Protein 4WY5 (pdb70)

InterPro domains:
  IPR013094 Alpha/beta hydrolase fold-3 [PF07859] (83-295)
  IPR029058 Alpha/Beta hydrolase fold [G3DSA:3.40.50.1820] (1-324)
  IPR029058 Alpha/Beta hydrolase fold [SSF53474] (23-317)
  IPR050300 GDXG lipolytic enzyme [PTHR48081] (43-314)

Organism: Rhizomucor miehei (NCBI:txid4839)

B-factor: mean 31.87, std 11.98, range [12.33, 91.43]

Sequence (640 aa):
GNPPIHPVYAAAFAAMKERPPIHTLDLKVVRESSEARQLAANIKLPEVIEEDKVVESDGKTLKLTIVRPPGTEDQILPVLIFLHGGGFVFGSKYTHIKPVRDLTVKANVVTVFVDYSLSPEAKFPTAIEEIYAAILWVRENASSLNINAEALAVAGDSAGATLSAAVSIYAKEKGLSAAIKTQVLIYPATAVSHAKYESYKLFGNGDYILSAEDLKFFSNAYLPAPASELNDKLATLELATKADLEGLPPALLFTAESDVLRDEGEKYAQQLAEAGVDVAAVRVLGAVHGFITVPVETPQYRFTINTIVAHLRDIYAKYNGNPPIHPVYAAAFAAMKERPPIHTLDLKVVRESSEARQLAANIKLPEVIEEDKVVESDGKTLKLTIVRPPGTEDQILPVLIFLHGGGFVFGSKYTHIKPVRDLTVKANVVTVFVDYSLSPEAKFPTAIEEIYAAILWVRENASSLNINAEALAVAGDSAGATLSAAVSIYAKEKGLSAAIKTQVLIYPATAVSHAKYESYKLFGNGDYILSAEDLKFFSNAYLPAPASELNDKLATLELATKADLEGLPPALLFTAESDVLRDEGEKYAQQLAEAGVDVAAVRVLGAVHGFITVPVETPQYRFTINTIVAHLRDIYAKYN

Secondary structure (DSSP, 8-state):
------HHHHHHHHHHTTSPPGGGS-GGGTTIIIIIHHHTT-------EEEEEEEEETTEEEEEEEEE-TT-TTS-EEEEEEE--STTTS--TTTTHHHHHHHHHHHT-EEEEE-PPPTTTS-TTHHHHHHHHHHHHHHHTHHHHTEEEEEEEEEEETHHHHHHHHHHHHHHHTT-TTS--EEEEES----S-GGGSHHHHHH-SSSSSS-HHHHHHHHHHH-SS-HHHH--TTTSGGG--HHHHTTPPPEEEEEEEE-TTHHHHHHHHHHHHHTT--EEEEEEEEEETTGGG-SS--HHHHHHHHHHHHHHHHHHGGG-/------HHHHHHHHHHHTSPPSTTS-STTTTIIIIIHHHTT-------EEEEEEEEETTEEEEEEEEE-TT-TTS-EEEEEEE--STTT---TTTTHHHHHHHHHHHT-EEEEE-PPPTTTS-TTHHHHHHHHHHHHHHHTHHHHTEEEEEEEEEEETHHHHHHHHHHHHHHHTT-TTS-S-EEEES----S-GGGSHHHHHH-SSSSSS-HHHHHHHHHHH-SS-HHHH--TTTSGGG--HHHHTTPPPEEEEEEEE-TTHHHHHHHHHHHHHTT--EEEEEEEEEETTGGG-SS--HHHHHHHHHHHHHHHHHHHTT-

Structure (mmCIF, N/CA/C/O backbone):
data_4WY5
#
_entry.id   4WY5
#
_cell.length_a   56.691
_cell.length_b   64.528
_cell.length_c   64.792
_cell.angle_alpha   106.81
_cell.angle_beta   116.37
_cell.angle_gamma   103.64
#
_symmetry.space_group_name_H-M   'P 1'
#
loop_
_entity.id
_entity.type
_entity.pdbx_description
1 polymer Esterase
2 non-polymer 'SULFATE ION'
3 water water
#
loop_
_atom_site.group_PDB
_atom_site.id
_atom_site.type_symbol
_atom_site.label_atom_id
_atom_site.label_alt_id
_atom_site.label_comp_id
_atom_site.label_asym_id
_atom_site.label_entity_id
_atom_site.label_seq_id
_atom_site.pdbx_PDB_ins_code
_atom_site.Cartn_x
_atom_site.Cartn_y
_atom_site.Cartn_z
_atom_site.occupancy
_atom_site.B_iso_or_equiv
_atom_site.auth_seq_id
_atom_site.auth_comp_id
_atom_site.auth_asym_id
_atom_site.auth_atom_id
_atom_site.pdbx_PDB_model_num
ATOM 1 N N . GLY A 1 4 ? 63.755 -73.834 71.079 1.00 37.42 4 GLY A N 1
ATOM 2 C CA . GLY A 1 4 ? 65.032 -73.296 71.526 1.00 28.75 4 GLY A CA 1
ATOM 3 C C . GLY A 1 4 ? 66.125 -74.315 71.377 1.00 33.31 4 GLY A C 1
ATOM 4 O O . GLY A 1 4 ? 67.300 -74.058 71.678 1.00 32.95 4 GLY A O 1
ATOM 5 N N . ASN A 1 5 ? 65.717 -75.467 70.857 1.00 37.72 5 ASN A N 1
ATOM 6 C CA . ASN A 1 5 ? 66.540 -76.656 70.844 1.00 34.43 5 ASN A CA 1
ATOM 7 C C . ASN A 1 5 ? 66.255 -77.732 69.761 1.00 31.34 5 ASN A C 1
ATOM 8 O O . ASN A 1 5 ? 66.691 -78.871 69.935 1.00 34.86 5 ASN A O 1
ATOM 13 N N . PRO A 1 6 ? 65.588 -77.391 68.628 1.00 28.56 6 PRO A N 1
ATOM 14 C CA . PRO A 1 6 ? 65.597 -78.464 67.613 1.00 29.29 6 PRO A CA 1
ATOM 15 C C . PRO A 1 6 ? 66.978 -78.729 66.995 1.00 26.26 6 PRO A C 1
ATOM 16 O O . PRO A 1 6 ? 67.872 -77.873 67.077 1.00 28.11 6 PRO A O 1
ATOM 20 N N . PRO A 1 7 ? 67.151 -79.916 66.388 1.00 23.82 7 PRO A N 1
ATOM 21 C CA . PRO A 1 7 ? 68.363 -80.254 65.625 1.00 25.86 7 PRO A CA 1
ATOM 22 C C . PRO A 1 7 ? 68.644 -79.318 64.428 1.00 26.99 7 PRO A C 1
ATOM 23 O O . PRO A 1 7 ? 67.708 -78.808 63.780 1.00 22.35 7 PRO A O 1
ATOM 27 N N . ILE A 1 8 ? 69.932 -79.102 64.149 1.00 22.26 8 ILE A N 1
ATOM 28 C CA . ILE A 1 8 ? 70.358 -78.427 62.929 1.00 22.78 8 ILE A CA 1
ATOM 29 C C . ILE A 1 8 ? 71.206 -79.402 62.096 1.00 26.39 8 ILE A C 1
ATOM 30 O O . ILE A 1 8 ? 71.774 -80.356 62.641 1.00 24.48 8 ILE A O 1
ATOM 35 N N . HIS A 1 9 ? 71.314 -79.153 60.789 1.00 24.32 9 HIS A N 1
ATOM 36 C CA . HIS A 1 9 ? 72.121 -80.010 59.913 1.00 20.64 9 HIS A CA 1
ATOM 37 C C . HIS A 1 9 ? 73.603 -79.993 60.342 1.00 24.40 9 HIS A C 1
ATOM 38 O O . HIS A 1 9 ? 74.152 -78.937 60.691 1.00 26.10 9 HIS A O 1
ATOM 45 N N . PRO A 1 10 ? 74.246 -81.174 60.342 1.00 26.93 10 PRO A N 1
ATOM 46 C CA . PRO A 1 10 ? 75.653 -81.330 60.743 1.00 25.26 10 PRO A CA 1
ATOM 47 C C . PRO A 1 10 ? 76.604 -80.321 60.097 1.00 24.74 10 PRO A C 1
ATOM 48 O O . PRO A 1 10 ? 77.541 -79.888 60.763 1.00 29.34 10 PRO A O 1
ATOM 52 N N . VAL A 1 11 ? 76.370 -79.943 58.842 1.00 28.28 11 VAL A N 1
ATOM 53 C CA . VAL A 1 11 ? 77.211 -78.942 58.181 1.00 23.57 11 VAL A CA 1
ATOM 54 C C . VAL A 1 11 ? 77.158 -77.595 58.912 1.00 24.20 11 VAL A C 1
ATOM 55 O O . VAL A 1 11 ? 78.177 -76.923 59.030 1.00 27.47 11 VAL A O 1
ATOM 59 N N . TYR A 1 12 ? 75.984 -77.215 59.423 1.00 27.19 12 TYR A N 1
ATOM 60 C CA . TYR A 1 12 ? 75.828 -75.933 60.129 1.00 26.62 12 TYR A CA 1
ATOM 61 C C . TYR A 1 12 ? 76.441 -76.039 61.513 1.00 30.14 12 TYR A C 1
ATOM 62 O O . TYR A 1 12 ? 77.027 -75.075 62.027 1.00 31.87 12 TYR A O 1
ATOM 71 N N . ALA A 1 13 ? 76.309 -77.214 62.124 1.00 29.23 13 ALA A N 1
ATOM 72 C CA . ALA A 1 13 ? 76.912 -77.436 63.437 1.00 32.84 13 ALA A CA 1
ATOM 73 C C . ALA A 1 13 ? 78.439 -77.408 63.353 1.00 35.66 13 ALA A C 1
ATOM 74 O O . ALA A 1 13 ? 79.100 -76.832 64.221 1.00 39.76 13 ALA A O 1
ATOM 76 N N . ALA A 1 14 ? 78.994 -78.012 62.304 1.00 29.03 14 ALA A N 1
ATOM 77 C CA . ALA A 1 14 ? 80.440 -78.018 62.117 1.00 32.81 14 ALA A CA 1
ATOM 78 C C . ALA A 1 14 ? 80.980 -76.614 61.864 1.00 43.08 14 ALA A C 1
ATOM 79 O O . ALA A 1 14 ? 82.044 -76.245 62.381 1.00 43.38 14 ALA A O 1
ATOM 81 N N . ALA A 1 15 ? 80.233 -75.819 61.098 1.00 38.33 15 ALA A N 1
ATOM 82 C CA . ALA A 1 15 ? 80.671 -74.460 60.776 1.00 38.45 15 ALA A CA 1
ATOM 83 C C . ALA A 1 15 ? 80.681 -73.530 61.992 1.00 40.60 15 ALA A C 1
ATOM 84 O O . ALA A 1 15 ? 81.584 -72.701 62.132 1.00 47.21 15 ALA A O 1
ATOM 86 N N . PHE A 1 16 ? 79.699 -73.665 62.881 1.00 39.79 16 PHE A N 1
ATOM 87 C CA . PHE A 1 16 ? 79.667 -72.814 64.075 1.00 43.48 16 PHE A CA 1
ATOM 88 C C . PHE A 1 16 ? 80.795 -73.133 65.066 1.00 42.59 16 PHE A C 1
ATOM 89 O O . PHE A 1 16 ? 81.332 -72.237 65.715 1.00 41.66 16 PHE A O 1
ATOM 97 N N . ALA A 1 17 ? 81.115 -74.416 65.211 1.00 44.75 17 ALA A N 1
ATOM 98 C CA . ALA A 1 17 ? 82.145 -74.860 66.156 1.00 45.68 17 ALA A CA 1
ATOM 99 C C . ALA A 1 17 ? 83.522 -74.259 65.836 1.00 45.60 17 ALA A C 1
ATOM 100 O O . ALA A 1 17 ? 84.288 -73.906 66.729 1.00 44.83 17 ALA A O 1
ATOM 102 N N . ALA A 1 18 ? 83.832 -74.165 64.552 1.00 46.18 18 ALA A N 1
ATOM 103 C CA . ALA A 1 18 ? 85.038 -73.495 64.099 1.00 44.83 18 ALA A CA 1
ATOM 104 C C . ALA A 1 18 ? 85.018 -71.998 64.458 1.00 51.78 18 ALA A C 1
ATOM 105 O O . ALA A 1 18 ? 86.058 -71.403 64.741 1.00 50.66 18 ALA A O 1
ATOM 107 N N . MET A 1 19 ? 83.832 -71.394 64.416 1.00 53.50 19 MET A N 1
ATOM 108 C CA . MET A 1 19 ? 83.655 -69.958 64.674 1.00 59.45 19 MET A CA 1
ATOM 109 C C . MET A 1 19 ? 83.688 -69.563 66.161 1.00 63.05 19 MET A C 1
ATOM 110 O O . MET A 1 19 ? 83.949 -68.406 66.492 1.00 66.03 19 MET A O 1
ATOM 115 N N . LYS A 1 20 ? 83.411 -70.513 67.049 1.00 58.07 20 LYS A N 1
ATOM 116 C CA . LYS A 1 20 ? 83.320 -70.230 68.484 1.00 66.01 20 LYS A CA 1
ATOM 117 C C . LYS A 1 20 ? 84.645 -69.719 69.080 1.00 74.46 20 LYS A C 1
ATOM 118 O O . LYS A 1 20 ? 84.663 -69.104 70.154 1.00 73.00 20 LYS A O 1
ATOM 120 N N . GLU A 1 21 ? 85.751 -69.979 68.385 1.00 75.63 21 GLU A N 1
ATOM 121 C CA . GLU A 1 21 ? 87.072 -69.568 68.861 1.00 81.90 21 GLU A CA 1
ATOM 122 C C . GLU A 1 21 ? 87.340 -68.058 68.724 1.00 84.81 21 GLU A C 1
ATOM 123 O O . GLU A 1 21 ? 88.112 -67.484 69.498 1.00 83.21 21 GLU A O 1
ATOM 125 N N . ARG A 1 22 ? 86.681 -67.418 67.760 1.00 84.89 22 ARG A N 1
ATOM 126 C CA . ARG A 1 22 ? 86.955 -66.019 67.439 1.00 73.87 22 ARG A CA 1
ATOM 127 C C . ARG A 1 22 ? 86.416 -65.010 68.470 1.00 69.66 22 ARG A C 1
ATOM 128 O O . ARG A 1 22 ? 85.454 -65.295 69.189 1.00 68.84 22 ARG A O 1
ATOM 130 N N . PRO A 1 23 ? 87.072 -63.833 68.556 1.00 66.71 23 PRO A N 1
ATOM 131 C CA . PRO A 1 23 ? 86.691 -62.636 69.322 1.00 66.68 23 PRO A CA 1
ATOM 132 C C . PRO A 1 23 ? 85.451 -61.955 68.753 1.00 61.70 23 PRO A C 1
ATOM 133 O O . PRO A 1 23 ? 85.152 -62.155 67.573 1.00 63.92 23 PRO A O 1
ATOM 137 N N . PRO A 1 24 ? 84.747 -61.146 69.563 1.00 58.78 24 PRO A N 1
ATOM 138 C CA . PRO A 1 24 ? 83.570 -60.484 68.983 1.00 57.25 24 PRO A CA 1
ATOM 139 C C . PRO A 1 24 ? 83.947 -59.512 67.849 1.00 57.04 24 PRO A C 1
ATOM 140 O O . PRO A 1 24 ? 85.126 -59.232 67.624 1.00 55.31 24 PRO A O 1
ATOM 144 N N . ILE A 1 25 ? 82.947 -58.991 67.148 1.00 56.33 25 ILE A N 1
ATOM 145 C CA . ILE A 1 25 ? 83.193 -58.342 65.864 1.00 53.86 25 ILE A CA 1
ATOM 146 C C . ILE A 1 25 ? 83.760 -56.946 66.052 1.00 51.69 25 ILE A C 1
ATOM 147 O O . ILE A 1 25 ? 84.623 -56.522 65.288 1.00 55.93 25 ILE A O 1
ATOM 152 N N . HIS A 1 26 ? 83.286 -56.230 67.066 1.00 53.66 26 HIS A N 1
ATOM 153 C CA . HIS A 1 26 ? 83.711 -54.851 67.282 1.00 53.83 26 HIS A CA 1
ATOM 154 C C . HIS A 1 26 ? 85.205 -54.748 67.627 1.00 52.65 26 HIS A C 1
ATOM 155 O O . HIS A 1 26 ? 85.739 -53.647 67.749 1.00 48.90 26 HIS A O 1
ATOM 162 N N . THR A 1 27 ? 85.875 -55.892 67.756 1.00 52.74 27 THR A N 1
ATOM 163 C CA . THR A 1 27 ? 87.312 -55.927 68.008 1.00 52.64 27 THR A CA 1
ATOM 164 C C . THR A 1 27 ? 88.068 -56.542 66.834 1.00 59.93 27 THR A C 1
ATOM 165 O O . THR A 1 27 ? 88.858 -57.469 67.024 1.00 67.91 27 THR A O 1
ATOM 169 N N . LEU A 1 28 ? 87.815 -56.043 65.625 1.00 53.71 28 LEU A N 1
ATOM 170 C CA . LEU A 1 28 ? 88.527 -56.495 64.427 1.00 54.84 28 LEU A CA 1
ATOM 171 C C . LEU A 1 28 ? 88.764 -55.302 63.510 1.00 50.97 28 LEU A C 1
ATOM 172 O O . LEU A 1 28 ? 87.924 -54.405 63.440 1.00 48.83 28 LEU A O 1
ATOM 177 N N . ASP A 1 29 ? 89.891 -55.287 62.803 1.00 50.39 29 ASP A N 1
ATOM 178 C CA . ASP A 1 29 ? 90.108 -54.275 61.775 1.00 49.49 29 ASP A CA 1
ATOM 179 C C . ASP A 1 29 ? 89.201 -54.614 60.589 1.00 50.56 29 ASP A C 1
ATOM 180 O O . ASP A 1 29 ? 89.196 -55.753 60.109 1.00 51.27 29 ASP A O 1
ATOM 185 N N . LEU A 1 30 ? 88.444 -53.636 60.101 1.00 43.10 30 LEU A N 1
ATOM 186 C CA . LEU A 1 30 ? 87.448 -53.916 59.068 1.00 45.77 30 LEU A CA 1
ATOM 187 C C . LEU A 1 30 ? 88.051 -54.315 57.724 1.00 51.37 30 LEU A C 1
ATOM 188 O O . LEU A 1 30 ? 87.319 -54.539 56.766 1.00 53.20 30 LEU A O 1
ATOM 193 N N . LYS A 1 31 ? 89.331 -54.589 57.671 1.00 56.83 31 LYS A N 1
ATOM 194 C CA . LYS A 1 31 ? 89.920 -55.221 56.509 1.00 53.19 31 LYS A CA 1
ATOM 195 C C . LYS A 1 31 ? 90.080 -56.709 56.735 1.00 54.25 31 LYS A C 1
ATOM 196 O O . LYS A 1 31 ? 90.904 -57.369 56.185 1.00 51.36 31 LYS A O 1
ATOM 202 N N . VAL A 1 32 ? 89.211 -57.181 57.608 1.00 61.95 32 VAL A N 1
ATOM 203 C CA . VAL A 1 32 ? 88.765 -58.543 57.733 1.00 52.56 32 VAL A CA 1
ATOM 204 C C . VAL A 1 32 ? 87.746 -58.755 56.650 1.00 53.27 32 VAL A C 1
ATOM 205 O O . VAL A 1 32 ? 87.123 -59.763 56.597 1.00 46.80 32 VAL A O 1
ATOM 209 N N . VAL A 1 33 ? 87.500 -57.732 55.863 1.00 52.60 33 VAL A N 1
ATOM 210 C CA . VAL A 1 33 ? 86.815 -57.904 54.629 1.00 48.46 33 VAL A CA 1
ATOM 211 C C . VAL A 1 33 ? 87.627 -58.726 53.638 1.00 49.99 33 VAL A C 1
ATOM 212 O O . VAL A 1 33 ? 87.091 -59.556 52.976 1.00 49.70 33 VAL A O 1
ATOM 216 N N . ARG A 1 34 ? 88.930 -58.496 53.565 1.00 53.59 34 ARG A N 1
ATOM 217 C CA . ARG A 1 34 ? 89.849 -59.230 52.690 1.00 52.09 34 ARG A CA 1
ATOM 218 C C . ARG A 1 34 ? 89.922 -60.714 53.033 1.00 46.26 34 ARG A C 1
ATOM 219 O O . ARG A 1 34 ? 89.817 -61.565 52.148 1.00 48.53 34 ARG A O 1
ATOM 227 N N . GLU A 1 35 ? 90.171 -61.072 54.261 1.00 45.28 35 GLU A N 1
ATOM 228 C CA . GLU A 1 35 ? 90.255 -62.477 54.554 1.00 49.50 35 GLU A CA 1
ATOM 229 C C . GLU A 1 35 ? 88.864 -62.966 54.587 1.00 51.09 35 GLU A C 1
ATOM 230 O O . GLU A 1 35 ? 88.561 -64.130 54.417 1.00 40.45 35 GLU A O 1
ATOM 236 N N . SER A 1 36 ? 88.057 -61.946 54.755 1.00 49.32 36 SER A N 1
ATOM 237 C CA . SER A 1 36 ? 86.836 -61.880 55.483 1.00 48.59 36 SER A CA 1
ATOM 238 C C . SER A 1 36 ? 85.909 -62.391 54.435 1.00 49.46 36 SER A C 1
ATOM 239 O O . SER A 1 36 ? 84.879 -61.856 54.060 1.00 49.99 36 SER A O 1
ATOM 241 N N . SER A 1 37 ? 86.386 -63.538 54.040 1.00 54.38 37 SER A N 1
ATOM 242 C CA . SER A 1 37 ? 85.887 -64.423 53.035 1.00 49.94 37 SER A CA 1
ATOM 243 C C . SER A 1 37 ? 85.856 -63.960 51.671 1.00 56.32 37 SER A C 1
ATOM 244 O O . SER A 1 37 ? 85.087 -64.503 50.920 1.00 61.52 37 SER A O 1
ATOM 246 N N . GLU A 1 38 ? 86.714 -63.059 51.264 1.00 49.09 38 GLU A N 1
ATOM 247 C CA . GLU A 1 38 ? 86.995 -63.100 49.851 1.00 43.50 38 GLU A CA 1
ATOM 248 C C . GLU A 1 38 ? 87.916 -64.282 49.654 1.00 45.20 38 GLU A C 1
ATOM 249 O O . GLU A 1 38 ? 87.687 -65.136 48.857 1.00 53.97 38 GLU A O 1
ATOM 255 N N . ALA A 1 39 ? 88.883 -64.343 50.529 1.00 41.90 39 ALA A N 1
ATOM 256 C CA . ALA A 1 39 ? 89.961 -65.315 50.629 1.00 43.50 39 ALA A CA 1
ATOM 257 C C . ALA A 1 39 ? 89.436 -66.687 51.046 1.00 40.13 39 ALA A C 1
ATOM 258 O O . ALA A 1 39 ? 89.712 -67.684 50.378 1.00 38.66 39 ALA A O 1
ATOM 260 N N . ARG A 1 40 ? 88.672 -66.731 52.136 1.00 38.45 40 ARG A N 1
ATOM 261 C CA . ARG A 1 40 ? 88.167 -67.996 52.671 1.00 45.21 40 ARG A CA 1
ATOM 262 C C . ARG A 1 40 ? 87.184 -68.684 51.714 1.00 45.41 40 ARG A C 1
ATOM 263 O O . ARG A 1 40 ? 87.072 -69.917 51.714 1.00 44.71 40 ARG A O 1
ATOM 265 N N . GLN A 1 41 ? 86.470 -67.889 50.913 1.00 42.42 41 GLN A N 1
ATOM 266 C CA . GLN A 1 41 ? 85.503 -68.423 49.939 1.00 44.83 41 GLN A CA 1
ATOM 267 C C . GLN A 1 41 ? 86.242 -68.929 48.679 1.00 47.36 41 GLN A C 1
ATOM 268 O O . GLN A 1 41 ? 85.783 -69.865 48.016 1.00 44.43 41 GLN A O 1
ATOM 274 N N . LEU A 1 42 ? 87.371 -68.309 48.334 1.00 40.15 42 LEU A N 1
ATOM 275 C CA . LEU A 1 42 ? 88.162 -68.815 47.211 1.00 43.13 42 LEU A CA 1
ATOM 276 C C . LEU A 1 42 ? 88.772 -70.170 47.612 1.00 45.76 42 LEU A C 1
ATOM 277 O O . LEU A 1 42 ? 88.849 -71.095 46.801 1.00 43.49 42 LEU A O 1
ATOM 282 N N . ALA A 1 43 ? 89.201 -70.280 48.869 1.00 40.12 43 ALA A N 1
ATOM 283 C CA . ALA A 1 43 ? 89.756 -71.529 49.380 1.00 40.51 43 ALA A CA 1
ATOM 284 C C . ALA A 1 43 ? 88.737 -72.668 49.397 1.00 43.71 43 ALA A C 1
ATOM 285 O O . ALA A 1 43 ? 89.118 -73.833 49.489 1.00 46.08 43 ALA A O 1
ATOM 287 N N . ALA A 1 44 ? 87.450 -72.329 49.322 1.00 41.92 44 ALA A N 1
ATOM 288 C CA . ALA A 1 44 ? 86.376 -73.328 49.341 1.00 43.71 44 ALA A CA 1
ATOM 289 C C . ALA A 1 44 ? 86.502 -74.406 48.260 1.00 48.71 44 ALA A C 1
ATOM 290 O O . ALA A 1 44 ? 86.184 -75.575 48.512 1.00 48.88 44 ALA A O 1
ATOM 292 N N . ASN A 1 45 ? 86.920 -73.998 47.060 1.00 48.75 45 ASN A N 1
ATOM 293 C CA . ASN A 1 45 ? 87.181 -74.915 45.945 1.00 53.43 45 ASN A CA 1
ATOM 294 C C . ASN A 1 45 ? 85.899 -75.527 45.353 1.00 60.58 45 ASN A C 1
ATOM 295 O O . ASN A 1 45 ? 85.951 -76.595 44.735 1.00 64.40 45 ASN A O 1
ATOM 300 N N . ILE A 1 46 ? 84.751 -74.884 45.582 1.00 58.40 46 ILE A N 1
ATOM 301 C CA . ILE A 1 46 ? 83.450 -75.471 45.222 1.00 53.95 46 ILE A CA 1
ATOM 302 C C . ILE A 1 46 ? 83.167 -75.401 43.719 1.00 49.06 46 ILE A C 1
ATOM 303 O O . ILE A 1 46 ? 83.783 -74.610 43.004 1.00 47.52 46 ILE A O 1
ATOM 308 N N . LYS A 1 47 ? 82.230 -76.216 43.239 1.00 43.43 47 LYS A N 1
ATOM 309 C CA . LYS A 1 47 ? 81.921 -76.224 41.808 1.00 45.53 47 LYS A CA 1
ATOM 310 C C . LYS A 1 47 ? 81.125 -74.979 41.434 1.00 40.30 47 LYS A C 1
ATOM 311 O O . LYS A 1 47 ? 80.159 -74.634 42.113 1.00 42.85 47 LYS A O 1
ATOM 317 N N . LEU A 1 48 ? 81.531 -74.299 40.364 1.00 38.96 48 LEU A N 1
ATOM 318 C CA . LEU A 1 48 ? 80.803 -73.118 39.903 1.00 34.88 48 LEU A CA 1
ATOM 319 C C . LEU A 1 48 ? 80.505 -73.281 38.406 1.00 38.14 48 LEU A C 1
ATOM 320 O O . LEU A 1 48 ? 81.357 -73.757 37.648 1.00 40.81 48 LEU A O 1
ATOM 325 N N . PRO A 1 49 ? 79.296 -72.879 37.970 1.00 33.88 49 PRO A N 1
ATOM 326 C CA . PRO A 1 49 ? 78.946 -72.947 36.540 1.00 32.46 49 PRO A CA 1
ATOM 327 C C . PRO A 1 49 ? 79.550 -71.803 35.728 1.00 29.49 49 PRO A C 1
ATOM 328 O O . PRO A 1 49 ? 79.689 -70.683 36.238 1.00 28.06 49 PRO A O 1
ATOM 332 N N . GLU A 1 50 ? 79.880 -72.067 34.467 1.00 30.70 50 GLU A N 1
ATOM 333 C CA . GLU A 1 50 ? 80.534 -71.044 33.653 1.00 31.19 50 GLU A CA 1
ATOM 334 C C . GLU A 1 50 ? 79.559 -69.887 33.413 1.00 25.94 50 GLU A C 1
ATOM 335 O O . GLU A 1 50 ? 78.343 -70.077 33.366 1.00 23.92 50 GLU A O 1
ATOM 341 N N . VAL A 1 51 ? 80.098 -68.678 33.322 1.00 23.11 51 VAL A N 1
ATOM 342 C CA . VAL A 1 51 ? 79.281 -67.470 33.211 1.00 26.29 51 VAL A CA 1
ATOM 343 C C . VAL A 1 51 ? 80.038 -66.383 32.414 1.00 30.81 51 VAL A C 1
ATOM 344 O O . VAL A 1 51 ? 81.270 -66.447 32.288 1.00 23.34 51 VAL A O 1
ATOM 348 N N . ILE A 1 52 ? 79.309 -65.403 31.870 1.00 29.11 52 ILE A N 1
ATOM 349 C CA . ILE A 1 52 ? 79.919 -64.212 31.285 1.00 29.33 52 ILE A CA 1
ATOM 350 C C . ILE A 1 52 ? 79.717 -62.998 32.199 1.00 30.56 52 ILE A C 1
ATOM 351 O O . ILE A 1 52 ? 78.597 -62.527 32.372 1.00 32.56 52 ILE A O 1
ATOM 356 N N . GLU A 1 53 ? 80.808 -62.496 32.771 1.00 35.14 53 GLU A N 1
ATOM 357 C CA . GLU A 1 53 ? 80.773 -61.443 33.799 1.00 36.64 53 GLU A CA 1
ATOM 358 C C . GLU A 1 53 ? 81.382 -60.119 33.292 1.00 36.90 53 GLU A C 1
ATOM 359 O O . GLU A 1 53 ? 82.312 -60.124 32.492 1.00 36.75 53 GLU A O 1
ATOM 365 N N . GLU A 1 54 ? 80.839 -58.988 33.739 1.00 38.70 54 GLU A N 1
ATOM 366 C CA . GLU A 1 54 ? 81.308 -57.673 33.290 1.00 41.08 54 GLU A CA 1
ATOM 367 C C . GLU A 1 54 ? 81.078 -56.588 34.346 1.00 35.75 54 GLU A C 1
ATOM 368 O O . GLU A 1 54 ? 79.989 -56.512 34.897 1.00 36.23 54 GLU A O 1
ATOM 374 N N . ASP A 1 55 ? 82.089 -55.759 34.624 1.00 36.97 55 ASP A N 1
ATOM 375 C CA . ASP A 1 55 ? 81.958 -54.666 35.605 1.00 35.62 55 ASP A CA 1
ATOM 376 C C . ASP A 1 55 ? 81.835 -53.280 34.934 1.00 36.85 55 ASP A C 1
ATOM 377 O O . ASP A 1 55 ? 82.518 -52.999 33.954 1.00 36.89 55 ASP A O 1
ATOM 382 N N . LYS A 1 56 ? 80.971 -52.421 35.482 1.00 33.70 56 LYS A N 1
ATOM 383 C CA . LYS A 1 56 ? 80.681 -51.098 34.917 1.00 33.51 56 LYS A CA 1
ATOM 384 C C . LYS A 1 56 ? 80.538 -50.026 36.015 1.00 39.79 56 LYS A C 1
ATOM 385 O O . LYS A 1 56 ? 80.090 -50.316 37.133 1.00 38.27 56 LYS A O 1
ATOM 391 N N . VAL A 1 57 ? 80.919 -48.793 35.682 1.00 37.35 57 VAL A N 1
ATOM 392 C CA . VAL A 1 57 ? 80.863 -47.659 36.601 1.00 34.95 57 VAL A CA 1
ATOM 393 C C . VAL A 1 57 ? 80.050 -46.527 35.975 1.00 37.25 57 VAL A C 1
ATOM 394 O O . VAL A 1 57 ? 80.413 -46.021 34.916 1.00 40.72 57 VAL A O 1
ATOM 398 N N . VAL A 1 58 ? 78.950 -46.130 36.614 1.00 38.47 58 VAL A N 1
ATOM 399 C CA . VAL A 1 58 ? 77.962 -45.263 35.955 1.00 37.28 58 VAL A CA 1
ATOM 400 C C . VAL A 1 58 ? 77.386 -44.166 36.842 1.00 34.94 58 VAL A C 1
ATOM 401 O O . VAL A 1 58 ? 77.613 -44.146 38.051 1.00 34.37 58 VAL A O 1
ATOM 405 N N . GLU A 1 59 ? 76.628 -43.264 36.222 1.00 31.02 59 GLU A N 1
ATOM 406 C CA . GLU A 1 59 ? 75.985 -42.156 36.921 1.00 35.00 59 GLU A CA 1
ATOM 407 C C . GLU A 1 59 ? 74.464 -42.231 36.742 1.00 36.30 59 GLU A C 1
ATOM 408 O O . GLU A 1 59 ? 73.970 -42.605 35.671 1.00 30.96 59 GLU A O 1
ATOM 414 N N . SER A 1 60 ? 73.728 -41.903 37.803 1.00 30.08 60 SER A N 1
ATOM 415 C CA . SER A 1 60 ? 72.280 -42.066 37.820 1.00 30.05 60 SER A CA 1
ATOM 416 C C . SER A 1 60 ? 71.638 -41.366 39.011 1.00 36.40 60 SER A C 1
ATOM 417 O O . SER A 1 60 ? 72.062 -41.577 40.155 1.00 36.61 60 SER A O 1
ATOM 420 N N . ASP A 1 61 ? 70.646 -40.515 38.739 1.00 36.10 61 ASP A N 1
ATOM 421 C CA . ASP A 1 61 ? 69.833 -39.891 39.789 1.00 34.58 61 ASP A CA 1
ATOM 422 C C . ASP A 1 61 ? 70.690 -39.149 40.798 1.00 36.90 61 ASP A C 1
ATOM 423 O O . ASP A 1 61 ? 70.355 -39.076 41.982 1.00 38.97 61 ASP A O 1
ATOM 428 N N . GLY A 1 62 ? 71.820 -38.629 40.336 1.00 38.47 62 GLY A N 1
ATOM 429 C CA . GLY A 1 62 ? 72.697 -37.869 41.201 1.00 36.37 62 GLY A CA 1
ATOM 430 C C . GLY A 1 62 ? 73.682 -38.698 42.001 1.00 40.84 62 GLY A C 1
ATOM 431 O O . GLY A 1 62 ? 74.278 -38.196 42.958 1.00 42.58 62 GLY A O 1
ATOM 432 N N . LYS A 1 63 ? 73.879 -39.958 41.621 1.00 35.64 63 LYS A N 1
ATOM 433 C CA . LYS A 1 63 ? 74.886 -40.768 42.304 1.00 35.39 63 LYS A CA 1
ATOM 434 C C . LYS A 1 63 ? 75.797 -41.479 41.326 1.00 36.59 63 LYS A C 1
ATOM 435 O O . LYS A 1 63 ? 75.452 -41.648 40.148 1.00 35.50 63 LYS A O 1
ATOM 441 N N . THR A 1 64 ? 76.967 -41.883 41.820 1.00 33.54 64 THR A N 1
ATOM 442 C CA . THR A 1 64 ? 77.877 -42.718 41.036 1.00 35.75 64 THR A CA 1
ATOM 443 C C . THR A 1 64 ? 77.837 -44.136 41.598 1.00 33.64 64 THR A C 1
ATOM 444 O O . THR A 1 64 ? 77.936 -44.339 42.808 1.00 36.92 64 THR A O 1
ATOM 448 N N . LEU A 1 65 ? 77.651 -45.106 40.710 1.00 32.42 65 LEU A N 1
ATOM 449 C CA . LEU A 1 65 ? 77.428 -46.490 41.099 1.00 26.41 65 LEU A CA 1
ATOM 450 C C . LEU A 1 65 ? 78.470 -47.428 40.512 1.00 29.63 65 LEU A C 1
ATOM 451 O O . LEU A 1 65 ? 79.047 -47.154 39.452 1.00 33.81 65 LEU A O 1
ATOM 456 N N . LYS A 1 66 ? 78.695 -48.544 41.198 1.00 24.66 66 LYS A N 1
ATOM 457 C CA . LYS A 1 66 ? 79.473 -49.646 40.647 1.00 29.81 66 LYS A CA 1
ATOM 458 C C . LYS A 1 66 ? 78.588 -50.886 40.543 1.00 29.67 66 LYS A C 1
ATOM 459 O O . LYS A 1 66 ? 77.946 -51.277 41.523 1.00 27.84 66 LYS A O 1
ATOM 465 N N . LEU A 1 67 ? 78.564 -51.500 39.360 1.00 29.84 67 LEU A N 1
ATOM 466 C CA . LEU A 1 67 ? 77.685 -52.637 39.088 1.00 26.44 67 LEU A CA 1
ATOM 467 C C . LEU A 1 67 ? 78.455 -53.835 38.524 1.00 30.36 67 LEU A C 1
ATOM 468 O O . LEU A 1 67 ? 79.493 -53.677 37.882 1.00 31.51 67 LEU A O 1
ATOM 473 N N . THR A 1 68 ? 77.951 -55.035 38.783 1.00 27.77 68 THR A N 1
ATOM 474 C CA . THR A 1 68 ? 78.470 -56.221 38.118 1.00 29.51 68 THR A CA 1
ATOM 475 C C . THR A 1 68 ? 77.313 -56.879 37.375 1.00 28.79 68 THR A C 1
ATOM 476 O O . THR A 1 68 ? 76.236 -57.079 37.938 1.00 26.93 68 THR A O 1
ATOM 480 N N . ILE A 1 69 ? 77.528 -57.169 36.094 1.00 31.42 69 ILE A N 1
ATOM 481 C CA . ILE A 1 69 ? 76.488 -57.723 35.238 1.00 30.80 69 ILE A CA 1
ATOM 482 C C . ILE A 1 69 ? 76.845 -59.154 34.855 1.00 31.03 69 ILE A C 1
ATOM 483 O O . ILE A 1 69 ? 77.893 -59.405 34.280 1.00 33.75 69 ILE A O 1
ATOM 488 N N . VAL A 1 70 ? 75.949 -60.087 35.149 1.00 31.97 70 VAL A N 1
ATOM 489 C CA . VAL A 1 70 ? 76.257 -61.511 35.057 1.00 23.21 70 VAL A CA 1
ATOM 490 C C . VAL A 1 70 ? 75.212 -62.170 34.157 1.00 24.90 70 VAL A C 1
ATOM 491 O O . VAL A 1 70 ? 74.023 -61.892 34.308 1.00 25.73 70 VAL A O 1
ATOM 495 N N . ARG A 1 71 ? 75.646 -63.030 33.229 1.00 25.74 71 ARG A N 1
ATOM 496 C CA . ARG A 1 71 ? 74.771 -63.583 32.177 1.00 25.22 71 ARG A CA 1
ATOM 497 C C . ARG A 1 71 ? 75.184 -65.030 31.815 1.00 25.87 71 ARG A C 1
ATOM 498 O O . ARG A 1 71 ? 76.356 -65.381 31.935 1.00 28.38 71 ARG A O 1
ATOM 506 N N . PRO A 1 72 ? 74.234 -65.882 31.375 1.00 27.79 72 PRO A N 1
ATOM 507 C CA . PRO A 1 72 ? 74.697 -67.234 31.016 1.00 29.85 72 PRO A CA 1
ATOM 508 C C . PRO A 1 72 ? 75.363 -67.279 29.628 1.00 31.45 72 PRO A C 1
ATOM 509 O O . PRO A 1 72 ? 75.070 -66.415 28.787 1.00 29.38 72 PRO A O 1
ATOM 513 N N . PRO A 1 73 ? 76.251 -68.268 29.399 1.00 30.82 73 PRO A N 1
ATOM 514 C CA . PRO A 1 73 ? 76.950 -68.451 28.106 1.00 34.59 73 PRO A CA 1
ATOM 515 C C . PRO A 1 73 ? 76.010 -68.799 26.960 1.00 32.51 73 PRO A C 1
ATOM 516 O O . PRO A 1 73 ? 75.102 -69.620 27.139 1.00 29.73 73 PRO A O 1
ATOM 520 N N . GLY A 1 74 ? 76.227 -68.174 25.803 1.00 32.42 74 GLY A N 1
ATOM 521 C CA . GLY A 1 74 ? 75.432 -68.451 24.617 1.00 29.24 74 GLY A CA 1
ATOM 522 C C . GLY A 1 74 ? 74.109 -67.695 24.571 1.00 32.48 74 GLY A C 1
ATOM 523 O O . GLY A 1 74 ? 73.235 -68.027 23.765 1.00 33.72 74 GLY A O 1
ATOM 524 N N . THR A 1 75 ? 73.959 -66.684 25.429 1.00 26.30 75 THR A N 1
ATOM 525 C CA . THR A 1 75 ? 72.723 -65.901 25.499 1.00 27.50 75 THR A CA 1
ATOM 526 C C . THR A 1 75 ? 72.941 -64.414 25.230 1.00 30.00 75 THR A C 1
ATOM 527 O O . THR A 1 75 ? 72.012 -63.599 25.407 1.00 27.65 75 THR A O 1
ATOM 531 N N . GLU A 1 76 ? 74.159 -64.059 24.818 1.00 28.55 76 GLU A N 1
ATOM 532 C CA . GLU A 1 76 ? 74.532 -62.654 24.628 1.00 30.94 76 GLU A CA 1
ATOM 533 C C . GLU A 1 76 ? 73.603 -61.934 23.646 1.00 28.50 76 GLU A C 1
ATOM 534 O O . GLU A 1 76 ? 73.265 -60.769 23.868 1.00 27.74 76 GLU A O 1
ATOM 540 N N . ASP A 1 77 ? 73.158 -62.648 22.601 1.00 27.93 77 ASP A N 1
ATOM 541 C CA . ASP A 1 77 ? 72.282 -62.091 21.550 1.00 28.44 77 ASP A CA 1
ATOM 542 C C . ASP A 1 77 ? 70.785 -62.252 21.851 1.00 29.70 77 ASP A C 1
ATOM 543 O O . ASP A 1 77 ? 69.939 -61.724 21.132 1.00 31.85 77 ASP A O 1
ATOM 548 N N . GLN A 1 78 ? 70.463 -63.021 22.886 1.00 29.74 78 GLN A N 1
ATOM 549 C CA . GLN A 1 78 ? 69.081 -63.206 23.319 1.00 30.25 78 GLN A CA 1
ATOM 550 C C . GLN A 1 78 ? 68.655 -62.190 24.389 1.00 30.95 78 GLN A C 1
ATOM 551 O O . GLN A 1 78 ? 69.442 -61.824 25.269 1.00 31.41 78 GLN A O 1
ATOM 557 N N . ILE A 1 79 ? 67.400 -61.753 24.314 1.00 31.74 79 ILE A N 1
ATOM 558 C CA . ILE A 1 79 ? 66.836 -60.805 25.273 1.00 32.95 79 ILE A CA 1
ATOM 559 C C . ILE A 1 79 ? 66.287 -61.531 26.505 1.00 32.59 79 ILE A C 1
ATOM 560 O O . ILE A 1 79 ? 65.429 -62.408 26.395 1.00 34.00 79 ILE A O 1
ATOM 565 N N . LEU A 1 80 ? 66.799 -61.175 27.677 1.00 28.38 80 LEU A N 1
ATOM 566 C CA . LEU A 1 80 ? 66.483 -61.892 28.915 1.00 28.05 80 LEU A CA 1
ATOM 567 C C . LEU A 1 80 ? 65.730 -61.045 29.932 1.00 27.64 80 LEU A C 1
ATOM 568 O O . LEU A 1 80 ? 65.802 -59.815 29.906 1.00 27.74 80 LEU A O 1
ATOM 573 N N . PRO A 1 81 ? 65.011 -61.706 30.849 1.00 27.45 81 PRO A N 1
ATOM 574 C CA . PRO A 1 81 ? 64.518 -60.990 32.033 1.00 23.29 81 PRO A CA 1
ATOM 575 C C . PRO A 1 81 ? 65.682 -60.601 32.962 1.00 24.39 81 PRO A C 1
ATOM 576 O O . PRO A 1 81 ? 66.799 -61.096 32.787 1.00 22.46 81 PRO A O 1
ATOM 580 N N . VAL A 1 82 ? 65.436 -59.703 33.916 1.00 25.35 82 VAL A N 1
ATOM 581 C CA . VAL A 1 82 ? 66.519 -59.154 34.742 1.00 23.24 82 VAL A CA 1
ATOM 582 C C . VAL A 1 82 ? 66.248 -59.319 36.256 1.00 24.46 82 VAL A C 1
ATOM 583 O O . VAL A 1 82 ? 65.096 -59.222 36.718 1.00 22.22 82 VAL A O 1
ATOM 587 N N . LEU A 1 83 ? 67.310 -59.644 37.005 1.00 24.29 83 LEU A N 1
ATOM 588 C CA . LEU A 1 83 ? 67.255 -59.820 38.462 1.00 18.30 83 LEU A CA 1
ATOM 589 C C . LEU A 1 83 ? 68.196 -58.860 39.194 1.00 22.05 83 LEU A C 1
ATOM 590 O O . LEU A 1 83 ? 69.410 -58.908 38.985 1.00 23.97 83 LEU A O 1
ATOM 595 N N . ILE A 1 84 ? 67.651 -58.002 40.055 1.00 23.29 84 ILE A N 1
ATOM 596 C CA . ILE A 1 84 ? 68.463 -57.102 40.881 1.00 20.08 84 ILE A CA 1
ATOM 597 C C . ILE A 1 84 ? 68.883 -57.837 42.151 1.00 24.01 84 ILE A C 1
ATOM 598 O O . ILE A 1 84 ? 68.015 -58.168 42.967 1.00 20.53 84 ILE A O 1
ATOM 603 N N . PHE A 1 85 ? 70.185 -58.088 42.349 1.00 22.97 85 PHE A N 1
ATOM 604 C CA . PHE A 1 85 ? 70.608 -58.858 43.530 1.00 18.50 85 PHE A CA 1
ATOM 605 C C . PHE A 1 85 ? 71.385 -58.028 44.571 1.00 23.44 85 PHE A C 1
ATOM 606 O O . PHE A 1 85 ? 72.406 -57.391 44.273 1.00 23.31 85 PHE A O 1
ATOM 614 N N . LEU A 1 86 ? 70.900 -58.089 45.807 1.00 21.89 86 LEU A N 1
ATOM 615 C CA . LEU A 1 86 ? 71.415 -57.290 46.919 1.00 18.64 86 LEU A CA 1
ATOM 616 C C . LEU A 1 86 ? 71.988 -58.199 48.000 1.00 18.73 86 LEU A C 1
ATOM 617 O O . LEU A 1 86 ? 71.234 -58.899 48.686 1.00 19.99 86 LEU A O 1
ATOM 622 N N . HIS A 1 87 ? 73.311 -58.184 48.166 1.00 18.11 87 HIS A N 1
ATOM 623 C CA . HIS A 1 87 ? 73.982 -59.145 49.059 1.00 21.47 87 HIS A CA 1
ATOM 624 C C . HIS A 1 87 ? 73.897 -58.800 50.548 1.00 19.15 87 HIS A C 1
ATOM 625 O O . HIS A 1 87 ? 73.811 -57.634 50.924 1.00 17.37 87 HIS A O 1
ATOM 632 N N . GLY A 1 88 ? 73.990 -59.824 51.393 1.00 21.43 88 GLY A N 1
ATOM 633 C CA . GLY A 1 88 ? 74.029 -59.637 52.840 1.00 19.49 88 GLY A CA 1
ATOM 634 C C . GLY A 1 88 ? 75.430 -59.384 53.409 1.00 24.44 88 GLY A C 1
ATOM 635 O O . GLY A 1 88 ? 76.392 -59.165 52.663 1.00 19.45 88 GLY A O 1
ATOM 636 N N . GLY A 1 89 ? 75.542 -59.404 54.741 1.00 25.10 89 GLY A N 1
ATOM 637 C CA . GLY A 1 89 ? 76.793 -59.119 55.417 1.00 20.91 89 GLY A CA 1
ATOM 638 C C . GLY A 1 89 ? 76.660 -58.110 56.554 1.00 27.60 89 GLY A C 1
ATOM 639 O O . GLY A 1 89 ? 77.645 -57.488 56.965 1.00 23.63 89 GLY A O 1
ATOM 640 N N . GLY A 1 90 ? 75.438 -57.923 57.041 1.00 25.61 90 GLY A N 1
ATOM 641 C CA . GLY A 1 90 ? 75.189 -57.096 58.210 1.00 24.27 90 GLY A CA 1
ATOM 642 C C . GLY A 1 90 ? 75.254 -55.595 57.952 1.00 28.02 90 GLY A C 1
ATOM 643 O O . GLY A 1 90 ? 75.239 -54.797 58.910 1.00 26.62 90 GLY A O 1
ATOM 644 N N . PHE A 1 91 ? 75.284 -55.239 56.661 1.00 22.42 91 PHE A N 1
ATOM 645 C CA . PHE A 1 91 ? 75.542 -53.884 56.139 1.00 23.02 91 PHE A CA 1
ATOM 646 C C . PHE A 1 91 ? 77.026 -53.511 56.232 1.00 24.66 91 PHE A C 1
ATOM 647 O O . PHE A 1 91 ? 77.411 -52.414 55.819 1.00 25.99 91 PHE A O 1
ATOM 655 N N . VAL A 1 92 ? 77.854 -54.424 56.744 1.00 22.42 92 VAL A N 1
ATOM 656 C CA . VAL A 1 92 ? 79.256 -54.118 57.064 1.00 25.92 92 VAL A CA 1
ATOM 657 C C . VAL A 1 92 ? 80.242 -54.883 56.163 1.00 24.71 92 VAL A C 1
ATOM 658 O O . VAL A 1 92 ? 81.307 -54.373 55.823 1.00 19.13 92 VAL A O 1
ATOM 662 N N . PHE A 1 93 ? 79.882 -56.105 55.778 1.00 24.84 93 PHE A N 1
ATOM 663 C CA . PHE A 1 93 ? 80.721 -56.894 54.877 1.00 24.39 93 PHE A CA 1
ATOM 664 C C . PHE A 1 93 ? 79.991 -57.323 53.602 1.00 27.51 93 PHE A C 1
ATOM 665 O O . PHE A 1 93 ? 78.815 -56.987 53.385 1.00 25.83 93 PHE A O 1
ATOM 673 N N . GLY A 1 94 ? 80.704 -58.064 52.752 1.00 23.48 94 GLY A N 1
ATOM 674 C CA . GLY A 1 94 ? 80.105 -58.618 51.558 1.00 23.94 94 GLY A CA 1
ATOM 675 C C . GLY A 1 94 ? 80.590 -57.990 50.270 1.00 24.81 94 GLY A C 1
ATOM 676 O O . GLY A 1 94 ? 80.921 -56.813 50.235 1.00 24.67 94 GLY A O 1
ATOM 677 N N . SER A 1 95 ? 80.622 -58.792 49.210 1.00 27.80 95 SER A N 1
ATOM 678 C CA . SER A 1 95 ? 81.052 -58.344 47.886 1.00 26.90 95 SER A CA 1
ATOM 679 C C . SER A 1 95 ? 80.677 -59.428 46.893 1.00 23.85 95 SER A C 1
ATOM 680 O O . SER A 1 95 ? 80.079 -60.437 47.262 1.00 26.35 95 SER A O 1
ATOM 683 N N . LYS A 1 96 ? 81.086 -59.265 45.647 1.00 23.59 96 LYS A N 1
ATOM 684 C CA . LYS A 1 96 ? 80.758 -60.259 44.637 1.00 22.77 96 LYS A CA 1
ATOM 685 C C . LYS A 1 96 ? 81.551 -61.549 44.836 1.00 25.90 96 LYS A C 1
ATOM 686 O O . LYS A 1 96 ? 81.157 -62.603 44.329 1.00 27.88 96 LYS A O 1
ATOM 692 N N . TYR A 1 97 ? 82.615 -61.500 45.635 1.00 24.62 97 TYR A N 1
ATOM 693 C CA . TYR A 1 97 ? 83.404 -62.706 45.872 1.00 25.84 97 TYR A CA 1
ATOM 694 C C . TYR A 1 97 ? 82.802 -63.561 46.964 1.00 26.62 97 TYR A C 1
ATOM 695 O O . TYR A 1 97 ? 82.859 -64.780 46.875 1.00 30.15 97 TYR A O 1
ATOM 704 N N . THR A 1 98 ? 82.206 -62.932 47.978 1.00 24.31 98 THR A N 1
ATOM 705 C CA . THR A 1 98 ? 81.609 -63.677 49.089 1.00 27.96 98 THR A CA 1
ATOM 706 C C . THR A 1 98 ? 80.308 -64.381 48.668 1.00 32.45 98 THR A C 1
ATOM 707 O O . THR A 1 98 ? 79.978 -65.443 49.196 1.00 30.19 98 THR A O 1
ATOM 711 N N . HIS A 1 99 ? 79.582 -63.807 47.707 1.00 29.47 99 HIS A N 1
ATOM 712 C CA . HIS A 1 99 ? 78.277 -64.346 47.325 1.00 29.02 99 HIS A CA 1
ATOM 713 C C . HIS A 1 99 ? 78.292 -65.025 45.950 1.00 32.18 99 HIS A C 1
ATOM 714 O O . HIS A 1 99 ? 77.244 -65.180 45.306 1.00 27.14 99 HIS A O 1
ATOM 721 N N . ILE A 1 100 ? 79.471 -65.473 45.527 1.00 26.85 100 ILE A N 1
ATOM 722 C CA . ILE A 1 100 ? 79.647 -65.924 44.160 1.00 23.93 100 ILE A CA 1
ATOM 723 C C . ILE A 1 100 ? 78.845 -67.198 43.840 1.00 27.43 100 ILE A C 1
ATOM 724 O O . ILE A 1 100 ? 78.431 -67.406 42.694 1.00 26.81 100 ILE A O 1
ATOM 729 N N . LYS A 1 101 ? 78.603 -68.045 44.835 1.00 29.91 101 LYS A N 1
ATOM 730 C CA . LYS A 1 101 ? 77.907 -69.312 44.571 1.00 24.79 101 LYS A CA 1
ATOM 731 C C . LYS A 1 101 ? 76.381 -69.123 44.343 1.00 24.03 101 LYS A C 1
ATOM 732 O O . LYS A 1 101 ? 75.866 -69.561 43.304 1.00 25.79 101 LYS A O 1
ATOM 738 N N . PRO A 1 102 ? 75.649 -68.458 45.270 1.00 20.71 102 PRO A N 1
ATOM 739 C CA . PRO A 1 102 ? 74.218 -68.274 44.941 1.00 24.72 102 PRO A CA 1
ATOM 740 C C . PRO A 1 102 ? 73.933 -67.371 43.723 1.00 24.84 102 PRO A C 1
ATOM 741 O O . PRO A 1 102 ? 72.939 -67.618 43.028 1.00 25.00 102 PRO A O 1
ATOM 745 N N . VAL A 1 103 ? 74.780 -66.378 43.451 1.00 19.14 103 VAL A N 1
ATOM 746 C CA . VAL A 1 103 ? 74.572 -65.496 42.300 1.00 21.82 103 VAL A CA 1
ATOM 747 C C . VAL A 1 103 ? 74.730 -66.247 40.970 1.00 24.29 103 VAL A C 1
ATOM 748 O O . VAL A 1 103 ? 73.893 -66.133 40.059 1.00 21.60 103 VAL A O 1
ATOM 752 N N . ARG A 1 104 ? 75.794 -67.027 40.863 1.00 22.52 104 ARG A N 1
ATOM 753 C CA . ARG A 1 104 ? 76.036 -67.775 39.641 1.00 23.61 104 ARG A CA 1
ATOM 754 C C . ARG A 1 104 ? 75.018 -68.909 39.440 1.00 22.22 104 ARG A C 1
ATOM 755 O O . ARG A 1 104 ? 74.592 -69.153 38.306 1.00 23.42 104 ARG A O 1
ATOM 763 N N . ASP A 1 105 ? 74.582 -69.541 40.534 1.00 24.72 105 ASP A N 1
ATOM 764 C CA . ASP A 1 105 ? 73.505 -70.557 40.490 1.00 26.92 105 ASP A CA 1
ATOM 765 C C . ASP A 1 105 ? 72.143 -70.001 39.996 1.00 22.56 105 ASP A C 1
ATOM 766 O O . ASP A 1 105 ? 71.506 -70.571 39.110 1.00 22.62 105 ASP A O 1
ATOM 771 N N . LEU A 1 106 ? 71.678 -68.920 40.609 1.00 24.40 106 LEU A N 1
ATOM 772 C CA . LEU A 1 106 ? 70.421 -68.285 40.191 1.00 24.34 106 LEU A CA 1
ATOM 773 C C . LEU A 1 106 ? 70.453 -67.836 38.722 1.00 23.27 106 LEU A C 1
ATOM 774 O O . LEU A 1 106 ? 69.469 -67.990 37.990 1.00 23.05 106 LEU A O 1
ATOM 779 N N . THR A 1 107 ? 71.586 -67.277 38.302 1.00 20.66 107 THR A N 1
ATOM 780 C CA . THR A 1 107 ? 71.727 -66.732 36.953 1.00 22.08 107 THR A CA 1
ATOM 781 C C . THR A 1 107 ? 71.549 -67.806 35.868 1.00 23.09 107 THR A C 1
ATOM 782 O O . THR A 1 107 ? 70.721 -67.637 34.975 1.00 20.71 107 THR A O 1
ATOM 786 N N . VAL A 1 108 ? 72.298 -68.909 35.937 1.00 21.48 108 VAL A N 1
ATOM 787 C CA . VAL A 1 108 ? 72.181 -69.917 34.880 1.00 22.13 108 VAL A CA 1
ATOM 788 C C . VAL A 1 108 ? 70.915 -70.803 35.002 1.00 26.19 108 VAL A C 1
ATOM 789 O O . VAL A 1 108 ? 70.375 -71.215 33.975 1.00 27.22 108 VAL A O 1
ATOM 793 N N . LYS A 1 109 ? 70.436 -71.088 36.225 1.00 22.33 109 LYS A N 1
ATOM 794 C CA . LYS A 1 109 ? 69.237 -71.933 36.408 1.00 23.65 109 LYS A CA 1
ATOM 795 C C . LYS A 1 109 ? 67.944 -71.198 36.043 1.00 22.63 109 LYS A C 1
ATOM 796 O O . LYS A 1 109 ? 67.015 -71.807 35.530 1.00 21.13 109 LYS A O 1
ATOM 802 N N . ALA A 1 110 ? 67.863 -69.901 36.332 1.00 23.02 110 ALA A N 1
ATOM 803 C CA . ALA A 1 110 ? 66.669 -69.136 35.951 1.00 25.46 110 ALA A CA 1
ATOM 804 C C . ALA A 1 110 ? 66.776 -68.595 34.518 1.00 22.56 110 ALA A C 1
ATOM 805 O O . ALA A 1 110 ? 65.756 -68.246 33.904 1.00 17.09 110 ALA A O 1
ATOM 807 N N . ASN A 1 111 ? 68.008 -68.565 33.998 1.00 20.98 111 ASN A N 1
ATOM 808 C CA . ASN A 1 111 ? 68.317 -68.022 32.664 1.00 23.45 111 ASN A CA 1
ATOM 809 C C . ASN A 1 111 ? 68.010 -66.528 32.620 1.00 23.17 111 ASN A C 1
ATOM 810 O O . ASN A 1 111 ? 67.121 -66.094 31.889 1.00 26.54 111 ASN A O 1
ATOM 815 N N . VAL A 1 112 ? 68.735 -65.741 33.417 1.00 23.57 112 VAL A N 1
ATOM 816 C CA . VAL A 1 112 ? 68.497 -64.299 33.481 1.00 21.07 112 VAL A CA 1
ATOM 817 C C . VAL A 1 112 ? 69.779 -63.466 33.419 1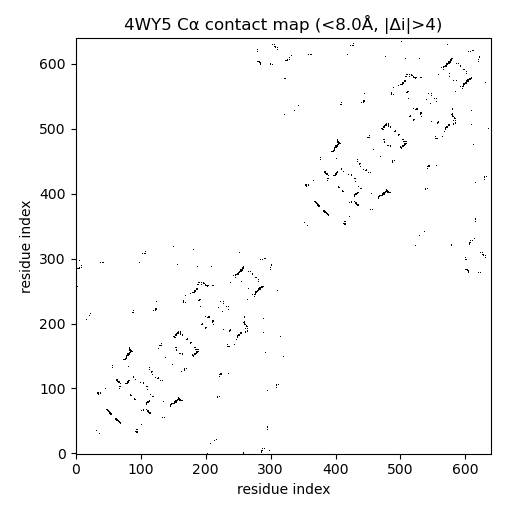.00 24.66 112 VAL A C 1
ATOM 818 O O . VAL A 1 112 ? 70.878 -64.001 33.489 1.00 23.42 112 VAL A O 1
ATOM 822 N N . VAL A 1 113 ? 69.620 -62.147 33.325 1.00 24.39 113 VAL A N 1
ATOM 823 C CA . VAL A 1 113 ? 70.720 -61.217 33.548 1.00 25.26 113 VAL A CA 1
ATOM 824 C C . VAL A 1 113 ? 70.669 -60.683 34.991 1.00 24.93 113 VAL A C 1
ATOM 825 O O . VAL A 1 113 ? 69.704 -60.010 35.385 1.00 22.90 113 VAL A O 1
ATOM 829 N N . THR A 1 114 ? 71.707 -60.973 35.774 1.00 24.60 114 THR A N 1
ATOM 830 C CA . THR A 1 114 ? 71.766 -60.533 37.168 1.00 20.60 114 THR A CA 1
ATOM 831 C C . THR A 1 114 ? 72.608 -59.272 37.285 1.00 21.90 114 THR A C 1
ATOM 832 O O . THR A 1 114 ? 73.775 -59.259 36.887 1.00 26.50 114 THR A O 1
ATOM 836 N N . VAL A 1 115 ? 72.022 -58.218 37.844 1.00 24.27 115 VAL A N 1
ATOM 837 C CA . VAL A 1 115 ? 72.760 -56.988 38.119 1.00 24.38 115 VAL A CA 1
ATOM 838 C C . VAL A 1 115 ? 73.090 -56.953 39.606 1.00 24.55 115 VAL A C 1
ATOM 839 O O . VAL A 1 115 ? 72.200 -56.812 40.446 1.00 21.88 115 VAL A O 1
ATOM 843 N N . PHE A 1 116 ? 74.368 -57.128 39.923 1.00 24.23 116 PHE A N 1
ATOM 844 C CA . PHE A 1 116 ? 74.842 -57.112 41.297 1.00 22.79 116 PHE A CA 1
ATOM 845 C C . PHE A 1 116 ? 75.222 -55.680 41.691 1.00 25.24 116 PHE A C 1
ATOM 846 O O . PHE A 1 116 ? 76.161 -55.107 41.129 1.00 24.10 116 PHE A O 1
ATOM 854 N N . VAL A 1 117 ? 74.514 -55.114 42.672 1.00 24.00 117 VAL A N 1
ATOM 855 C CA . VAL A 1 117 ? 74.753 -53.730 43.084 1.00 23.02 117 VAL A CA 1
ATOM 856 C C . VAL A 1 117 ? 75.712 -53.643 44.265 1.00 23.26 117 VAL A C 1
ATOM 857 O O . VAL A 1 117 ? 75.377 -54.033 45.389 1.00 22.44 117 VAL A O 1
ATOM 861 N N . ASP A 1 118 ? 76.906 -53.119 44.003 1.00 25.77 118 ASP A N 1
ATOM 862 C CA . ASP A 1 118 ? 77.955 -52.997 45.016 1.00 28.05 118 ASP A CA 1
ATOM 863 C C . ASP A 1 118 ? 77.735 -51.704 45.820 1.00 26.75 118 ASP A C 1
ATOM 864 O O . ASP A 1 118 ? 78.410 -50.683 45.611 1.00 26.02 118 ASP A O 1
ATOM 869 N N . TYR A 1 119 ? 76.770 -51.763 46.736 1.00 23.90 119 TYR A N 1
ATOM 870 C CA . TYR A 1 119 ? 76.313 -50.579 47.457 1.00 24.40 119 TYR A CA 1
ATOM 871 C C . TYR A 1 119 ? 77.327 -50.142 48.514 1.00 25.99 119 TYR A C 1
ATOM 872 O O . TYR A 1 119 ? 78.255 -50.888 48.854 1.00 24.00 119 TYR A O 1
ATOM 881 N N . SER A 1 120 ? 77.164 -48.927 49.026 1.00 24.91 120 SER A N 1
ATOM 882 C CA . SER A 1 120 ? 78.106 -48.395 50.017 1.00 26.99 120 SER A CA 1
ATOM 883 C C . SER A 1 120 ? 77.897 -49.064 51.377 1.00 25.85 120 SER A C 1
ATOM 884 O O . SER A 1 120 ? 76.766 -49.103 51.887 1.00 27.18 120 SER A O 1
ATOM 887 N N . LEU A 1 121 ? 78.972 -49.603 51.957 1.00 20.68 121 LEU A N 1
ATOM 888 C CA . LEU A 1 121 ? 78.886 -50.325 53.233 1.00 24.29 121 LEU A CA 1
ATOM 889 C C . LEU A 1 121 ? 78.980 -49.423 54.473 1.00 25.48 121 LEU A C 1
ATOM 890 O O . LEU A 1 121 ? 79.543 -48.334 54.416 1.00 26.07 121 LEU A O 1
ATOM 895 N N . SER A 1 122 ? 78.421 -49.897 55.588 1.00 26.70 122 SER A N 1
ATOM 896 C CA . SER A 1 122 ? 78.526 -49.245 56.898 1.00 24.84 122 SER A CA 1
ATOM 897 C C . SER A 1 122 ? 79.757 -49.763 57.665 1.00 27.98 122 SER A C 1
ATOM 898 O O . SER A 1 122 ? 80.157 -50.917 57.469 1.00 29.01 122 SER A O 1
ATOM 901 N N . PRO A 1 123 ? 80.315 -48.960 58.601 1.00 23.73 123 PRO A N 1
ATOM 902 C CA . PRO A 1 123 ? 79.830 -47.678 59.135 1.00 28.75 123 PRO A CA 1
ATOM 903 C C . PRO A 1 123 ? 80.297 -46.436 58.377 1.00 30.54 123 PRO A C 1
ATOM 904 O O . PRO A 1 123 ? 79.936 -45.335 58.797 1.00 28.88 123 PRO A O 1
ATOM 908 N N . GLU A 1 124 ? 81.051 -46.598 57.287 1.00 30.97 124 GLU A N 1
ATOM 909 C CA . GLU A 1 124 ? 81.494 -45.448 56.481 1.00 28.88 124 GLU A CA 1
ATOM 910 C C . GLU A 1 124 ? 80.316 -44.684 55.885 1.00 27.09 124 GLU A C 1
ATOM 911 O O . GLU A 1 124 ? 80.361 -43.466 55.752 1.00 24.66 124 GLU A O 1
ATOM 917 N N . ALA A 1 125 ? 79.274 -45.420 55.515 1.00 27.46 125 ALA A N 1
ATOM 918 C CA . ALA A 1 125 ? 78.013 -44.844 55.080 1.00 26.80 125 ALA A CA 1
ATOM 919 C C . ALA A 1 125 ? 76.934 -45.346 56.019 1.00 28.36 125 ALA A C 1
ATOM 920 O O . ALA A 1 125 ? 77.100 -46.406 56.625 1.00 25.21 125 ALA A O 1
ATOM 922 N N . LYS A 1 126 ? 75.843 -44.593 56.157 1.00 28.83 126 LYS A N 1
ATOM 923 C CA . LYS A 1 126 ? 74.734 -45.008 57.016 1.00 29.16 126 LYS A CA 1
ATOM 924 C C . LYS A 1 126 ? 73.373 -44.887 56.322 1.00 31.91 126 LYS A C 1
ATOM 925 O O . LYS A 1 126 ? 73.280 -44.398 55.187 1.00 30.22 126 LYS A O 1
ATOM 931 N N . PHE A 1 127 ? 72.329 -45.358 57.004 1.00 30.51 127 PHE A N 1
ATOM 932 C CA . PHE A 1 127 ? 70.955 -45.230 56.522 1.00 33.61 127 PHE A CA 1
ATOM 933 C C . PHE A 1 127 ? 70.695 -43.767 56.182 1.00 32.26 127 PHE A C 1
ATOM 934 O O . PHE A 1 127 ? 71.000 -42.892 56.995 1.00 32.06 127 PHE A O 1
ATOM 942 N N . PRO A 1 128 ? 70.111 -43.494 54.997 1.00 33.56 128 PRO A N 1
ATOM 943 C CA . PRO A 1 128 ? 69.601 -44.442 53.997 1.00 30.86 128 PRO A CA 1
ATOM 944 C C . PRO A 1 128 ? 70.349 -44.451 52.663 1.00 29.80 128 PRO A C 1
ATOM 945 O O . PRO A 1 128 ? 69.699 -44.615 51.625 1.00 30.48 128 PRO A O 1
ATOM 949 N N . THR A 1 129 ? 71.669 -44.301 52.683 1.00 29.43 129 THR A N 1
ATOM 950 C CA . THR A 1 129 ? 72.437 -44.148 51.451 1.00 25.06 129 THR A CA 1
ATOM 951 C C . THR A 1 129 ? 72.246 -45.320 50.472 1.00 29.28 129 THR A C 1
ATOM 952 O O . THR A 1 129 ? 71.942 -45.104 49.293 1.00 26.06 129 THR A O 1
ATOM 956 N N . ALA A 1 130 ? 72.378 -46.553 50.965 1.00 32.18 130 ALA A N 1
ATOM 957 C CA . ALA A 1 130 ? 72.276 -47.737 50.098 1.00 28.11 130 ALA A CA 1
ATOM 958 C C . ALA A 1 130 ? 70.904 -47.877 49.446 1.00 24.12 130 ALA A C 1
ATOM 959 O O . ALA A 1 130 ? 70.821 -48.235 48.272 1.00 30.43 130 ALA A O 1
ATOM 961 N N . ILE A 1 131 ? 69.834 -47.591 50.183 1.00 24.64 131 ILE A N 1
ATOM 962 C CA . ILE A 1 131 ? 68.486 -47.654 49.602 1.00 24.35 131 ILE A CA 1
ATOM 963 C C . ILE A 1 131 ? 68.388 -46.716 48.401 1.00 29.57 131 ILE A C 1
ATOM 964 O O . ILE A 1 131 ? 67.827 -47.067 47.353 1.00 26.10 131 ILE A O 1
ATOM 969 N N . GLU A 1 132 ? 68.990 -45.538 48.547 1.00 30.57 132 GLU A N 1
ATOM 970 C CA . GLU A 1 132 ? 68.983 -44.531 47.495 1.00 30.51 132 GLU A CA 1
ATOM 971 C C . GLU A 1 132 ? 69.858 -44.939 46.307 1.00 28.16 132 GLU A C 1
ATOM 972 O O . GLU A 1 132 ? 69.532 -44.626 45.160 1.00 31.47 132 GLU A O 1
ATOM 978 N N . GLU A 1 133 ? 70.956 -45.642 46.574 1.00 24.65 133 GLU A N 1
ATOM 979 C CA . GLU A 1 133 ? 71.783 -46.159 45.492 1.00 27.25 133 GLU A CA 1
ATOM 980 C C . GLU A 1 133 ? 71.032 -47.238 44.711 1.00 27.72 133 GLU A C 1
ATOM 981 O O . GLU A 1 133 ? 71.089 -47.298 43.474 1.00 26.48 133 GLU A O 1
ATOM 987 N N . ILE A 1 134 ? 70.290 -48.073 45.426 1.00 24.02 134 ILE A N 1
ATOM 988 C CA . ILE A 1 134 ? 69.671 -49.206 44.768 1.00 26.00 134 ILE A CA 1
ATOM 989 C C . ILE A 1 134 ? 68.496 -48.711 43.923 1.00 30.61 134 ILE A C 1
ATOM 990 O O . ILE A 1 134 ? 68.248 -49.220 42.808 1.00 25.98 134 ILE A O 1
ATOM 995 N N . TYR A 1 135 ? 67.821 -47.670 44.409 1.00 28.39 135 TYR A N 1
ATOM 996 C CA . TYR A 1 135 ? 66.775 -47.039 43.608 1.00 30.87 135 TYR A CA 1
ATOM 997 C C . TYR A 1 135 ? 67.382 -46.436 42.330 1.00 31.78 135 TYR A C 1
ATOM 998 O O . TYR A 1 135 ? 66.831 -46.595 41.233 1.00 32.16 135 TYR A O 1
ATOM 1007 N N . ALA A 1 136 ? 68.538 -45.791 42.467 1.00 25.49 136 ALA A N 1
ATOM 1008 C CA . ALA A 1 136 ? 69.202 -45.185 41.318 1.00 28.41 136 ALA A CA 1
ATOM 1009 C C . ALA A 1 136 ? 69.702 -46.226 40.319 1.00 29.98 136 ALA A C 1
ATOM 1010 O O . ALA A 1 136 ? 69.687 -45.989 39.112 1.00 30.24 136 ALA A O 1
ATOM 1012 N N . ALA A 1 137 ? 70.114 -47.393 40.805 1.00 29.17 137 ALA A N 1
ATOM 1013 C CA . ALA A 1 137 ? 70.555 -48.433 39.884 1.00 31.23 137 ALA A CA 1
ATOM 1014 C C . ALA A 1 137 ? 69.381 -49.001 39.099 1.00 28.44 137 ALA A C 1
ATOM 1015 O O . ALA A 1 137 ? 69.496 -49.281 37.904 1.00 31.33 137 ALA A O 1
ATOM 1017 N N . ILE A 1 138 ? 68.240 -49.137 39.762 1.00 29.23 138 ILE A N 1
ATOM 1018 C CA . ILE A 1 138 ? 67.034 -49.608 39.079 1.00 33.71 138 ILE A CA 1
ATOM 1019 C C . ILE A 1 138 ? 66.648 -48.656 37.935 1.00 32.80 138 ILE A C 1
ATOM 1020 O O . ILE A 1 138 ? 66.274 -49.106 36.849 1.00 29.25 138 ILE A O 1
ATOM 1025 N N . LEU A 1 139 ? 66.768 -47.349 38.180 1.00 27.99 139 LEU A N 1
ATOM 1026 C CA . LEU A 1 139 ? 66.482 -46.351 37.150 1.00 31.65 139 LEU A CA 1
ATOM 1027 C C . LEU A 1 139 ? 67.423 -46.482 35.970 1.00 30.89 139 LEU A C 1
ATOM 1028 O O . LEU A 1 139 ? 67.022 -46.290 34.828 1.00 32.48 139 LEU A O 1
ATOM 1033 N N . TRP A 1 140 ? 68.671 -46.827 36.249 1.00 29.89 140 TRP A N 1
ATOM 1034 C CA . TRP A 1 140 ? 69.665 -46.946 35.201 1.00 28.64 140 TRP A CA 1
ATOM 1035 C C . TRP A 1 140 ? 69.412 -48.145 34.292 1.00 36.56 140 TRP A C 1
ATOM 1036 O O . TRP A 1 140 ? 69.538 -48.057 33.066 1.00 38.98 140 TRP A O 1
ATOM 1047 N N . VAL A 1 141 ? 69.038 -49.264 34.902 1.00 35.14 141 VAL A N 1
ATOM 1048 C CA . VAL A 1 141 ? 68.734 -50.480 34.167 1.00 36.01 141 VAL A CA 1
ATOM 1049 C C . VAL A 1 141 ? 67.559 -50.290 33.213 1.00 33.51 141 VAL A C 1
ATOM 1050 O O . VAL A 1 141 ? 67.570 -50.807 32.099 1.00 35.25 141 VAL A O 1
ATOM 1054 N N . ARG A 1 142 ? 66.558 -49.530 33.645 1.00 29.64 142 ARG A N 1
ATOM 1055 C CA . ARG A 1 142 ? 65.419 -49.205 32.781 1.00 36.71 142 ARG A CA 1
ATOM 1056 C C . ARG A 1 142 ? 65.816 -48.310 31.605 1.00 38.26 142 ARG A C 1
ATOM 1057 O O . ARG A 1 142 ? 65.237 -48.408 30.527 1.00 35.66 142 ARG A O 1
ATOM 1065 N N . GLU A 1 143 ? 66.815 -47.456 31.816 1.00 39.43 143 GLU A N 1
ATOM 1066 C CA . GLU A 1 143 ? 67.285 -46.536 30.779 1.00 42.66 143 GLU A CA 1
ATOM 1067 C C . GLU A 1 143 ? 68.170 -47.200 29.727 1.00 42.88 143 GLU A C 1
ATOM 1068 O O . GLU A 1 143 ? 68.284 -46.703 28.610 1.00 43.23 143 GLU A O 1
ATOM 1074 N N . ASN A 1 144 ? 68.824 -48.297 30.096 1.00 41.36 144 ASN A N 1
ATOM 1075 C CA . ASN A 1 144 ? 69.800 -48.920 29.209 1.00 41.15 144 ASN A CA 1
ATOM 1076 C C . ASN A 1 144 ? 69.497 -50.379 28.866 1.00 36.88 144 ASN A C 1
ATOM 1077 O O . ASN A 1 144 ? 70.418 -51.179 28.701 1.00 39.59 144 ASN A O 1
ATOM 1082 N N . ALA A 1 145 ? 68.217 -50.720 28.755 1.00 33.45 145 ALA A N 1
ATOM 1083 C CA . ALA A 1 145 ? 67.806 -52.106 28.502 1.00 38.05 145 ALA A CA 1
ATOM 1084 C C . ALA A 1 145 ? 68.280 -52.609 27.145 1.00 36.41 145 ALA A C 1
ATOM 1085 O O . ALA A 1 145 ? 68.630 -53.777 26.987 1.00 38.35 145 ALA A O 1
ATOM 1087 N N . SER A 1 146 ? 68.273 -51.722 26.164 1.00 38.91 146 SER A N 1
ATOM 1088 C CA . SER A 1 146 ? 68.655 -52.092 24.806 1.00 46.98 146 SER A CA 1
ATOM 1089 C C . SER A 1 146 ? 70.157 -52.383 24.694 1.00 42.79 146 SER A C 1
ATOM 1090 O O . SER A 1 146 ? 70.568 -53.224 23.899 1.00 44.34 146 SER A O 1
ATOM 1093 N N . SER A 1 147 ? 70.967 -51.714 25.510 1.00 38.92 147 SER A N 1
ATOM 1094 C CA . SER A 1 147 ? 72.406 -51.952 25.508 1.00 35.24 147 SER A CA 1
ATOM 1095 C C . SER A 1 147 ? 72.769 -53.122 26.426 1.00 41.42 147 SER A C 1
ATOM 1096 O O . SER A 1 147 ? 73.867 -53.659 26.336 1.00 46.81 147 SER A O 1
ATOM 1099 N N . LEU A 1 148 ? 71.851 -53.497 27.321 1.00 43.16 148 LEU A N 1
ATOM 1100 C CA . LEU A 1 148 ? 72.033 -54.660 28.199 1.00 38.68 148 LEU A CA 1
ATOM 1101 C C . LEU A 1 148 ? 71.345 -55.916 27.646 1.00 37.31 148 LEU A C 1
ATOM 1102 O O . LEU A 1 148 ? 71.495 -57.006 28.203 1.00 34.87 148 LEU A O 1
ATOM 1107 N N . ASN A 1 149 ? 70.559 -55.744 26.587 1.00 32.60 149 ASN A N 1
ATOM 1108 C CA . ASN A 1 149 ? 69.789 -56.835 25.984 1.00 37.10 149 ASN A CA 1
ATOM 1109 C C . ASN A 1 149 ? 68.844 -57.527 26.994 1.00 35.22 149 ASN A C 1
ATOM 1110 O O . ASN A 1 149 ? 68.839 -58.756 27.115 1.00 33.06 149 ASN A O 1
ATOM 1115 N N . ILE A 1 150 ? 68.028 -56.731 27.682 1.00 30.24 150 ILE A N 1
ATOM 1116 C CA . ILE A 1 150 ? 67.054 -57.243 28.645 1.00 32.19 150 ILE A CA 1
ATOM 1117 C C . ILE A 1 150 ? 65.661 -56.670 28.419 1.00 31.96 150 ILE A C 1
ATOM 1118 O O . ILE A 1 150 ? 65.514 -55.584 27.844 1.00 31.31 150 ILE A O 1
ATOM 1123 N N . ASN A 1 151 ? 64.645 -57.406 28.874 1.00 28.19 151 ASN A N 1
ATOM 1124 C CA . ASN A 1 151 ? 63.282 -56.882 28.947 1.00 28.77 151 ASN A CA 1
ATOM 1125 C C . ASN A 1 151 ? 63.117 -56.207 30.293 1.00 37.17 151 ASN A C 1
ATOM 1126 O O . ASN A 1 151 ? 62.867 -56.883 31.299 1.00 37.20 151 ASN A O 1
ATOM 1131 N N . ALA A 1 152 ? 63.228 -54.880 30.319 1.00 33.35 152 ALA A N 1
ATOM 1132 C CA . ALA A 1 152 ? 63.290 -54.167 31.591 1.00 35.71 152 ALA A CA 1
ATOM 1133 C C . ALA A 1 152 ? 61.973 -54.232 32.359 1.00 37.75 152 ALA A C 1
ATOM 1134 O O . ALA A 1 152 ? 61.949 -53.965 33.560 1.00 37.71 152 ALA A O 1
ATOM 1136 N N . GLU A 1 153 ? 60.877 -54.579 31.686 1.00 36.28 153 GLU A N 1
ATOM 1137 C CA . GLU A 1 153 ? 59.605 -54.719 32.399 1.00 41.39 153 GLU A CA 1
ATOM 1138 C C . GLU A 1 153 ? 59.585 -55.994 33.279 1.00 37.92 153 GLU A C 1
ATOM 1139 O O . GLU A 1 153 ? 58.934 -56.021 34.328 1.00 39.77 153 GLU A O 1
ATOM 1145 N N . ALA A 1 154 ? 60.269 -57.053 32.843 1.00 34.89 154 ALA A N 1
ATOM 1146 C CA . ALA A 1 154 ? 60.351 -58.291 33.629 1.00 32.87 154 ALA A CA 1
ATOM 1147 C C . ALA A 1 154 ? 61.495 -58.196 34.655 1.00 26.99 154 ALA A C 1
ATOM 1148 O O . ALA A 1 154 ? 62.616 -58.660 34.400 1.00 25.77 154 ALA A O 1
ATOM 1150 N N . LEU A 1 155 ? 61.207 -57.580 35.799 1.00 21.88 155 LEU A N 1
ATOM 1151 C CA . LEU A 1 155 ? 62.240 -57.195 36.759 1.00 26.75 155 LEU A CA 1
ATOM 1152 C C . LEU A 1 155 ? 61.893 -57.676 38.163 1.00 21.56 155 LEU A C 1
ATOM 1153 O O . LEU A 1 155 ? 60.750 -57.581 38.586 1.00 21.13 155 LEU A O 1
ATOM 1158 N N . ALA A 1 156 ? 62.898 -58.171 38.881 1.00 22.76 156 ALA A N 1
ATOM 1159 C CA . ALA A 1 156 ? 62.733 -58.682 40.241 1.00 23.23 156 ALA A CA 1
ATOM 1160 C C . ALA A 1 156 ? 63.849 -58.166 41.155 1.00 22.20 156 ALA A C 1
ATOM 1161 O O . ALA A 1 156 ? 64.936 -57.838 40.671 1.00 24.45 156 ALA A O 1
ATOM 1163 N N . VAL A 1 157 ? 63.596 -58.049 42.456 1.00 17.17 157 VAL A N 1
ATOM 1164 C CA . VAL A 1 157 ? 64.703 -57.770 43.374 1.00 20.81 157 VAL A CA 1
ATOM 1165 C C . VAL A 1 157 ? 64.767 -58.896 44.400 1.00 19.67 157 VAL A C 1
ATOM 1166 O O . VAL A 1 157 ? 63.731 -59.385 44.862 1.00 20.38 157 VAL A O 1
ATOM 1170 N N . ALA A 1 158 ? 65.985 -59.325 44.726 1.00 18.22 158 ALA A N 1
ATOM 1171 C CA . ALA A 1 158 ? 66.196 -60.424 45.668 1.00 21.16 158 ALA A CA 1
ATOM 1172 C C . ALA A 1 158 ? 67.468 -60.210 46.506 1.00 20.95 158 ALA A C 1
ATOM 1173 O O . ALA A 1 158 ? 68.455 -59.668 45.996 1.00 20.93 158 ALA A O 1
ATOM 1175 N N . GLY A 1 159 ? 67.440 -60.623 47.783 1.00 17.26 159 GLY A N 1
ATOM 1176 C CA . GLY A 1 159 ? 68.610 -60.535 48.654 1.00 15.87 159 GLY A CA 1
ATOM 1177 C C . GLY A 1 159 ? 68.564 -61.385 49.927 1.00 22.11 159 GLY A C 1
ATOM 1178 O O . GLY A 1 159 ? 67.489 -61.841 50.351 1.00 19.73 159 GLY A O 1
ATOM 1179 N N . ASP A 1 160 ? 69.738 -61.600 50.537 1.00 22.15 160 ASP A N 1
ATOM 1180 C CA . ASP A 1 160 ? 69.878 -62.344 51.806 1.00 17.53 160 ASP A CA 1
ATOM 1181 C C . ASP A 1 160 ? 70.195 -61.443 53.025 1.00 20.41 160 ASP A C 1
ATOM 1182 O O . ASP A 1 160 ? 70.911 -60.437 52.895 1.00 19.97 160 ASP A O 1
ATOM 1187 N N . SER A 1 161 ? 69.642 -61.790 54.194 1.00 17.37 161 SER A N 1
ATOM 1188 C CA . SER A 1 161 ? 69.918 -61.065 55.440 1.00 21.88 161 SER A CA 1
ATOM 1189 C C . SER A 1 161 ? 69.691 -59.557 55.285 1.00 18.16 161 SER A C 1
ATOM 1190 O O . SER A 1 161 ? 68.576 -59.104 55.005 1.00 17.30 161 SER A O 1
ATOM 1193 N N . ALA A 1 162 ? 70.769 -58.787 55.401 1.00 17.83 162 ALA A N 1
ATOM 1194 C CA . ALA A 1 162 ? 70.694 -57.338 55.196 1.00 20.76 162 ALA A CA 1
ATOM 1195 C C . ALA A 1 162 ? 70.275 -56.972 53.768 1.00 20.74 162 ALA A C 1
ATOM 1196 O O . ALA A 1 162 ? 69.678 -55.918 53.552 1.00 19.75 162 ALA A O 1
ATOM 1198 N N . GLY A 1 163 ? 70.573 -57.839 52.799 1.00 19.71 163 GLY A N 1
ATOM 1199 C CA . GLY A 1 163 ? 70.121 -57.622 51.437 1.00 17.58 163 GLY A CA 1
ATOM 1200 C C . GLY A 1 163 ? 68.619 -57.841 51.308 1.00 21.93 163 GLY A C 1
ATOM 1201 O O . GLY A 1 163 ? 67.956 -57.231 50.451 1.00 20.56 163 GLY A O 1
ATOM 1202 N N . ALA A 1 164 ? 68.076 -58.720 52.151 1.00 17.98 164 ALA A N 1
ATOM 1203 C CA . ALA A 1 164 ? 66.638 -58.951 52.169 1.00 19.96 164 ALA A CA 1
ATOM 1204 C C . ALA A 1 164 ? 65.913 -57.731 52.747 1.00 20.63 164 ALA A C 1
ATOM 1205 O O . ALA A 1 164 ? 64.863 -57.312 52.252 1.00 21.48 164 ALA A O 1
ATOM 1207 N N . THR A 1 165 ? 66.501 -57.137 53.775 1.00 21.49 165 THR A N 1
ATOM 1208 C CA . THR A 1 165 ? 65.967 -55.896 54.339 1.00 22.78 165 THR A CA 1
ATOM 1209 C C . THR A 1 165 ? 65.969 -54.785 53.257 1.00 25.56 165 THR A C 1
ATOM 1210 O O . THR A 1 165 ? 64.954 -54.108 53.053 1.00 26.13 165 THR A O 1
ATOM 1214 N N . LEU A 1 166 ? 67.061 -54.652 52.508 1.00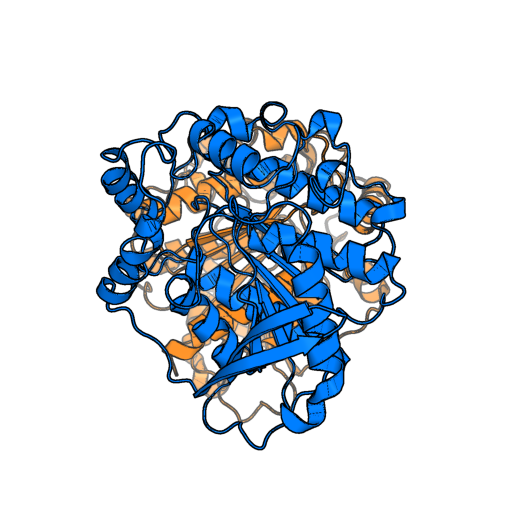 22.16 166 LEU A N 1
ATOM 1215 C CA . LEU A 1 166 ? 67.117 -53.651 51.436 1.00 21.99 166 LEU A CA 1
ATOM 1216 C C . LEU A 1 166 ? 66.113 -53.916 50.293 1.00 24.85 166 LEU A C 1
ATOM 1217 O O . LEU A 1 166 ? 65.520 -52.970 49.759 1.00 21.23 166 LEU A O 1
ATOM 1222 N N . SER A 1 167 ? 65.922 -55.180 49.908 1.00 22.86 167 SER A N 1
ATOM 1223 C CA . SER A 1 167 ? 64.914 -55.496 48.890 1.00 21.65 167 SER A CA 1
ATOM 1224 C C . SER A 1 167 ? 63.535 -54.997 49.312 1.00 22.30 167 SER A C 1
ATOM 1225 O O . SER A 1 167 ? 62.786 -54.422 48.512 1.00 26.59 167 SER A O 1
ATOM 1228 N N . ALA A 1 168 ? 63.203 -55.211 50.578 1.00 20.11 168 ALA A N 1
ATOM 1229 C CA . ALA A 1 168 ? 61.886 -54.837 51.074 1.00 22.26 168 ALA A CA 1
ATOM 1230 C C . ALA A 1 168 ? 61.694 -53.311 51.181 1.00 25.02 168 ALA A C 1
ATOM 1231 O O . ALA A 1 168 ? 60.631 -52.788 50.822 1.00 25.14 168 ALA A O 1
ATOM 1233 N N . ALA A 1 169 ? 62.701 -52.603 51.687 1.00 20.70 169 ALA A N 1
ATOM 1234 C CA . ALA A 1 169 ? 62.619 -51.136 51.802 1.00 27.16 169 ALA A CA 1
ATOM 1235 C C . ALA A 1 169 ? 62.627 -50.394 50.444 1.00 26.57 169 ALA A C 1
ATOM 1236 O O . ALA A 1 169 ? 61.863 -49.436 50.240 1.00 24.80 169 ALA A O 1
ATOM 1238 N N . VAL A 1 170 ? 63.468 -50.822 49.508 1.00 23.77 170 VAL A N 1
ATOM 1239 C CA . VAL A 1 170 ? 63.487 -50.133 48.218 1.00 25.47 170 VAL A CA 1
ATOM 1240 C C . VAL A 1 170 ? 62.190 -50.421 47.460 1.00 28.34 170 VAL A C 1
ATOM 1241 O O . VAL A 1 170 ? 61.842 -49.678 46.543 1.00 29.11 170 VAL A O 1
ATOM 1245 N N . SER A 1 171 ? 61.462 -51.478 47.828 1.00 25.21 171 SER A N 1
ATOM 1246 C CA . SER A 1 171 ? 60.150 -51.672 47.203 1.00 28.49 171 SER A CA 1
ATOM 1247 C C . SER A 1 171 ? 59.158 -50.599 47.683 1.00 26.35 171 SER A C 1
ATOM 1248 O O . SER A 1 171 ? 58.309 -50.127 46.913 1.00 28.88 171 SER A O 1
ATOM 1251 N N . ILE A 1 172 ? 59.287 -50.185 48.937 1.00 24.37 172 ILE A N 1
ATOM 1252 C CA . ILE A 1 172 ? 58.403 -49.155 49.486 1.00 27.24 172 ILE A CA 1
ATOM 1253 C C . ILE A 1 172 ? 58.834 -47.775 48.987 1.00 29.73 172 ILE A C 1
ATOM 1254 O O . ILE A 1 172 ? 58.001 -46.970 48.544 1.00 29.24 172 ILE A O 1
ATOM 1259 N N . TYR A 1 173 ? 60.141 -47.523 49.042 1.00 28.03 173 TYR A N 1
ATOM 1260 C CA . TYR A 1 173 ? 60.726 -46.274 48.544 1.00 29.04 173 TYR A CA 1
ATOM 1261 C C . TYR A 1 173 ? 60.329 -45.979 47.089 1.00 31.51 173 TYR A C 1
ATOM 1262 O O . TYR A 1 173 ? 59.889 -44.869 46.782 1.00 29.45 173 TYR A O 1
ATOM 1271 N N . ALA A 1 174 ? 60.432 -46.980 46.213 1.00 28.06 174 ALA A N 1
ATOM 1272 C CA . ALA A 1 174 ? 60.129 -46.786 44.791 1.00 30.43 174 ALA A CA 1
ATOM 1273 C C . ALA A 1 174 ? 58.662 -46.410 44.588 1.00 32.40 174 ALA A C 1
ATOM 1274 O O . ALA A 1 174 ? 58.321 -45.636 43.686 1.00 32.56 174 ALA A O 1
ATOM 1276 N N . LYS A 1 175 ? 57.795 -46.988 45.411 1.00 29.74 175 LYS A N 1
ATOM 1277 C CA . LYS A 1 175 ? 56.371 -46.677 45.362 1.00 36.44 175 LYS A CA 1
ATOM 1278 C C . LYS A 1 175 ? 56.075 -45.228 45.773 1.00 31.96 175 LYS A C 1
ATOM 1279 O O . LYS A 1 175 ? 55.189 -44.585 45.202 1.00 32.35 175 LYS A O 1
ATOM 1285 N N . GLU A 1 176 ? 56.813 -44.730 46.763 1.00 29.58 176 GLU A N 1
ATOM 1286 C CA . GLU A 1 176 ? 56.603 -43.374 47.286 1.00 37.28 176 GLU A CA 1
ATOM 1287 C C . GLU A 1 176 ? 57.122 -42.307 46.309 1.00 36.71 176 GLU A C 1
ATOM 1288 O O . GLU A 1 176 ? 56.787 -41.122 46.430 1.00 34.60 176 GLU A O 1
ATOM 1294 N N . LYS A 1 177 ? 57.924 -42.750 45.341 1.00 36.59 177 LYS A N 1
ATOM 1295 C CA . LYS A 1 177 ? 58.501 -41.890 44.298 1.00 39.58 177 LYS A CA 1
ATOM 1296 C C . LYS A 1 177 ? 57.683 -41.876 43.009 1.00 36.43 177 LYS A C 1
ATOM 1297 O O . LYS A 1 177 ? 58.032 -41.180 42.057 1.00 36.06 177 LYS A O 1
ATOM 1303 N N . GLY A 1 178 ? 56.608 -42.653 42.969 1.00 34.63 178 GLY A N 1
ATOM 1304 C CA . GLY A 1 178 ? 55.784 -42.730 41.779 1.00 34.76 178 GLY A CA 1
ATOM 1305 C C . GLY A 1 178 ? 56.203 -43.808 40.792 1.00 36.09 178 GLY A C 1
ATOM 1306 O O . GLY A 1 178 ? 55.804 -43.779 39.631 1.00 41.99 178 GLY A O 1
ATOM 1307 N N . LEU A 1 179 ? 57.001 -44.766 41.250 1.00 36.20 179 LEU A N 1
ATOM 1308 C CA . LEU A 1 179 ? 57.455 -45.861 40.396 1.00 35.26 179 LEU A CA 1
ATOM 1309 C C . LEU A 1 179 ? 56.871 -47.195 40.857 1.00 35.82 179 LEU A C 1
ATOM 1310 O O . LEU A 1 179 ? 57.617 -48.149 41.062 1.00 35.75 179 LEU A O 1
ATOM 1315 N N . SER A 1 180 ? 55.551 -47.278 41.002 1.00 32.19 180 SER A N 1
ATOM 1316 C CA . SER A 1 180 ? 54.948 -48.407 41.714 1.00 32.08 180 SER A CA 1
ATOM 1317 C C . SER A 1 180 ? 54.777 -49.669 40.875 1.00 34.00 180 SER A C 1
ATOM 1318 O O . SER A 1 180 ? 54.381 -50.716 41.396 1.00 33.96 180 SER A O 1
ATOM 1321 N N . ALA A 1 181 ? 55.034 -49.569 39.579 1.00 30.07 181 ALA A N 1
ATOM 1322 C CA . ALA A 1 181 ? 54.821 -50.700 38.695 1.00 29.23 181 ALA A CA 1
ATOM 1323 C C . ALA A 1 181 ? 56.142 -51.294 38.211 1.00 33.77 181 ALA A C 1
ATOM 1324 O O . ALA A 1 181 ? 56.144 -52.255 37.440 1.00 36.65 181 ALA A O 1
ATOM 1326 N N . ALA A 1 182 ? 57.259 -50.716 38.654 1.00 29.91 182 ALA A N 1
ATOM 1327 C CA . ALA A 1 182 ? 58.582 -51.122 38.164 1.00 33.18 182 ALA A CA 1
ATOM 1328 C C . ALA A 1 182 ? 58.989 -52.540 38.585 1.00 31.25 182 ALA A C 1
ATOM 1329 O O . ALA A 1 182 ? 59.407 -53.347 37.751 1.00 27.65 182 ALA A O 1
ATOM 1331 N N . ILE A 1 183 ? 58.885 -52.828 39.881 1.00 29.59 183 ILE A N 1
ATOM 1332 C CA . ILE A 1 183 ? 59.304 -54.120 40.428 1.00 29.53 183 ILE A CA 1
ATOM 1333 C C . ILE A 1 183 ? 58.170 -55.155 40.407 1.00 30.32 183 ILE A C 1
ATOM 1334 O O . ILE A 1 183 ? 57.125 -54.933 41.022 1.00 28.97 183 ILE A O 1
ATOM 1339 N N . LYS A 1 184 ? 58.363 -56.273 39.699 1.00 22.71 184 LYS A N 1
ATOM 1340 C CA . LYS A 1 184 ? 57.291 -57.280 39.579 1.00 25.53 184 LYS A CA 1
ATOM 1341 C C . LYS A 1 184 ? 57.252 -58.334 40.713 1.00 28.45 184 LYS A C 1
ATOM 1342 O O . LYS A 1 184 ? 56.232 -59.019 40.877 1.00 31.15 184 LYS A O 1
ATOM 1348 N N . THR A 1 185 ? 58.338 -58.478 41.481 1.00 27.19 185 THR A N 1
ATOM 1349 C CA . THR A 1 185 ? 58.335 -59.367 42.654 1.00 23.87 185 THR A CA 1
ATOM 1350 C C . THR A 1 185 ? 59.535 -59.058 43.580 1.00 24.31 185 THR A C 1
ATOM 1351 O O . THR A 1 185 ? 60.556 -58.533 43.136 1.00 23.63 185 THR A O 1
ATOM 1355 N N . GLN A 1 186 ? 59.363 -59.311 44.879 1.00 24.48 186 GLN A N 1
ATOM 1356 C CA . GLN A 1 186 ? 60.431 -59.173 45.870 1.00 21.27 186 GLN A CA 1
ATOM 1357 C C . GLN A 1 186 ? 60.711 -60.549 46.518 1.00 24.01 186 GLN A C 1
ATOM 1358 O O . GLN A 1 186 ? 59.778 -61.232 46.959 1.00 19.86 186 GLN A O 1
ATOM 1364 N N . VAL A 1 187 ? 61.981 -60.957 46.557 1.00 21.58 187 VAL A N 1
ATOM 1365 C CA . VAL A 1 187 ? 62.388 -62.228 47.176 1.00 21.72 187 VAL A CA 1
ATOM 1366 C C . VAL A 1 187 ? 63.223 -61.938 48.429 1.00 23.46 187 VAL A C 1
ATOM 1367 O O . VAL A 1 187 ? 64.299 -61.322 48.349 1.00 22.99 187 VAL A O 1
ATOM 1371 N N . LEU A 1 188 ? 62.713 -62.346 49.589 1.00 22.27 188 LEU A N 1
ATOM 1372 C CA . LEU A 1 188 ? 63.274 -61.916 50.873 1.00 22.52 188 LEU A CA 1
ATOM 1373 C C . LEU A 1 188 ? 63.787 -63.112 51.681 1.00 21.35 188 LEU A C 1
ATOM 1374 O O . LEU A 1 188 ? 62.990 -63.860 52.246 1.00 20.92 188 LEU A O 1
ATOM 1379 N N . ILE A 1 189 ? 65.109 -63.287 51.746 1.00 22.54 189 ILE A N 1
ATOM 1380 C CA . ILE A 1 189 ? 65.720 -64.458 52.411 1.00 20.36 189 ILE A CA 1
ATOM 1381 C C . ILE A 1 189 ? 66.231 -64.089 53.817 1.00 21.32 189 ILE A C 1
ATOM 1382 O O . ILE A 1 189 ? 67.210 -63.345 53.953 1.00 20.83 189 ILE A O 1
ATOM 1387 N N . TYR A 1 190 ? 65.542 -64.597 54.851 1.00 20.57 190 TYR A N 1
ATOM 1388 C CA . TYR A 1 190 ? 65.755 -64.220 56.270 1.00 19.43 190 TYR A CA 1
ATOM 1389 C C . TYR A 1 190 ? 66.103 -62.721 56.525 1.00 18.50 190 TYR A C 1
ATOM 1390 O O . TYR A 1 190 ? 67.213 -62.404 56.953 1.00 15.33 190 TYR A O 1
ATOM 1399 N N . PRO A 1 191 ? 65.133 -61.803 56.303 1.00 18.92 191 PRO A N 1
ATOM 1400 C CA . PRO A 1 191 ? 65.343 -60.366 56.566 1.00 18.39 191 PRO A CA 1
ATOM 1401 C C . PRO A 1 191 ? 65.362 -59.995 58.054 1.00 21.32 191 PRO A C 1
ATOM 1402 O O . PRO A 1 191 ? 64.925 -60.786 58.892 1.00 22.75 191 PRO A O 1
ATOM 1406 N N . ALA A 1 192 ? 65.859 -58.796 58.353 1.00 25.39 192 ALA A N 1
ATOM 1407 C CA . ALA A 1 192 ? 65.784 -58.181 59.680 1.00 20.76 192 ALA A CA 1
ATOM 1408 C C . ALA A 1 192 ? 64.754 -57.062 59.631 1.00 21.56 192 ALA A C 1
ATOM 1409 O O . ALA A 1 192 ? 64.767 -56.275 58.678 1.00 26.65 192 ALA A O 1
ATOM 1411 N N . THR A 1 193 ? 63.852 -56.992 60.619 1.00 22.71 193 THR A N 1
ATOM 1412 C CA . THR A 1 193 ? 62.749 -56.017 60.571 1.00 21.84 193 THR A CA 1
ATOM 1413 C C . THR A 1 193 ? 62.455 -55.186 61.849 1.00 27.82 193 THR A C 1
ATOM 1414 O O . THR A 1 193 ? 61.784 -54.150 61.762 1.00 25.07 193 THR A O 1
ATOM 1418 N N . ALA A 1 194 ? 62.933 -55.628 63.015 1.00 27.23 194 ALA A N 1
ATOM 1419 C CA . ALA A 1 194 ? 62.430 -55.119 64.311 1.00 28.87 194 ALA A CA 1
ATOM 1420 C C . ALA A 1 194 ? 63.102 -53.854 64.881 1.00 30.02 194 ALA A C 1
ATOM 1421 O O . ALA A 1 194 ? 64.331 -53.695 64.805 1.00 29.34 194 ALA A O 1
ATOM 1423 N N . VAL A 1 195 ? 62.293 -52.980 65.490 1.00 27.68 195 VAL A N 1
ATOM 1424 C CA . VAL A 1 195 ? 62.829 -51.895 66.319 1.00 26.55 195 VAL A CA 1
ATOM 1425 C C . VAL A 1 195 ? 63.516 -52.493 67.534 1.00 25.11 195 VAL A C 1
ATOM 1426 O O . VAL A 1 195 ? 64.641 -52.142 67.862 1.00 29.41 195 VAL A O 1
ATOM 1430 N N . SER A 1 196 ? 62.826 -53.422 68.187 1.00 28.40 196 SER A N 1
ATOM 1431 C CA . SER A 1 196 ? 63.361 -54.133 69.339 1.00 29.38 196 SER A CA 1
ATOM 1432 C C . SER A 1 196 ? 63.233 -55.649 69.153 1.00 28.17 196 SER A C 1
ATOM 1433 O O . SER A 1 196 ? 62.131 -56.168 69.005 1.00 27.70 196 SER A O 1
ATOM 1436 N N . HIS A 1 197 ? 64.361 -56.357 69.183 1.00 29.61 197 HIS A N 1
ATOM 1437 C CA . HIS A 1 197 ? 64.378 -57.790 68.879 1.00 27.91 197 HIS A CA 1
ATOM 1438 C C . HIS A 1 197 ? 63.946 -58.665 70.059 1.00 32.53 197 HIS A C 1
ATOM 1439 O O . HIS A 1 197 ? 63.434 -59.774 69.849 1.00 30.95 197 HIS A O 1
ATOM 1446 N N . ALA A 1 198 ? 64.145 -58.176 71.288 1.00 33.00 198 ALA A N 1
ATOM 1447 C CA . ALA A 1 198 ? 63.891 -58.968 72.503 1.00 28.18 198 ALA A CA 1
ATOM 1448 C C . ALA A 1 198 ? 62.409 -59.219 72.754 1.00 25.22 198 ALA A C 1
ATOM 1449 O O . ALA A 1 198 ? 62.042 -59.966 73.648 1.00 33.12 198 ALA A O 1
ATOM 1451 N N . LYS A 1 199 ? 61.565 -58.581 71.965 1.00 26.49 199 LYS A N 1
ATOM 1452 C CA . LYS A 1 199 ? 60.134 -58.832 71.982 1.00 29.92 199 LYS A CA 1
ATOM 1453 C C . LYS A 1 199 ? 59.787 -60.255 71.509 1.00 31.80 199 LYS A C 1
ATOM 1454 O O . LYS A 1 199 ? 58.746 -60.795 71.860 1.00 33.44 199 LYS A O 1
ATOM 1460 N N . TYR A 1 200 ? 60.656 -60.855 70.703 1.00 30.16 200 TYR A N 1
ATOM 1461 C CA . TYR A 1 200 ? 60.336 -62.135 70.075 1.00 30.12 200 TYR A CA 1
ATOM 1462 C C . TYR A 1 200 ? 61.065 -63.322 70.725 1.00 27.33 200 TYR A C 1
ATOM 1463 O O . TYR A 1 200 ? 62.256 -63.237 71.076 1.00 26.06 200 TYR A O 1
ATOM 1472 N N . GLU A 1 201 ? 60.352 -64.442 70.824 1.00 24.24 201 GLU A N 1
ATOM 1473 C CA . GLU A 1 201 ? 60.838 -65.635 71.517 1.00 27.54 201 GLU A CA 1
ATOM 1474 C C . GLU A 1 201 ? 62.119 -66.194 70.879 1.00 29.35 201 GLU A C 1
ATOM 1475 O O . GLU A 1 201 ? 62.997 -66.696 71.590 1.00 27.88 201 GLU A O 1
ATOM 1481 N N . SER A 1 202 ? 62.253 -66.078 69.553 1.00 27.43 202 SER A N 1
ATOM 1482 C CA . SER A 1 202 ? 63.434 -66.639 68.893 1.00 23.26 202 SER A CA 1
ATOM 1483 C C . SER A 1 202 ? 64.726 -65.892 69.244 1.00 23.20 202 SER A C 1
ATOM 1484 O O . SER A 1 202 ? 65.806 -66.477 69.201 1.00 24.45 202 SER A O 1
ATOM 1487 N N . TYR A 1 203 ? 64.616 -64.621 69.631 1.00 30.52 203 TYR A N 1
ATOM 1488 C CA . TYR A 1 203 ? 65.771 -63.843 70.107 1.00 26.49 203 TYR A CA 1
ATOM 1489 C C . TYR A 1 203 ? 66.364 -64.493 71.351 1.00 28.84 203 TYR A C 1
ATOM 1490 O O . TYR A 1 203 ? 67.574 -64.719 71.452 1.00 26.80 203 TYR A O 1
ATOM 1499 N N . LYS A 1 204 ? 65.479 -64.860 72.266 1.00 28.31 204 LYS A N 1
ATOM 1500 C CA . LYS A 1 204 ? 65.863 -65.502 73.505 1.00 26.74 204 LYS A CA 1
ATOM 1501 C C . LYS A 1 204 ? 66.446 -66.900 73.261 1.00 31.38 204 LYS A C 1
ATOM 1502 O O . LYS A 1 204 ? 67.509 -67.226 73.797 1.00 31.71 204 LYS A O 1
ATOM 1508 N N . LEU A 1 205 ? 65.766 -67.721 72.455 1.00 28.44 205 LEU A N 1
ATOM 1509 C CA . LEU A 1 205 ? 66.205 -69.106 72.224 1.00 25.01 205 LEU A CA 1
ATOM 1510 C C . LEU A 1 205 ? 67.559 -69.270 71.526 1.00 26.77 205 LEU A C 1
ATOM 1511 O O . LEU A 1 205 ? 68.296 -70.203 71.845 1.00 24.07 205 LEU A O 1
ATOM 1516 N N . PHE A 1 206 ? 67.886 -68.386 70.584 1.00 25.23 206 PHE A N 1
ATOM 1517 C CA . PHE A 1 206 ? 69.069 -68.585 69.725 1.00 27.69 206 PHE A CA 1
ATOM 1518 C C . PHE A 1 206 ? 70.083 -67.424 69.800 1.00 28.98 206 PHE A C 1
ATOM 1519 O O . PHE A 1 206 ? 71.008 -67.349 68.992 1.00 30.29 206 PHE A O 1
ATOM 1527 N N . GLY A 1 207 ? 69.930 -66.531 70.775 1.00 33.27 207 GLY A N 1
ATOM 1528 C CA . GLY A 1 207 ? 70.758 -65.338 70.811 1.00 29.38 207 GLY A CA 1
ATOM 1529 C C . GLY A 1 207 ? 71.906 -65.314 71.810 1.00 33.28 207 GLY A C 1
ATOM 1530 O O . GLY A 1 207 ? 72.593 -64.295 71.911 1.00 34.07 207 GLY A O 1
ATOM 1531 N N . ASN A 1 208 ? 72.158 -66.431 72.495 1.00 31.09 208 ASN A N 1
ATOM 1532 C CA . ASN A 1 208 ? 73.104 -66.444 73.622 1.00 41.75 208 ASN A CA 1
ATOM 1533 C C . ASN A 1 208 ? 74.574 -66.689 73.237 1.00 37.42 208 ASN A C 1
ATOM 1534 O O . ASN A 1 208 ? 75.445 -66.788 74.103 1.00 32.83 208 ASN A O 1
ATOM 1539 N N . GLY A 1 209 ? 74.850 -66.777 71.943 1.00 35.59 209 GLY A N 1
ATOM 1540 C CA . GLY A 1 209 ? 76.215 -66.976 71.489 1.00 34.06 209 GLY A CA 1
ATOM 1541 C C . GLY A 1 209 ? 76.532 -68.416 71.105 1.00 32.99 209 GLY A C 1
ATOM 1542 O O . GLY A 1 209 ? 77.677 -68.730 70.776 1.00 34.13 209 GLY A O 1
ATOM 1543 N N . ASP A 1 210 ? 75.542 -69.309 71.144 1.00 33.93 210 ASP A N 1
ATOM 1544 C CA . ASP A 1 210 ? 75.815 -70.687 70.732 1.00 37.88 210 ASP A CA 1
ATOM 1545 C C . ASP A 1 210 ? 75.279 -70.977 69.324 1.00 32.58 210 ASP A C 1
ATOM 1546 O O . ASP A 1 210 ? 75.342 -72.114 68.865 1.00 32.43 210 ASP A O 1
ATOM 1551 N N . TYR A 1 211 ? 74.778 -69.950 68.636 1.00 31.96 211 TYR A N 1
ATOM 1552 C CA . TYR A 1 211 ? 74.420 -70.066 67.212 1.00 31.30 211 TYR A CA 1
ATOM 1553 C C . TYR A 1 211 ? 75.111 -68.962 66.414 1.00 32.06 211 TYR A C 1
ATOM 1554 O O . TYR A 1 211 ? 75.509 -67.939 66.987 1.00 31.87 211 TYR A O 1
ATOM 1563 N N . ILE A 1 212 ? 75.212 -69.142 65.094 1.00 30.02 212 ILE A N 1
ATOM 1564 C CA . ILE A 1 212 ? 76.074 -68.286 64.270 1.00 28.00 212 ILE A CA 1
ATOM 1565 C C . ILE A 1 212 ? 75.755 -66.772 64.348 1.00 30.85 212 ILE A C 1
ATOM 1566 O O . ILE A 1 212 ? 76.675 -65.955 64.288 1.00 38.94 212 ILE A O 1
ATOM 1571 N N . LEU A 1 213 ? 74.493 -66.371 64.496 1.00 32.28 213 LEU A N 1
ATOM 1572 C CA . LEU A 1 213 ? 74.217 -64.932 64.679 1.00 31.93 213 LEU A CA 1
ATOM 1573 C C . LEU A 1 213 ? 73.678 -64.600 66.090 1.00 29.83 213 LEU A C 1
ATOM 1574 O O . LEU A 1 213 ? 72.512 -64.841 66.393 1.00 28.65 213 LEU A O 1
ATOM 1579 N N . SER A 1 214 ? 74.527 -64.016 66.936 1.00 31.93 214 SER A N 1
ATOM 1580 C CA . SER A 1 214 ? 74.186 -63.726 68.342 1.00 27.61 214 SER A CA 1
ATOM 1581 C C . SER A 1 214 ? 73.509 -62.372 68.598 1.00 26.14 214 SER A C 1
ATOM 1582 O O . SER A 1 214 ? 73.562 -61.459 67.776 1.00 26.33 214 SER A O 1
ATOM 1585 N N . ALA A 1 215 ? 72.880 -62.239 69.758 1.00 29.47 215 ALA A N 1
ATOM 1586 C CA . ALA A 1 215 ? 72.331 -60.946 70.165 1.00 34.64 215 ALA A CA 1
ATOM 1587 C C . ALA A 1 215 ? 73.433 -59.873 70.235 1.00 30.16 215 ALA A C 1
ATOM 1588 O O . ALA A 1 215 ? 73.187 -58.695 69.967 1.00 27.02 215 ALA A O 1
ATOM 1590 N N . GLU A 1 216 ? 74.647 -60.306 70.571 1.00 29.93 216 GLU A N 1
ATOM 1591 C CA . GLU A 1 216 ? 75.832 -59.443 70.618 1.00 32.17 216 GLU A CA 1
ATOM 1592 C C . GLU A 1 216 ? 76.287 -58.989 69.224 1.00 35.44 216 GLU A C 1
ATOM 1593 O O . GLU A 1 216 ? 76.672 -57.825 69.033 1.00 34.24 216 GLU A O 1
ATOM 1599 N N . ASP A 1 217 ? 76.237 -59.904 68.251 1.00 32.69 217 ASP A N 1
ATOM 1600 C CA . ASP A 1 217 ? 76.566 -59.563 66.869 1.00 28.71 217 ASP A CA 1
ATOM 1601 C C . ASP A 1 217 ? 75.580 -58.512 66.350 1.00 29.90 217 ASP A C 1
ATOM 1602 O O . ASP A 1 217 ? 75.978 -57.520 65.719 1.00 29.15 217 ASP A O 1
ATOM 1607 N N . LEU A 1 218 ? 74.298 -58.723 66.646 1.00 25.13 218 LEU A N 1
ATOM 1608 C CA . LEU A 1 218 ? 73.237 -57.826 66.187 1.00 28.79 218 LEU A CA 1
ATOM 1609 C C . LEU A 1 218 ? 73.414 -56.390 66.656 1.00 30.86 218 LEU A C 1
ATOM 1610 O O . LEU A 1 218 ? 73.140 -55.448 65.908 1.00 35.38 218 LEU A O 1
ATOM 1615 N N . LYS A 1 219 ? 73.864 -56.227 67.896 1.00 31.57 219 LYS A N 1
ATOM 1616 C CA . LYS A 1 219 ? 74.011 -54.900 68.477 1.00 36.28 219 LYS A CA 1
ATOM 1617 C C . LYS A 1 219 ? 75.117 -54.150 67.756 1.00 34.08 219 LYS A C 1
ATOM 1618 O O . LYS A 1 219 ? 75.023 -52.940 67.569 1.00 35.29 219 LYS A O 1
ATOM 1624 N N . PHE A 1 220 ? 76.160 -54.870 67.341 1.00 35.88 220 PHE A N 1
ATOM 1625 C CA . PHE A 1 220 ? 77.241 -54.252 66.566 1.00 36.12 220 PHE A CA 1
ATOM 1626 C C . PHE A 1 220 ? 76.752 -53.737 65.204 1.00 33.81 220 PHE A C 1
ATOM 1627 O O . PHE A 1 220 ? 77.038 -52.599 64.840 1.00 34.13 220 PHE A O 1
ATOM 1635 N N . PHE A 1 221 ? 75.983 -54.548 64.476 1.00 33.05 221 PHE A N 1
ATOM 1636 C CA . PHE A 1 221 ? 75.544 -54.160 63.125 1.00 30.36 221 PHE A CA 1
ATOM 1637 C C . PHE A 1 221 ? 74.553 -52.988 63.130 1.00 32.58 221 PHE A C 1
ATOM 1638 O O . PHE A 1 221 ? 74.580 -52.137 62.232 1.00 28.93 221 PHE A O 1
ATOM 1646 N N . SER A 1 222 ? 73.682 -52.944 64.137 1.00 32.01 222 SER A N 1
ATOM 1647 C CA . SER A 1 222 ? 72.704 -51.864 64.247 1.00 34.01 222 SER A CA 1
ATOM 1648 C C . SER A 1 222 ? 73.402 -50.520 64.483 1.00 34.37 222 SER A C 1
ATOM 1649 O O . SER A 1 222 ? 73.010 -49.478 63.931 1.00 31.67 222 SER A O 1
ATOM 1652 N N . ASN A 1 223 ? 74.430 -50.545 65.325 1.00 34.87 223 ASN A N 1
ATOM 1653 C CA . ASN A 1 223 ? 75.173 -49.334 65.633 1.00 32.84 223 ASN A CA 1
ATOM 1654 C C . ASN A 1 223 ? 75.982 -48.866 64.429 1.00 33.11 223 ASN A C 1
ATOM 1655 O O . ASN A 1 223 ? 76.156 -47.672 64.217 1.00 37.24 223 ASN A O 1
ATOM 1660 N N . ALA A 1 224 ? 76.444 -49.806 63.614 1.00 27.60 224 ALA A N 1
ATOM 1661 C CA . ALA A 1 224 ? 77.196 -49.442 62.426 1.00 29.32 224 ALA A CA 1
ATOM 1662 C C . ALA A 1 224 ? 76.285 -48.819 61.364 1.00 32.26 224 ALA A C 1
ATOM 1663 O O . ALA A 1 224 ? 76.658 -47.835 60.722 1.00 33.40 224 ALA A O 1
ATOM 1665 N N . TYR A 1 225 ? 75.090 -49.384 61.201 1.00 30.44 225 TYR A N 1
ATOM 1666 C CA . TYR A 1 225 ? 74.167 -48.998 60.129 1.00 32.59 225 TYR A CA 1
ATOM 1667 C C . TYR A 1 225 ? 73.347 -47.730 60.443 1.00 32.45 225 TYR A C 1
ATOM 1668 O O . TYR A 1 225 ? 73.193 -46.862 59.581 1.00 32.18 225 TYR A O 1
ATOM 1677 N N . LEU A 1 226 ? 72.828 -47.621 61.667 1.00 31.00 226 LEU A N 1
ATOM 1678 C CA . LEU A 1 226 ? 71.896 -46.538 62.015 1.00 33.23 226 LEU A CA 1
ATOM 1679 C C . LEU A 1 226 ? 72.597 -45.253 62.497 1.00 37.53 226 LEU A C 1
ATOM 1680 O O . LEU A 1 226 ? 73.599 -45.305 63.218 1.00 41.52 226 LEU A O 1
ATOM 1685 N N . PRO A 1 227 ? 72.090 -44.089 62.068 1.00 36.88 227 PRO A N 1
ATOM 1686 C CA . PRO A 1 227 ? 72.661 -42.799 62.478 1.00 39.13 227 PRO A CA 1
ATOM 1687 C C . PRO A 1 227 ? 72.150 -42.334 63.837 1.00 39.60 227 PRO A C 1
ATOM 1688 O O . PRO A 1 227 ? 72.664 -41.352 64.366 1.00 38.61 227 PRO A O 1
ATOM 1692 N N . ALA A 1 228 ? 71.151 -43.038 64.369 1.00 40.39 228 ALA A N 1
ATOM 1693 C CA . ALA A 1 228 ? 70.580 -42.784 65.693 1.00 37.42 228 ALA A CA 1
ATOM 1694 C C . ALA A 1 228 ? 69.919 -44.082 66.179 1.00 38.23 228 ALA A C 1
ATOM 1695 O O . ALA A 1 228 ? 69.852 -45.045 65.426 1.00 37.35 228 ALA A O 1
ATOM 1697 N N . PRO A 1 229 ? 69.471 -44.136 67.448 1.00 39.97 229 PRO A N 1
ATOM 1698 C CA . PRO A 1 229 ? 68.785 -45.375 67.849 1.00 33.87 229 PRO A CA 1
ATOM 1699 C C . PRO A 1 229 ? 67.427 -45.559 67.174 1.00 38.19 229 PRO A C 1
ATOM 1700 O O . PRO A 1 229 ? 66.706 -44.589 66.912 1.00 35.59 229 PRO A O 1
ATOM 1704 N N . ALA A 1 230 ? 67.094 -46.815 66.891 1.00 40.30 230 ALA A N 1
ATOM 1705 C CA . ALA A 1 230 ? 65.904 -47.144 66.108 1.00 37.83 230 ALA A CA 1
ATOM 1706 C C . ALA A 1 230 ? 64.635 -46.578 66.723 1.00 34.89 230 ALA A C 1
ATOM 1707 O O . ALA A 1 230 ? 63.727 -46.124 66.017 1.00 29.78 230 ALA A O 1
ATOM 1709 N N . SER A 1 231 ? 64.581 -46.587 68.046 1.00 34.23 231 SER A N 1
ATOM 1710 C CA . SER A 1 231 ? 63.399 -46.091 68.731 1.00 43.44 231 SER A CA 1
ATOM 1711 C C . SER A 1 231 ? 63.232 -44.565 68.586 1.00 41.04 231 SER A C 1
ATOM 1712 O O . SER A 1 231 ? 62.107 -44.054 68.601 1.00 39.96 231 SER A O 1
ATOM 1715 N N . GLU A 1 232 ? 64.348 -43.851 68.441 1.00 37.33 232 GLU A N 1
ATOM 1716 C CA . GLU A 1 232 ? 64.329 -42.406 68.173 1.00 40.79 232 GLU A CA 1
ATOM 1717 C C . GLU A 1 232 ? 64.189 -42.118 66.680 1.00 37.27 232 GLU A C 1
ATOM 1718 O O . GLU A 1 232 ? 63.640 -41.090 66.281 1.00 36.95 232 GLU A O 1
ATOM 1724 N N . LEU A 1 233 ? 64.702 -43.023 65.852 1.00 40.12 233 LEU A N 1
ATOM 1725 C CA . LEU A 1 233 ? 64.648 -42.845 64.402 1.00 38.58 233 LEU A CA 1
ATOM 1726 C C . LEU A 1 233 ? 63.204 -42.922 63.880 1.00 36.39 233 LEU A C 1
ATOM 1727 O O . LEU A 1 233 ? 62.797 -42.102 63.058 1.00 34.73 233 LEU A O 1
ATOM 1732 N N . ASN A 1 234 ? 62.449 -43.921 64.340 1.00 39.04 234 ASN A N 1
ATOM 1733 C CA . ASN A 1 234 ? 61.018 -44.033 64.032 1.00 37.24 234 ASN A CA 1
ATOM 1734 C C . ASN A 1 234 ? 60.719 -43.999 62.521 1.00 38.43 234 ASN A C 1
ATOM 1735 O O . ASN A 1 234 ? 59.777 -43.337 62.085 1.00 39.08 234 ASN A O 1
ATOM 1740 N N . ASP A 1 235 ? 61.506 -44.739 61.739 1.00 33.58 235 ASP A N 1
ATOM 1741 C CA . ASP A 1 235 ? 61.414 -44.729 60.270 1.00 37.16 235 ASP A CA 1
ATOM 1742 C C . ASP A 1 235 ? 61.274 -46.163 59.721 1.00 31.98 235 ASP A C 1
ATOM 1743 O O . ASP A 1 235 ? 62.207 -46.965 59.865 1.00 29.25 235 ASP A O 1
ATOM 1748 N N . LYS A 1 236 ? 60.143 -46.469 59.069 1.00 28.34 236 LYS A N 1
ATOM 1749 C CA . LYS A 1 236 ? 59.865 -47.838 58.604 1.00 30.68 236 LYS A CA 1
ATOM 1750 C C . LYS A 1 236 ? 60.875 -48.336 57.557 1.00 33.03 236 LYS A C 1
ATOM 1751 O O . LYS A 1 236 ? 61.103 -49.545 57.445 1.00 32.74 236 LYS A O 1
ATOM 1757 N N . LEU A 1 237 ? 61.481 -47.423 56.800 1.00 29.69 237 LEU A N 1
ATOM 1758 C CA . LEU A 1 237 ? 62.470 -47.827 55.815 1.00 26.10 237 LEU A CA 1
ATOM 1759 C C . LEU A 1 237 ? 63.739 -48.326 56.511 1.00 27.44 237 LEU A C 1
ATOM 1760 O O . LEU A 1 237 ? 64.510 -49.108 55.946 1.00 23.80 237 LEU A O 1
ATOM 1765 N N . ALA A 1 238 ? 63.928 -47.907 57.757 1.00 29.15 238 ALA A N 1
ATOM 1766 C CA . ALA A 1 238 ? 65.032 -48.416 58.569 1.00 31.36 238 ALA A CA 1
ATOM 1767 C C . ALA A 1 238 ? 64.623 -49.701 59.282 1.00 33.26 238 ALA A C 1
ATOM 1768 O O . ALA A 1 238 ? 65.335 -50.714 59.231 1.00 30.27 238 ALA A O 1
ATOM 1770 N N . THR A 1 239 ? 63.470 -49.652 59.940 1.00 28.21 239 THR A N 1
ATOM 1771 C CA . THR A 1 239 ? 62.969 -50.808 60.663 1.00 29.97 239 THR A CA 1
ATOM 1772 C C . THR A 1 239 ? 61.561 -51.139 60.160 1.00 32.31 239 THR A C 1
ATOM 1773 O O . THR A 1 239 ? 60.561 -50.585 60.639 1.00 31.17 239 THR A O 1
ATOM 1777 N N . LEU A 1 240 ? 61.525 -52.051 59.182 1.00 31.12 240 LEU A N 1
ATOM 1778 C CA . LEU A 1 240 ? 60.332 -52.508 58.473 1.00 25.23 240 LEU A CA 1
ATOM 1779 C C . LEU A 1 240 ? 59.121 -52.839 59.375 1.00 25.90 240 LEU A C 1
ATOM 1780 O O . LEU A 1 240 ? 57.968 -52.709 58.963 1.00 25.67 240 LEU A O 1
ATOM 1785 N N . GLU A 1 241 ? 59.383 -53.288 60.594 1.00 23.97 241 GLU A N 1
ATOM 1786 C CA . GLU A 1 241 ? 58.310 -53.645 61.519 1.00 29.05 241 GLU A CA 1
ATOM 1787 C C . GLU A 1 241 ? 57.321 -52.491 61.773 1.00 30.32 241 GLU A C 1
ATOM 1788 O O . GLU A 1 241 ? 56.155 -52.727 62.108 1.00 31.43 241 GLU A O 1
ATOM 1794 N N . LEU A 1 242 ? 57.774 -51.254 61.566 1.00 29.51 242 LEU A N 1
ATOM 1795 C CA . LEU A 1 242 ? 56.943 -50.069 61.811 1.00 33.36 242 LEU A CA 1
ATOM 1796 C C . LEU A 1 242 ? 55.938 -49.761 60.700 1.00 34.29 242 LEU A C 1
ATOM 1797 O O . LEU A 1 242 ? 55.076 -48.891 60.862 1.00 33.33 242 LEU A O 1
ATOM 1802 N N . ALA A 1 243 ? 56.042 -50.470 59.580 1.00 32.34 243 ALA A N 1
ATOM 1803 C CA . ALA A 1 243 ? 55.217 -50.161 58.416 1.00 29.24 243 ALA A CA 1
ATOM 1804 C C . ALA A 1 243 ? 53.723 -50.278 58.718 1.00 30.67 243 ALA A C 1
ATOM 1805 O O . ALA A 1 243 ? 53.281 -51.216 59.382 1.00 27.66 243 ALA A O 1
ATOM 1807 N N . THR A 1 244 ? 52.955 -49.309 58.230 1.00 34.84 244 THR A N 1
ATOM 1808 C CA . THR A 1 244 ? 51.500 -49.328 58.360 1.00 35.61 244 THR A CA 1
ATOM 1809 C C . THR A 1 244 ? 50.865 -50.171 57.268 1.00 38.83 244 THR A C 1
ATOM 1810 O O . THR A 1 244 ? 51.523 -50.541 56.293 1.00 38.11 244 THR A O 1
ATOM 1814 N N . LYS A 1 245 ? 49.581 -50.472 57.443 1.00 36.60 245 LYS A N 1
ATOM 1815 C CA . LYS A 1 245 ? 48.795 -51.132 56.413 1.00 35.12 245 LYS A CA 1
ATOM 1816 C C . LYS A 1 245 ? 48.793 -50.292 55.121 1.00 41.24 245 LYS A C 1
ATOM 1817 O O . LYS A 1 245 ? 48.837 -50.840 54.003 1.00 36.06 245 LYS A O 1
ATOM 1823 N N . ALA A 1 246 ? 48.770 -48.965 55.282 1.00 40.55 246 ALA A N 1
ATOM 1824 C CA . ALA A 1 246 ? 48.816 -48.029 54.149 1.00 37.46 246 ALA A CA 1
ATOM 1825 C C . ALA A 1 246 ? 50.173 -48.021 53.445 1.00 34.08 246 ALA A C 1
ATOM 1826 O O . ALA A 1 246 ? 50.248 -47.968 52.212 1.00 30.44 246 ALA A O 1
ATOM 1828 N N . ASP A 1 247 ? 51.240 -48.082 54.239 1.00 33.83 247 ASP A N 1
ATOM 1829 C CA . ASP A 1 247 ? 52.589 -48.165 53.697 1.00 36.24 247 ASP A CA 1
ATOM 1830 C C . ASP A 1 247 ? 52.761 -49.379 52.775 1.00 34.76 247 ASP A C 1
ATOM 1831 O O . ASP A 1 247 ? 53.477 -49.298 51.778 1.00 34.96 247 ASP A O 1
ATOM 1836 N N . LEU A 1 248 ? 52.097 -50.486 53.102 1.00 32.78 248 LEU A N 1
ATOM 1837 C CA . LEU A 1 248 ? 52.345 -51.768 52.442 1.00 32.89 248 LEU A CA 1
ATOM 1838 C C . LEU A 1 248 ? 51.391 -52.093 51.289 1.00 34.95 248 LEU A C 1
ATOM 1839 O O . LEU A 1 248 ? 51.691 -52.954 50.454 1.00 36.08 248 LEU A O 1
ATOM 1844 N N . GLU A 1 249 ? 50.267 -51.383 51.226 1.00 34.92 249 GLU A N 1
ATOM 1845 C CA . GLU A 1 249 ? 49.259 -51.595 50.180 1.00 35.13 249 GLU A CA 1
ATOM 1846 C C . GLU A 1 249 ? 49.832 -51.361 48.772 1.00 33.51 249 GLU A C 1
ATOM 1847 O O . GLU A 1 249 ? 50.585 -50.417 48.553 1.00 36.24 249 GLU A O 1
ATOM 1853 N N . GLY A 1 250 ? 49.517 -52.253 47.834 1.00 35.78 250 GLY A N 1
ATOM 1854 C CA . GLY A 1 250 ? 49.983 -52.108 46.463 1.00 33.26 250 GLY A CA 1
ATOM 1855 C C . GLY A 1 250 ? 51.421 -52.552 46.194 1.00 36.72 250 GLY A C 1
ATOM 1856 O O . GLY A 1 250 ? 51.959 -52.326 45.097 1.00 31.41 250 GLY A O 1
ATOM 1857 N N . LEU A 1 251 ? 52.050 -53.196 47.176 1.00 32.16 251 LEU A N 1
ATOM 1858 C CA . LEU A 1 251 ? 53.430 -53.659 46.997 1.00 31.59 251 LEU A CA 1
ATOM 1859 C C . LEU A 1 251 ? 53.430 -54.894 46.096 1.00 26.25 251 LEU A C 1
ATOM 1860 O O . LEU A 1 251 ? 52.401 -55.546 45.934 1.00 24.59 251 LEU A O 1
ATOM 1865 N N . PRO A 1 252 ? 54.586 -55.208 45.494 1.00 29.41 252 PRO A N 1
ATOM 1866 C CA . PRO A 1 252 ? 54.691 -56.346 44.571 1.00 28.59 252 PRO A CA 1
ATOM 1867 C C . PRO A 1 252 ? 54.691 -57.690 45.298 1.00 25.48 252 PRO A C 1
ATOM 1868 O O . PRO A 1 252 ? 55.163 -57.747 46.435 1.00 26.51 252 PRO A O 1
ATOM 1872 N N . PRO A 1 253 ? 54.182 -58.754 44.646 1.00 25.00 253 PRO A N 1
ATOM 1873 C CA . PRO A 1 253 ? 54.068 -60.106 45.226 1.00 28.06 253 PRO A CA 1
ATOM 1874 C C . PRO A 1 253 ? 55.372 -60.577 45.869 1.00 27.09 253 PRO A C 1
ATOM 1875 O O . PRO A 1 253 ? 56.443 -60.361 45.300 1.00 26.78 253 PRO A O 1
ATOM 1879 N N . ALA A 1 254 ? 55.280 -61.235 47.022 1.00 25.09 254 ALA A N 1
ATOM 1880 C CA . ALA A 1 254 ? 56.460 -61.522 47.829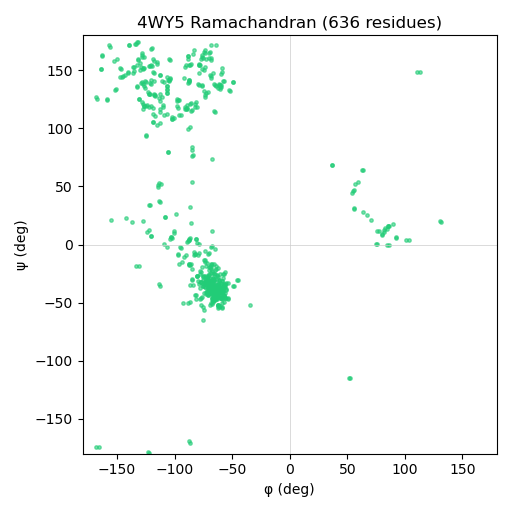 1.00 23.49 254 ALA A CA 1
ATOM 1881 C C . ALA A 1 254 ? 56.693 -63.008 47.984 1.00 22.97 254 ALA A C 1
ATOM 1882 O O . ALA A 1 254 ? 55.741 -63.787 48.009 1.00 20.87 254 ALA A O 1
ATOM 1884 N N . LEU A 1 255 ? 57.966 -63.397 48.069 1.00 23.82 255 LEU A N 1
ATOM 1885 C CA . LEU A 1 255 ? 58.362 -64.750 48.490 1.00 21.30 255 LEU A CA 1
ATOM 1886 C C . LEU A 1 255 ? 59.300 -64.593 49.678 1.00 21.40 255 LEU A C 1
ATOM 1887 O O . LEU A 1 255 ? 60.322 -63.916 49.569 1.00 23.07 255 LEU A O 1
ATOM 1892 N N . LEU A 1 256 ? 58.941 -65.153 50.829 1.00 21.52 256 LEU A N 1
ATOM 1893 C CA . LEU A 1 256 ? 59.765 -64.966 52.028 1.00 21.83 256 LEU A CA 1
ATOM 1894 C C . LEU A 1 256 ? 60.227 -66.288 52.652 1.00 21.52 256 LEU A C 1
ATOM 1895 O O . LEU A 1 256 ? 59.437 -67.213 52.819 1.00 17.69 256 LEU A O 1
ATOM 1900 N N . PHE A 1 257 ? 61.528 -66.374 52.949 1.00 25.23 257 PHE A N 1
ATOM 1901 C CA . PHE A 1 257 ? 62.106 -67.531 53.646 1.00 20.68 257 PHE A CA 1
ATOM 1902 C C . PHE A 1 257 ? 62.532 -67.120 55.035 1.00 23.70 257 PHE A C 1
ATOM 1903 O O . PHE A 1 257 ? 63.090 -66.025 55.223 1.00 18.88 257 PHE A O 1
ATOM 1911 N N . THR A 1 258 ? 62.299 -68.018 55.989 1.00 19.30 258 THR A N 1
ATOM 1912 C CA . THR A 1 258 ? 62.722 -67.826 57.364 1.00 20.79 258 THR A CA 1
ATOM 1913 C C . THR A 1 258 ? 63.526 -69.068 57.792 1.00 23.52 258 THR A C 1
ATOM 1914 O O . THR A 1 258 ? 63.316 -70.153 57.245 1.00 19.61 258 THR A O 1
ATOM 1918 N N . ALA A 1 259 ? 64.469 -68.919 58.724 1.00 24.22 259 ALA A N 1
ATOM 1919 C CA . ALA A 1 259 ? 65.251 -70.072 59.186 1.00 22.21 259 ALA A CA 1
ATOM 1920 C C . ALA A 1 259 ? 64.832 -70.514 60.597 1.00 23.63 259 ALA A C 1
ATOM 1921 O O . ALA A 1 259 ? 64.625 -69.673 61.469 1.00 22.72 259 ALA A O 1
ATOM 1923 N N . GLU A 1 260 ? 64.696 -71.827 60.812 1.00 20.43 260 GLU A N 1
ATOM 1924 C CA . GLU A 1 260 ? 64.167 -72.344 62.079 1.00 21.36 260 GLU A CA 1
ATOM 1925 C C . GLU A 1 260 ? 64.988 -71.929 63.303 1.00 21.38 260 GLU A C 1
ATOM 1926 O O . GLU A 1 260 ? 64.421 -71.528 64.315 1.00 23.46 260 GLU A O 1
ATOM 1932 N N . SER A 1 261 ? 66.312 -72.048 63.224 1.00 20.3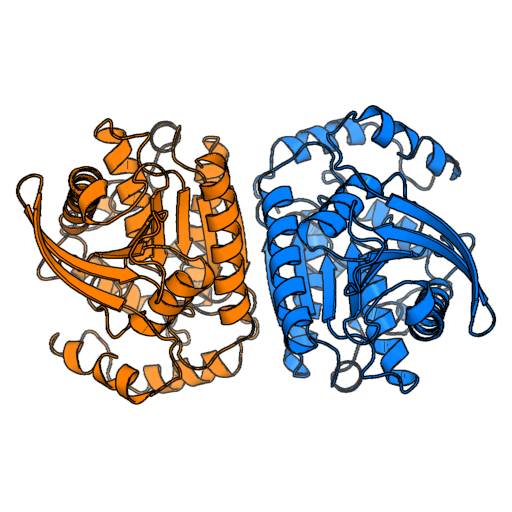5 261 SER A N 1
ATOM 1933 C CA . SER A 1 261 ? 67.175 -71.703 64.355 1.00 20.19 261 SER A CA 1
ATOM 1934 C C . SER A 1 261 ? 67.895 -70.379 64.092 1.00 22.38 261 SER A C 1
ATOM 1935 O O . SER A 1 261 ? 69.084 -70.359 63.731 1.00 19.08 261 SER A O 1
ATOM 1938 N N . ASP A 1 262 ? 67.173 -69.280 64.310 1.00 18.89 262 ASP A N 1
ATOM 1939 C CA . ASP A 1 262 ? 67.616 -67.955 63.902 1.00 21.41 262 ASP A CA 1
ATOM 1940 C C . ASP A 1 262 ? 66.877 -66.902 64.726 1.00 23.27 262 ASP A C 1
ATOM 1941 O O . ASP A 1 262 ? 65.638 -66.871 64.704 1.00 23.66 262 ASP A O 1
ATOM 1946 N N . VAL A 1 263 ? 67.623 -66.015 65.403 1.00 20.69 263 VAL A N 1
ATOM 1947 C CA . VAL A 1 263 ? 67.012 -64.961 66.243 1.00 25.50 263 VAL A CA 1
ATOM 1948 C C . VAL A 1 263 ? 66.006 -64.093 65.479 1.00 24.30 263 VAL A C 1
ATOM 1949 O O . VAL A 1 263 ? 65.011 -63.649 66.057 1.00 19.32 263 VAL A O 1
ATOM 1953 N N . LEU A 1 264 ? 66.264 -63.872 64.183 1.00 25.88 264 LEU A N 1
ATOM 1954 C CA . LEU A 1 264 ? 65.398 -63.038 63.330 1.00 23.45 264 LEU A CA 1
ATOM 1955 C C . LEU A 1 264 ? 64.158 -63.773 62.793 1.00 25.38 264 LEU A C 1
ATOM 1956 O O . LEU A 1 264 ? 63.384 -63.207 62.007 1.00 26.38 264 LEU A O 1
ATOM 1961 N N . ARG A 1 265 ? 63.955 -65.015 63.230 1.00 20.87 265 ARG A N 1
ATOM 1962 C CA . ARG A 1 265 ? 62.913 -65.864 62.645 1.00 27.37 265 ARG A CA 1
ATOM 1963 C C . ARG A 1 265 ? 61.504 -65.291 62.752 1.00 25.05 265 ARG A C 1
ATOM 1964 O O . ARG A 1 265 ? 60.812 -65.106 61.736 1.00 22.78 265 ARG A O 1
ATOM 1972 N N . ASP A 1 266 ? 61.111 -64.972 63.983 1.00 22.44 266 ASP A N 1
ATOM 1973 C CA . ASP A 1 266 ? 59.734 -64.627 64.285 1.00 21.08 266 ASP A CA 1
ATOM 1974 C C . ASP A 1 266 ? 59.379 -63.242 63.749 1.00 20.01 266 ASP A C 1
ATOM 1975 O O . ASP A 1 266 ? 58.234 -62.986 63.383 1.00 19.70 266 ASP A O 1
ATOM 1980 N N . GLU A 1 267 ? 60.354 -62.337 63.714 1.00 20.75 267 GLU A N 1
ATOM 1981 C CA . GLU A 1 267 ? 60.077 -61.007 63.190 1.00 22.42 267 GLU A CA 1
ATOM 1982 C C . GLU A 1 267 ? 59.986 -61.068 61.674 1.00 23.39 267 GLU A C 1
ATOM 1983 O O . GLU A 1 267 ? 59.268 -60.275 61.049 1.00 26.35 267 GLU A O 1
ATOM 1989 N N . GLY A 1 268 ? 60.687 -62.027 61.078 1.00 17.74 268 GLY A N 1
ATOM 1990 C CA . GLY A 1 268 ? 60.517 -62.274 59.668 1.00 18.63 268 GLY A CA 1
ATOM 1991 C C . GLY A 1 268 ? 59.116 -62.792 59.381 1.00 22.76 268 GLY A C 1
ATOM 1992 O O . GLY A 1 268 ? 58.470 -62.348 58.428 1.00 21.16 268 GLY A O 1
ATOM 1993 N N . GLU A 1 269 ? 58.628 -63.717 60.207 1.00 19.51 269 GLU A N 1
ATOM 1994 C CA . GLU A 1 269 ? 57.310 -64.299 59.951 1.00 22.97 269 GLU A CA 1
ATOM 1995 C C . GLU A 1 269 ? 56.222 -63.253 60.236 1.00 21.07 269 GLU A C 1
ATOM 1996 O O . GLU A 1 269 ? 55.172 -63.248 59.595 1.00 18.29 269 GLU A O 1
ATOM 2002 N N . LYS A 1 270 ? 56.506 -62.309 61.128 1.00 24.03 270 LYS A N 1
ATOM 2003 C CA . LYS A 1 270 ? 55.529 -61.260 61.430 1.00 21.02 270 LYS A CA 1
ATOM 2004 C C . LYS A 1 270 ? 55.379 -60.314 60.245 1.00 20.34 270 LYS A C 1
ATOM 2005 O O . LYS A 1 270 ? 54.277 -59.898 59.928 1.00 23.34 270 LYS A O 1
ATOM 2011 N N . TYR A 1 271 ? 56.471 -60.016 59.554 1.00 20.59 271 TYR A N 1
ATOM 2012 C CA . TYR A 1 271 ? 56.384 -59.147 58.371 1.00 23.90 271 TYR A CA 1
ATOM 2013 C C . TYR A 1 271 ? 55.576 -59.808 57.245 1.00 23.48 271 TYR A C 1
ATOM 2014 O O . TYR A 1 271 ? 54.822 -59.138 56.530 1.00 24.52 271 TYR A O 1
ATOM 2023 N N . ALA A 1 272 ? 55.707 -61.125 57.098 1.00 26.04 272 ALA A N 1
ATOM 2024 C CA . ALA A 1 272 ? 54.880 -61.861 56.134 1.00 25.87 272 ALA A CA 1
ATOM 2025 C C . ALA A 1 272 ? 53.390 -61.637 56.421 1.00 23.31 272 ALA A C 1
ATOM 2026 O O . ALA A 1 272 ? 52.592 -61.419 55.507 1.00 26.32 272 ALA A O 1
ATOM 2028 N N . GLN A 1 273 ? 53.032 -61.705 57.697 1.00 19.22 273 GLN A N 1
ATOM 2029 C CA . GLN A 1 273 ? 51.659 -61.490 58.142 1.00 25.29 273 GLN A CA 1
ATOM 2030 C C . GLN A 1 273 ? 51.169 -60.067 57.832 1.00 26.51 273 GLN A C 1
ATOM 2031 O O . GLN A 1 273 ? 50.016 -59.875 57.436 1.00 25.60 273 GLN A O 1
ATOM 2037 N N . GLN A 1 274 ? 52.056 -59.086 58.019 1.00 26.51 274 GLN A N 1
ATOM 2038 C CA . GLN A 1 274 ? 51.774 -57.670 57.742 1.00 28.83 274 GLN A CA 1
ATOM 2039 C C . GLN A 1 274 ? 51.485 -57.430 56.255 1.00 27.25 274 GLN A C 1
ATOM 2040 O O . GLN A 1 274 ? 50.555 -56.694 55.884 1.00 24.88 274 GLN A O 1
ATOM 2046 N N . LEU A 1 275 ? 52.279 -58.065 55.398 1.00 27.26 275 LEU A N 1
ATOM 2047 C CA . LEU A 1 275 ? 52.070 -57.926 53.963 1.00 27.89 275 LEU A CA 1
ATOM 2048 C C . LEU A 1 275 ? 50.719 -58.527 53.562 1.00 26.59 275 LEU A C 1
ATOM 2049 O O . LEU A 1 275 ? 49.965 -57.909 52.809 1.00 29.66 275 LEU A O 1
ATOM 2054 N N . ALA A 1 276 ? 50.368 -59.683 54.116 1.00 23.26 276 ALA A N 1
ATOM 2055 C CA . ALA A 1 276 ? 49.091 -60.305 53.749 1.00 26.96 276 ALA A CA 1
ATOM 2056 C C . ALA A 1 276 ? 47.871 -59.497 54.226 1.00 27.52 276 ALA A C 1
ATOM 2057 O O . ALA A 1 276 ? 46.860 -59.402 53.530 1.00 26.52 276 ALA A O 1
ATOM 2059 N N . GLU A 1 277 ? 47.979 -58.883 55.396 1.00 29.33 277 GLU A N 1
ATOM 2060 C CA . GLU A 1 277 ? 46.910 -58.030 55.914 1.00 30.07 277 GLU A CA 1
ATOM 2061 C C . GLU A 1 277 ? 46.642 -56.828 54.993 1.00 32.95 277 GLU A C 1
ATOM 2062 O O . GLU A 1 277 ? 45.513 -56.344 54.890 1.00 33.59 277 GLU A O 1
ATOM 2068 N N . ALA A 1 278 ? 47.684 -56.361 54.312 1.00 33.65 278 ALA A N 1
ATOM 2069 C CA . ALA A 1 278 ? 47.561 -55.213 53.428 1.00 30.99 278 ALA A CA 1
ATOM 2070 C C . ALA A 1 278 ? 47.143 -55.629 52.029 1.00 30.69 278 ALA A C 1
ATOM 2071 O O . ALA A 1 278 ? 47.078 -54.793 51.127 1.00 36.79 278 ALA A O 1
ATOM 2073 N N . GLY A 1 279 ? 46.882 -56.918 51.835 1.00 29.30 279 GLY A N 1
ATOM 2074 C CA . GLY A 1 279 ? 46.351 -57.381 50.563 1.00 31.23 279 GLY A CA 1
ATOM 2075 C C . GLY A 1 279 ? 47.380 -57.831 49.541 1.00 27.89 279 GLY A C 1
ATOM 2076 O O . GLY A 1 279 ? 47.036 -58.124 48.388 1.00 27.07 279 GLY A O 1
ATOM 2077 N N . VAL A 1 280 ? 48.640 -57.886 49.961 1.00 26.97 280 VAL A N 1
ATOM 2078 C CA . VAL A 1 280 ? 49.739 -58.305 49.094 1.00 29.26 280 VAL A CA 1
ATOM 2079 C C . VAL A 1 280 ? 49.808 -59.834 48.976 1.00 28.61 280 VAL A C 1
ATOM 2080 O O . VAL A 1 280 ? 49.637 -60.552 49.964 1.00 28.12 280 VAL A O 1
ATOM 2084 N N . ASP A 1 281 ? 50.054 -60.326 47.765 1.00 29.29 281 ASP A N 1
ATOM 2085 C CA . ASP A 1 281 ? 50.306 -61.751 47.539 1.00 29.22 281 ASP A CA 1
ATOM 2086 C C . ASP A 1 281 ? 51.612 -62.225 48.198 1.00 26.54 281 ASP A C 1
ATOM 2087 O O . ASP A 1 281 ? 52.694 -61.810 47.791 1.00 29.03 281 ASP A O 1
ATOM 2092 N N . VAL A 1 282 ? 51.509 -63.111 49.191 1.00 25.27 282 VAL A N 1
ATOM 2093 C CA . VAL A 1 282 ? 52.677 -63.584 49.950 1.00 22.17 282 VAL A CA 1
ATOM 2094 C C . VAL A 1 282 ? 52.738 -65.114 50.067 1.00 21.60 282 VAL A C 1
ATOM 2095 O O . VAL A 1 282 ? 51.766 -65.750 50.488 1.00 23.23 282 VAL A O 1
ATOM 2099 N N . ALA A 1 283 ? 53.863 -65.695 49.649 1.00 17.32 283 ALA A N 1
ATOM 2100 C CA . ALA A 1 283 ? 54.198 -67.086 49.947 1.00 20.73 283 ALA A CA 1
ATOM 2101 C C . ALA A 1 283 ? 55.365 -67.079 50.925 1.00 19.77 283 ALA A C 1
ATOM 2102 O O . ALA A 1 283 ? 56.443 -66.599 50.594 1.00 20.05 283 ALA A O 1
ATOM 2104 N N . ALA A 1 284 ? 55.152 -67.630 52.115 1.00 17.94 284 ALA A N 1
ATOM 2105 C CA . ALA A 1 284 ? 56.147 -67.589 53.180 1.00 17.16 284 ALA A CA 1
ATOM 2106 C C . ALA A 1 284 ? 56.306 -68.974 53.796 1.00 18.44 284 ALA A C 1
ATOM 2107 O O . ALA A 1 284 ? 55.306 -69.658 54.023 1.00 25.70 284 ALA A O 1
ATOM 2109 N N . VAL A 1 285 ? 57.552 -69.398 54.032 1.00 18.32 285 VAL A N 1
ATOM 2110 C CA . VAL A 1 285 ? 57.853 -70.699 54.649 1.00 16.93 285 VAL A CA 1
ATOM 2111 C C . VAL A 1 285 ? 58.951 -70.595 55.713 1.00 20.92 285 VAL A C 1
ATOM 2112 O O . VAL A 1 285 ? 59.862 -69.761 55.583 1.00 20.83 285 VAL A O 1
ATOM 2116 N N . ARG A 1 286 ? 58.855 -71.435 56.752 1.00 14.73 286 ARG A N 1
ATOM 2117 C CA . ARG A 1 286 ? 59.936 -71.644 57.726 1.00 18.56 286 ARG A CA 1
ATOM 2118 C C . ARG A 1 286 ? 60.727 -72.896 57.329 1.00 20.10 286 ARG A C 1
ATOM 2119 O O . ARG A 1 286 ? 60.139 -73.984 57.188 1.00 16.14 286 ARG A O 1
ATOM 2127 N N . VAL A 1 287 ? 62.046 -72.754 57.152 1.00 18.19 287 VAL A N 1
ATOM 2128 C CA . VAL A 1 287 ? 62.896 -73.893 56.717 1.00 18.84 287 VAL A CA 1
ATOM 2129 C C . VAL A 1 287 ? 63.463 -74.678 57.905 1.00 21.92 287 VAL A C 1
ATOM 2130 O O . VAL A 1 287 ? 64.229 -74.134 58.711 1.00 20.92 287 VAL A O 1
ATOM 2134 N N . LEU A 1 288 ? 63.104 -75.954 58.004 1.00 22.40 288 LEU A N 1
ATOM 2135 C CA . LEU A 1 288 ? 63.521 -76.790 59.136 1.00 20.95 288 LEU A CA 1
ATOM 2136 C C . LEU A 1 288 ? 64.982 -77.248 59.061 1.00 20.21 288 LEU A C 1
ATOM 2137 O O . LEU A 1 288 ? 65.470 -77.656 58.003 1.00 22.70 288 LEU A O 1
ATOM 2142 N N . GLY A 1 289 ? 65.667 -77.186 60.201 1.00 20.11 289 GLY A N 1
ATOM 2143 C CA . GLY A 1 289 ? 67.053 -77.619 60.316 1.00 21.09 289 GLY A CA 1
ATOM 2144 C C . GLY A 1 289 ? 68.114 -76.579 59.968 1.00 23.75 289 GLY A C 1
ATOM 2145 O O . GLY A 1 289 ? 69.315 -76.882 60.021 1.00 24.23 289 GLY A O 1
ATOM 2146 N N . ALA A 1 290 ? 67.687 -75.372 59.591 1.00 18.48 290 ALA A N 1
ATOM 2147 C CA . ALA A 1 290 ? 68.631 -74.368 59.088 1.00 25.51 290 ALA A CA 1
ATOM 2148 C C . ALA A 1 290 ? 68.927 -73.257 60.091 1.00 24.08 290 ALA A C 1
ATOM 2149 O O . ALA A 1 290 ? 68.157 -73.014 61.020 1.00 24.69 290 ALA A O 1
ATOM 2151 N N . VAL A 1 291 ? 70.052 -72.578 59.879 1.00 23.05 291 VAL A N 1
ATOM 2152 C CA . VAL A 1 291 ? 70.475 -71.476 60.734 1.00 20.45 291 VAL A CA 1
ATOM 2153 C C . VAL A 1 291 ? 70.562 -70.227 59.857 1.00 21.80 291 VAL A C 1
ATOM 2154 O O . VAL A 1 291 ? 70.512 -70.326 58.625 1.00 20.50 291 VAL A O 1
ATOM 2158 N N . HIS A 1 292 ? 70.714 -69.063 60.479 1.00 19.44 292 HIS A N 1
ATOM 2159 C CA . HIS A 1 292 ? 70.855 -67.801 59.742 1.00 22.33 292 HIS A CA 1
ATOM 2160 C C . HIS A 1 292 ? 72.045 -67.806 58.766 1.00 20.76 292 HIS A C 1
ATOM 2161 O O . HIS A 1 292 ? 73.104 -68.362 59.064 1.00 21.95 292 HIS A O 1
ATOM 2168 N N . GLY A 1 293 ? 71.852 -67.207 57.590 1.00 24.22 293 GLY A N 1
ATOM 2169 C CA . GLY A 1 293 ? 72.899 -67.038 56.585 1.00 18.35 293 GLY A CA 1
ATOM 2170 C C . GLY A 1 293 ? 73.205 -68.228 55.672 1.00 26.48 293 GLY A C 1
ATOM 2171 O O . GLY A 1 293 ? 74.166 -68.163 54.880 1.00 23.12 293 GLY A O 1
ATOM 2172 N N . PHE A 1 294 ? 72.367 -69.269 55.695 1.00 18.52 294 PHE A N 1
ATOM 2173 C CA . PHE A 1 294 ? 72.775 -70.553 55.104 1.00 21.55 294 PHE A CA 1
ATOM 2174 C C . PHE A 1 294 ? 72.972 -70.516 53.593 1.00 17.95 294 PHE A C 1
ATOM 2175 O O . PHE A 1 294 ? 73.641 -71.378 53.045 1.00 23.54 294 PHE A O 1
ATOM 2183 N N . ILE A 1 295 ? 72.463 -69.498 52.924 1.00 16.82 295 ILE A N 1
ATOM 2184 C CA . ILE A 1 295 ? 72.573 -69.470 51.475 1.00 19.41 295 ILE A CA 1
ATOM 2185 C C . ILE A 1 295 ? 74.022 -69.275 51.019 1.00 18.73 295 ILE A C 1
ATOM 2186 O O . ILE A 1 295 ? 74.357 -69.662 49.893 1.00 21.65 295 ILE A O 1
ATOM 2191 N N . THR A 1 296 ? 74.892 -68.745 51.885 1.00 18.26 296 THR A N 1
ATOM 2192 C CA . THR A 1 296 ? 76.316 -68.560 51.526 1.00 22.53 296 THR A CA 1
ATOM 2193 C C . THR A 1 296 ? 77.266 -69.634 52.090 1.00 21.60 296 THR A C 1
ATOM 2194 O O . THR A 1 296 ? 78.479 -69.467 52.030 1.00 24.03 296 THR A O 1
ATOM 2198 N N . VAL A 1 297 ? 76.720 -70.724 52.625 1.00 24.01 297 VAL A N 1
ATOM 2199 C CA . VAL A 1 297 ? 77.530 -71.850 53.111 1.00 25.65 297 VAL A CA 1
ATOM 2200 C C . VAL A 1 297 ? 77.937 -72.781 51.961 1.00 26.09 297 VAL A C 1
ATOM 2201 O O . VAL A 1 297 ? 77.083 -73.348 51.268 1.00 24.54 297 VAL A O 1
ATOM 2205 N N . PRO A 1 298 ? 79.257 -72.947 51.769 1.00 31.96 298 PRO A N 1
ATOM 2206 C CA . PRO A 1 298 ? 79.875 -73.607 50.601 1.00 31.99 298 PRO A CA 1
ATOM 2207 C C . PRO A 1 298 ? 79.505 -75.084 50.419 1.00 32.67 298 PRO A C 1
ATOM 2208 O O . PRO A 1 298 ? 79.323 -75.544 49.288 1.00 28.11 298 PRO A O 1
ATOM 2212 N N . VAL A 1 299 ? 79.419 -75.822 51.520 1.00 30.23 299 VAL A N 1
ATOM 2213 C CA . VAL A 1 299 ? 79.098 -77.233 51.434 1.00 29.66 299 VAL A CA 1
ATOM 2214 C C . VAL A 1 299 ? 77.596 -77.427 51.301 1.00 33.03 299 VAL A C 1
ATOM 2215 O O . VAL A 1 299 ? 76.828 -77.068 52.202 1.00 28.83 299 VAL A O 1
ATOM 2219 N N . GLU A 1 300 ? 77.190 -78.021 50.180 1.00 28.21 300 GLU A N 1
ATOM 2220 C CA . GLU A 1 300 ? 75.776 -78.202 49.841 1.00 30.59 300 GLU A CA 1
ATOM 2221 C C . GLU A 1 300 ? 74.981 -79.046 50.865 1.00 30.25 300 GLU A C 1
ATOM 2222 O O . GLU A 1 300 ? 75.474 -80.052 51.380 1.00 32.18 300 GLU A O 1
ATOM 2228 N N . THR A 1 301 ? 73.768 -78.590 51.181 1.00 28.40 301 THR A N 1
ATOM 2229 C CA . THR A 1 301 ? 72.846 -79.293 52.081 1.00 27.77 301 THR A CA 1
ATOM 2230 C C . THR A 1 301 ? 71.501 -79.422 51.397 1.00 21.98 301 THR A C 1
ATOM 2231 O O . THR A 1 301 ? 71.217 -78.660 50.478 1.00 21.53 301 THR A O 1
ATOM 2235 N N . PRO A 1 302 ? 70.644 -80.343 51.869 1.00 27.09 302 PRO A N 1
ATOM 2236 C CA . PRO A 1 302 ? 69.325 -80.432 51.216 1.00 24.67 302 PRO A CA 1
ATOM 2237 C C . PRO A 1 302 ? 68.527 -79.127 51.249 1.00 22.32 302 PRO A C 1
ATOM 2238 O O . PRO A 1 302 ? 67.749 -78.900 50.313 1.00 21.03 302 PRO A O 1
ATOM 2242 N N . GLN A 1 303 ? 68.730 -78.278 52.260 1.00 19.50 303 GLN A N 1
ATOM 2243 C CA . GLN A 1 303 ? 67.995 -77.019 52.304 1.00 19.21 303 GLN A CA 1
ATOM 2244 C C . GLN A 1 303 ? 68.631 -75.949 51.391 1.00 20.91 303 GLN A C 1
ATOM 2245 O O . GLN A 1 303 ? 67.914 -75.072 50.903 1.00 22.03 303 GLN A O 1
ATOM 2251 N N . TYR A 1 304 ? 69.940 -76.011 51.127 1.00 19.81 304 TYR A N 1
ATOM 2252 C CA . TYR A 1 304 ? 70.520 -75.082 50.139 1.00 20.76 304 TYR A CA 1
ATOM 2253 C C . TYR A 1 304 ? 69.927 -75.375 48.754 1.00 20.86 304 TYR A C 1
ATOM 2254 O O . TYR A 1 304 ? 69.539 -74.455 48.023 1.00 19.90 304 TYR A O 1
ATOM 2263 N N . ARG A 1 305 ? 69.872 -76.655 48.393 1.00 18.84 305 ARG A N 1
ATOM 2264 C CA . ARG A 1 305 ? 69.336 -77.073 47.090 1.00 20.84 305 ARG A CA 1
ATOM 2265 C C . ARG A 1 305 ? 67.824 -76.731 46.940 1.00 16.70 305 ARG A C 1
ATOM 2266 O O . ARG A 1 305 ? 67.399 -76.170 45.932 1.00 16.60 305 ARG A O 1
ATOM 2274 N N . PHE A 1 306 ? 67.027 -77.040 47.957 1.00 18.41 306 PHE A N 1
ATOM 2275 C CA . PHE A 1 306 ? 65.596 -76.706 47.956 1.00 18.23 306 PHE A CA 1
ATOM 2276 C C . PHE A 1 306 ? 65.399 -75.202 47.733 1.00 18.76 306 PHE A C 1
ATOM 2277 O O . PHE A 1 306 ? 64.606 -74.784 46.905 1.00 20.14 306 PHE A O 1
ATOM 2285 N N . THR A 1 307 ? 66.168 -74.384 48.438 1.00 20.05 307 THR A N 1
ATOM 2286 C CA . THR A 1 307 ? 65.906 -72.950 48.427 1.00 19.49 307 THR A CA 1
ATOM 2287 C C . THR A 1 307 ? 66.269 -72.350 47.075 1.00 18.79 307 THR A C 1
ATOM 2288 O O . THR A 1 307 ? 65.507 -71.540 46.532 1.00 20.14 307 THR A O 1
ATOM 2292 N N . ILE A 1 308 ? 67.393 -72.776 46.497 1.00 20.19 308 ILE A N 1
ATOM 2293 C CA . ILE A 1 308 ? 67.744 -72.315 45.142 1.00 17.84 308 ILE A CA 1
ATOM 2294 C C . ILE A 1 308 ? 66.675 -72.728 44.107 1.00 18.17 308 ILE A C 1
ATOM 2295 O O . ILE A 1 308 ? 66.135 -71.873 43.405 1.00 19.34 308 ILE A O 1
ATOM 2300 N N . ASN A 1 309 ? 66.327 -74.015 44.049 1.00 17.60 309 ASN A N 1
ATOM 2301 C CA . ASN A 1 309 ? 65.318 -74.481 43.092 1.00 21.78 309 ASN A CA 1
ATOM 2302 C C . ASN A 1 309 ? 63.947 -73.809 43.255 1.00 20.35 309 ASN A C 1
ATOM 2303 O O . ASN A 1 309 ? 63.260 -73.542 42.270 1.00 22.33 309 ASN A O 1
ATOM 2308 N N . THR A 1 310 ? 63.560 -73.533 44.498 1.00 19.34 310 THR A N 1
ATOM 2309 C CA . THR A 1 310 ? 62.243 -72.975 44.797 1.00 19.16 310 THR A CA 1
ATOM 2310 C C . THR A 1 310 ? 62.145 -71.491 44.380 1.00 18.78 310 THR A C 1
ATOM 2311 O O . THR A 1 310 ? 61.119 -71.053 43.856 1.00 16.74 310 THR A O 1
ATOM 2315 N N . ILE A 1 311 ? 63.209 -70.727 44.635 1.00 18.01 311 ILE A N 1
ATOM 2316 C CA . ILE A 1 311 ? 63.329 -69.373 44.108 1.00 20.68 311 ILE A CA 1
ATOM 2317 C C . ILE A 1 311 ? 63.284 -69.357 42.570 1.00 21.31 311 ILE A C 1
ATOM 2318 O O . ILE A 1 311 ? 62.547 -68.566 41.965 1.00 20.95 311 ILE A O 1
ATOM 2323 N N . VAL A 1 312 ? 64.037 -70.253 41.938 1.00 18.26 312 VAL A N 1
ATOM 2324 C CA . VAL A 1 312 ? 64.076 -70.290 40.476 1.00 18.70 312 VAL A CA 1
ATOM 2325 C C . VAL A 1 312 ? 62.684 -70.520 39.888 1.00 25.11 312 VAL A C 1
ATOM 2326 O O . VAL A 1 312 ? 62.304 -69.863 38.915 1.00 23.26 312 VAL A O 1
ATOM 2330 N N . ALA A 1 313 ? 61.906 -71.418 40.494 1.00 23.13 313 ALA A N 1
ATOM 2331 C CA . ALA A 1 313 ? 60.574 -71.711 39.969 1.00 22.48 313 ALA A CA 1
ATOM 2332 C C . ALA A 1 313 ? 59.597 -70.540 40.164 1.00 23.81 313 ALA A C 1
ATOM 2333 O O . ALA A 1 313 ? 58.719 -70.320 39.327 1.00 25.19 313 ALA A O 1
ATOM 2335 N N . HIS A 1 314 ? 59.769 -69.786 41.254 1.00 23.39 314 HIS A N 1
ATOM 2336 C CA . HIS A 1 314 ? 58.945 -68.604 41.535 1.00 22.20 314 HIS A CA 1
ATOM 2337 C C . HIS A 1 314 ? 59.250 -67.465 40.564 1.00 23.02 314 HIS A C 1
ATOM 2338 O O . HIS A 1 314 ? 58.337 -66.778 40.083 1.00 23.78 314 HIS A O 1
ATOM 2345 N N . LEU A 1 315 ? 60.535 -67.261 40.290 1.00 18.80 315 LEU A N 1
ATOM 2346 C CA . LEU A 1 315 ? 60.938 -66.241 39.333 1.00 23.86 315 LEU A CA 1
ATOM 2347 C C . LEU A 1 315 ? 60.412 -66.548 37.926 1.00 23.96 315 LEU A C 1
ATOM 2348 O O . LEU A 1 315 ? 59.912 -65.664 37.238 1.00 25.24 315 LEU A O 1
ATOM 2353 N N . ARG A 1 316 ? 60.478 -67.807 37.512 1.00 26.03 316 ARG A N 1
ATOM 2354 C CA . ARG A 1 316 ? 60.035 -68.168 36.168 1.00 27.19 316 ARG A CA 1
ATOM 2355 C C . ARG A 1 316 ? 58.505 -68.112 36.041 1.00 26.68 316 ARG A C 1
ATOM 2356 O O . ARG A 1 316 ? 57.977 -67.806 34.973 1.00 28.43 316 ARG A O 1
ATOM 2364 N N . ASP A 1 317 ? 57.803 -68.323 37.147 1.00 26.76 317 ASP A N 1
ATOM 2365 C CA . ASP A 1 317 ? 56.342 -68.155 37.190 1.00 28.92 317 ASP A CA 1
ATOM 2366 C C . ASP A 1 317 ? 55.933 -66.685 37.002 1.00 30.48 317 ASP A C 1
ATOM 2367 O O . ASP A 1 317 ? 54.987 -66.379 36.269 1.00 33.11 317 ASP A O 1
ATOM 2372 N N . ILE A 1 318 ? 56.634 -65.787 37.692 1.00 28.93 318 ILE A N 1
ATOM 2373 C CA . ILE A 1 318 ? 56.381 -64.343 37.612 1.00 30.61 318 ILE A CA 1
ATOM 2374 C C . ILE A 1 318 ? 56.731 -63.754 36.233 1.00 32.44 318 ILE A C 1
ATOM 2375 O O . ILE A 1 318 ? 55.960 -62.983 35.647 1.00 30.58 318 ILE A O 1
ATOM 2380 N N . TYR A 1 319 ? 57.913 -64.108 35.740 1.00 29.45 319 TYR A N 1
ATOM 2381 C CA . TYR A 1 319 ? 58.417 -63.594 34.471 1.00 32.53 319 TYR A CA 1
ATOM 2382 C C . TYR A 1 319 ? 57.516 -63.993 33.279 1.00 37.27 319 TYR A C 1
ATOM 2383 O O . TYR A 1 319 ? 57.369 -63.241 32.315 1.00 34.41 319 TYR A O 1
ATOM 2392 N N . ALA A 1 320 ? 56.913 -65.178 33.348 1.00 33.96 320 ALA A N 1
ATOM 2393 C CA . ALA A 1 320 ? 56.118 -65.688 32.230 1.00 35.29 320 ALA A CA 1
ATOM 2394 C C . ALA A 1 320 ? 54.870 -64.821 31.959 1.00 43.58 320 ALA A C 1
ATOM 2395 O O . ALA A 1 320 ? 54.332 -64.850 30.846 1.00 38.61 320 ALA A O 1
ATOM 2397 N N . LYS A 1 321 ? 54.418 -64.056 32.963 1.00 43.61 321 LYS A N 1
ATOM 2398 C CA . LYS A 1 321 ? 53.273 -63.140 32.795 1.00 42.49 321 LYS A CA 1
ATOM 2399 C C . LYS A 1 321 ? 53.612 -61.891 31.972 1.00 44.48 321 LYS A C 1
ATOM 2400 O O . LYS A 1 321 ? 52.719 -61.098 31.669 1.00 43.71 321 LYS A O 1
ATOM 2406 N N . TYR A 1 322 ? 54.885 -61.724 31.606 1.00 44.40 322 TYR A N 1
ATOM 2407 C CA . TYR A 1 322 ? 55.356 -60.485 30.983 1.00 43.12 322 TYR A CA 1
ATOM 2408 C C . TYR A 1 322 ? 56.085 -60.754 29.683 1.00 45.21 322 TYR A C 1
ATOM 2409 O O . TYR A 1 322 ? 56.860 -59.917 29.225 1.00 51.71 322 TYR A O 1
ATOM 2418 N N . ASN A 1 323 ? 55.857 -61.919 29.087 1.00 47.72 323 ASN A N 1
ATOM 2419 C CA . ASN A 1 323 ? 56.546 -62.233 27.841 1.00 51.92 323 ASN A CA 1
ATOM 2420 C C . ASN A 1 323 ? 55.564 -62.463 26.700 1.00 59.32 323 ASN A C 1
ATOM 2421 O O . ASN A 1 323 ? 55.955 -62.881 25.608 1.00 62.25 323 ASN A O 1
ATOM 2426 N N . GLY B 1 4 ? 48.387 -70.399 68.902 1.00 37.03 4 GLY B N 1
ATOM 2427 C CA . GLY B 1 4 ? 47.011 -70.838 68.707 1.00 34.11 4 GLY B CA 1
ATOM 2428 C C . GLY B 1 4 ? 46.195 -69.827 67.930 1.00 34.37 4 GLY B C 1
ATOM 2429 O O . GLY B 1 4 ? 45.005 -70.038 67.649 1.00 32.95 4 GLY B O 1
ATOM 2430 N N . ASN B 1 5 ? 46.862 -68.740 67.550 1.00 37.31 5 ASN B N 1
ATOM 2431 C CA . ASN B 1 5 ? 46.186 -67.576 67.004 1.00 37.02 5 ASN B CA 1
ATOM 2432 C C . ASN B 1 5 ? 46.860 -66.785 65.854 1.00 32.03 5 ASN B C 1
ATOM 2433 O O . ASN B 1 5 ? 46.527 -65.616 65.666 1.00 35.00 5 ASN B O 1
ATOM 2438 N N . PRO B 1 6 ? 47.776 -67.396 65.064 1.00 29.99 6 PRO B N 1
ATOM 2439 C CA . PRO B 1 6 ? 48.144 -66.570 63.896 1.00 29.44 6 PRO B CA 1
ATOM 2440 C C . PRO B 1 6 ? 47.013 -66.437 62.860 1.00 25.07 6 PRO B C 1
ATOM 2441 O O . PRO B 1 6 ? 46.073 -67.251 62.847 1.00 25.80 6 PRO B O 1
ATOM 2445 N N . PRO B 1 7 ? 47.108 -65.416 61.996 1.00 22.07 7 PRO B N 1
ATOM 2446 C CA . PRO B 1 7 ? 46.193 -65.243 60.855 1.00 23.01 7 PRO B CA 1
ATOM 2447 C C . PRO B 1 7 ? 46.184 -66.422 59.877 1.00 23.60 7 PRO B C 1
ATOM 2448 O O . PRO B 1 7 ? 47.194 -67.120 59.739 1.00 24.15 7 PRO B O 1
ATOM 2452 N N . ILE B 1 8 ? 45.030 -66.670 59.261 1.00 19.63 8 ILE B N 1
ATOM 2453 C CA . ILE B 1 8 ? 44.917 -67.590 58.131 1.00 22.75 8 ILE B CA 1
ATOM 2454 C C . ILE B 1 8 ? 44.414 -66.790 56.923 1.00 23.62 8 ILE B C 1
ATOM 2455 O O . ILE B 1 8 ? 43.856 -65.701 57.099 1.00 26.04 8 ILE B O 1
ATOM 2460 N N . HIS B 1 9 ? 44.624 -67.304 55.711 1.00 22.64 9 HIS B N 1
ATOM 2461 C CA . HIS B 1 9 ? 44.152 -66.630 54.494 1.00 22.29 9 HIS B CA 1
ATOM 2462 C C . HIS B 1 9 ? 42.615 -66.564 54.459 1.00 24.19 9 HIS B C 1
ATOM 2463 O O . HIS B 1 9 ? 41.942 -67.549 54.790 1.00 24.12 9 HIS B O 1
ATOM 2470 N N . PRO B 1 10 ? 42.058 -65.399 54.067 1.00 25.81 10 PRO B N 1
ATOM 2471 C CA . PRO B 1 10 ? 40.599 -65.183 54.039 1.00 23.61 10 PRO B CA 1
ATOM 2472 C C . PRO B 1 10 ? 39.859 -66.309 53.332 1.00 24.76 10 PRO B C 1
ATOM 2473 O O . PRO B 1 10 ? 38.757 -66.666 53.750 1.00 29.12 10 PRO B O 1
ATOM 2477 N N . VAL B 1 11 ? 40.465 -66.860 52.281 1.00 22.60 11 VAL B N 1
ATOM 2478 C CA . VAL B 1 11 ? 39.888 -67.981 51.540 1.00 21.98 11 VAL B CA 1
ATOM 2479 C C . VAL B 1 11 ? 39.724 -69.234 52.412 1.00 25.28 11 VAL B C 1
ATOM 2480 O O . VAL B 1 11 ? 38.727 -69.950 52.280 1.00 26.05 11 VAL B O 1
ATOM 2484 N N . TYR B 1 12 ? 40.678 -69.498 53.309 1.00 24.73 12 TYR B N 1
ATOM 2485 C CA . TYR B 1 12 ? 40.594 -70.690 54.162 1.00 25.94 12 TYR B CA 1
ATOM 2486 C C . TYR B 1 12 ? 39.575 -70.521 55.274 1.00 26.49 12 TYR B C 1
ATOM 2487 O O . TYR B 1 12 ? 38.939 -71.489 55.693 1.00 27.40 12 TYR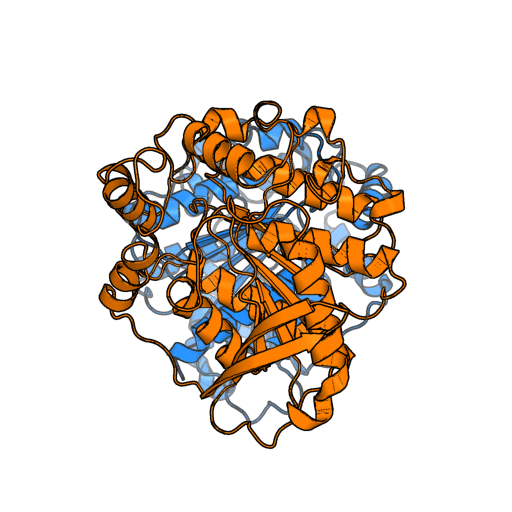 B O 1
ATOM 2496 N N . ALA B 1 13 ? 39.438 -69.301 55.779 1.00 27.73 13 ALA B N 1
ATOM 2497 C CA . ALA B 1 13 ? 38.418 -69.019 56.793 1.00 29.15 13 ALA B CA 1
ATOM 2498 C C . ALA B 1 13 ? 37.015 -69.223 56.191 1.00 32.51 13 ALA B C 1
ATOM 2499 O O . ALA B 1 13 ? 36.118 -69.779 56.835 1.00 33.03 13 ALA B O 1
ATOM 2501 N N . ALA B 1 14 ? 36.846 -68.786 54.945 1.00 25.92 14 ALA B N 1
ATOM 2502 C CA . ALA B 1 14 ? 35.589 -68.940 54.232 1.00 30.68 14 ALA B CA 1
ATOM 2503 C C . ALA B 1 14 ? 35.268 -70.418 53.994 1.00 37.38 14 ALA B C 1
ATOM 2504 O O . ALA B 1 14 ? 34.108 -70.840 54.056 1.00 36.34 14 ALA B O 1
ATOM 2506 N N . ALA B 1 15 ? 36.300 -71.202 53.705 1.00 34.07 15 ALA B N 1
ATOM 2507 C CA . ALA B 1 15 ? 36.106 -72.623 53.455 1.00 36.73 15 ALA B CA 1
ATOM 2508 C C . ALA B 1 15 ? 35.708 -73.345 54.739 1.00 37.12 15 ALA B C 1
ATOM 2509 O O . ALA B 1 15 ? 34.875 -74.248 54.712 1.00 39.47 15 ALA B O 1
ATOM 2511 N N . PHE B 1 16 ? 36.272 -72.930 55.871 1.00 38.95 16 PHE B N 1
ATOM 2512 C CA . PHE B 1 16 ? 35.924 -73.561 57.149 1.00 38.83 16 PHE B CA 1
ATOM 2513 C C . PHE B 1 16 ? 34.477 -73.312 57.565 1.00 40.00 16 PHE B C 1
ATOM 2514 O O . PHE B 1 16 ? 33.800 -74.237 58.003 1.00 41.75 16 PHE B O 1
ATOM 2522 N N . ALA B 1 17 ? 33.999 -72.079 57.420 1.00 39.24 17 ALA B N 1
ATOM 2523 C CA . ALA B 1 17 ? 32.634 -71.753 57.829 1.00 39.50 17 ALA B CA 1
ATOM 2524 C C . ALA B 1 17 ? 31.613 -72.520 56.995 1.00 44.36 17 ALA B C 1
ATOM 2525 O O . ALA B 1 17 ? 30.624 -73.034 57.522 1.00 41.83 17 ALA B O 1
ATOM 2527 N N . ALA B 1 18 ? 31.876 -72.632 55.697 1.00 44.47 18 ALA B N 1
ATOM 2528 C CA . ALA B 1 18 ? 31.007 -73.422 54.834 1.00 44.50 18 ALA B CA 1
ATOM 2529 C C . ALA B 1 18 ? 30.995 -74.899 55.235 1.00 45.61 18 ALA B C 1
ATOM 2530 O O . ALA B 1 18 ? 29.943 -75.547 55.191 1.00 50.28 18 ALA B O 1
ATOM 2532 N N . MET B 1 19 ? 32.143 -75.437 55.637 1.00 44.42 19 MET B N 1
ATOM 2533 C CA . MET B 1 19 ? 32.194 -76.853 56.008 1.00 48.36 19 MET B CA 1
ATOM 2534 C C . MET B 1 19 ? 31.644 -77.093 57.419 1.00 45.59 19 MET B C 1
ATOM 2535 O O . MET B 1 19 ? 30.989 -78.110 57.675 1.00 43.91 19 MET B O 1
ATOM 2540 N N . LYS B 1 20 ? 31.866 -76.125 58.308 1.00 40.61 20 LYS B N 1
ATOM 2541 C CA . LYS B 1 20 ? 31.459 -76.236 59.710 1.00 39.54 20 LYS B CA 1
ATOM 2542 C C . LYS B 1 20 ? 29.942 -76.173 59.892 1.00 46.39 20 LYS B C 1
ATOM 2543 O O . LYS B 1 20 ? 29.408 -76.684 60.879 1.00 49.78 20 LYS B O 1
ATOM 2549 N N . GLU B 1 21 ? 29.258 -75.529 58.950 1.00 43.66 21 GLU B N 1
ATOM 2550 C CA . GLU B 1 21 ? 27.809 -75.369 59.019 1.00 43.80 21 GLU B CA 1
ATOM 2551 C C . GLU B 1 21 ? 27.087 -76.651 58.630 1.00 45.27 21 GLU B C 1
ATOM 2552 O O . GLU B 1 21 ? 25.931 -76.859 58.998 1.00 45.81 21 GLU B O 1
ATOM 2558 N N . ARG B 1 22 ? 27.768 -77.492 57.859 1.00 43.87 22 ARG B N 1
ATOM 2559 C CA . ARG B 1 22 ? 27.178 -78.727 57.352 1.00 51.14 22 ARG B CA 1
ATOM 2560 C C . ARG B 1 22 ? 27.047 -79.737 58.490 1.00 50.42 22 ARG B C 1
ATOM 2561 O O . ARG B 1 22 ? 27.720 -79.610 59.518 1.00 51.17 22 ARG B O 1
ATOM 2569 N N . PRO B 1 23 ? 26.170 -80.739 58.322 1.00 53.69 23 PRO B N 1
ATOM 2570 C CA . PRO B 1 23 ? 26.100 -81.750 59.386 1.00 59.65 23 PRO B CA 1
ATOM 2571 C C . PRO B 1 23 ? 27.450 -82.455 59.624 1.00 65.53 23 PRO B C 1
ATOM 2572 O O . PRO B 1 23 ? 28.259 -82.543 58.700 1.00 65.77 23 PRO B O 1
ATOM 2576 N N . PRO B 1 24 ? 27.693 -82.929 60.865 1.00 70.53 24 PRO B N 1
ATOM 2577 C CA . PRO B 1 24 ? 28.948 -83.580 61.291 1.00 71.74 24 PRO B CA 1
ATOM 2578 C C . PRO B 1 24 ? 29.180 -84.956 60.652 1.00 73.59 24 PRO B C 1
ATOM 2579 O O . PRO B 1 24 ? 28.277 -85.461 59.982 1.00 74.22 24 PRO B O 1
ATOM 2583 N N . ILE B 1 25 ? 30.361 -85.548 60.849 1.00 72.12 25 ILE B N 1
ATOM 2584 C CA . ILE B 1 25 ? 30.740 -86.720 60.059 1.00 74.92 25 ILE B CA 1
ATOM 2585 C C . ILE B 1 25 ? 30.139 -88.009 60.590 1.00 70.42 25 ILE B C 1
ATOM 2586 O O . ILE B 1 25 ? 29.563 -88.787 59.826 1.00 68.00 25 ILE B O 1
ATOM 2591 N N . HIS B 1 26 ? 30.240 -88.218 61.901 1.00 71.03 26 HIS B N 1
ATOM 2592 C CA . HIS B 1 26 ? 29.794 -89.477 62.493 1.00 74.49 26 HIS B CA 1
ATOM 2593 C C . HIS B 1 26 ? 28.276 -89.627 62.430 1.00 75.21 26 HIS B C 1
ATOM 2594 O O . HIS B 1 26 ? 27.733 -90.653 62.842 1.00 76.59 26 HIS B O 1
ATOM 2601 N N . THR B 1 27 ? 27.601 -88.604 61.905 1.00 72.66 27 THR B N 1
ATOM 2602 C CA . THR B 1 27 ? 26.155 -88.645 61.711 1.00 75.08 27 THR B CA 1
ATOM 2603 C C . THR B 1 27 ? 25.823 -88.610 60.222 1.00 75.26 27 THR B C 1
ATOM 2604 O O . THR B 1 27 ? 24.971 -87.832 59.792 1.00 77.36 27 THR B O 1
ATOM 2608 N N . LEU B 1 28 ? 26.479 -89.463 59.440 1.00 70.38 28 LEU B N 1
ATOM 2609 C CA . LEU B 1 28 ? 26.219 -89.523 58.003 1.00 67.86 28 LEU B CA 1
ATOM 2610 C C . LEU B 1 28 ? 26.321 -90.933 57.447 1.00 63.86 28 LEU B C 1
ATOM 2611 O O . LEU B 1 28 ? 27.168 -91.724 57.871 1.00 61.75 28 LEU B O 1
ATOM 2616 N N . ASP B 1 29 ? 25.470 -91.228 56.472 1.00 61.05 29 ASP B N 1
ATOM 2617 C CA . ASP B 1 29 ? 25.584 -92.452 55.693 1.00 64.48 29 ASP B CA 1
ATOM 2618 C C . ASP B 1 29 ? 26.800 -92.334 54.784 1.00 63.41 29 ASP B C 1
ATOM 2619 O O . ASP B 1 29 ? 26.957 -91.332 54.093 1.00 65.41 29 ASP B O 1
ATOM 2624 N N . LEU B 1 30 ? 27.654 -93.353 54.765 1.00 59.74 30 LEU B N 1
ATOM 2625 C CA . LEU B 1 30 ? 28.914 -93.262 54.030 1.00 60.82 30 LEU B CA 1
ATOM 2626 C C . LEU B 1 30 ? 28.732 -93.190 52.513 1.00 67.22 30 LEU B C 1
ATOM 2627 O O . LEU B 1 30 ? 29.715 -93.102 51.773 1.00 64.82 30 LEU B O 1
ATOM 2632 N N . LYS B 1 31 ? 27.486 -93.238 52.044 1.00 71.90 31 LYS B N 1
ATOM 2633 C CA . LYS B 1 31 ? 27.199 -92.792 50.686 1.00 68.17 31 LYS B CA 1
ATOM 2634 C C . LYS B 1 31 ? 26.942 -91.286 50.719 1.00 68.48 31 LYS B C 1
ATOM 2635 O O . LYS B 1 31 ? 26.139 -90.739 49.966 1.00 73.59 31 LYS B O 1
ATOM 2641 N N . VAL B 1 32 ? 27.645 -90.645 51.645 1.00 68.90 32 VAL B N 1
ATOM 2642 C CA . VAL B 1 32 ? 27.923 -89.226 51.619 1.00 71.95 32 VAL B CA 1
ATOM 2643 C C . VAL B 1 32 ? 29.087 -89.066 50.653 1.00 74.87 32 VAL B C 1
ATOM 2644 O O . VAL B 1 32 ? 29.550 -87.964 50.403 1.00 77.79 32 VAL B O 1
ATOM 2648 N N . VAL B 1 33 ? 29.525 -90.186 50.082 1.00 69.47 33 VAL B N 1
ATOM 2649 C CA . VAL B 1 33 ? 30.634 -90.214 49.135 1.00 68.99 33 VAL B CA 1
ATOM 2650 C C . VAL B 1 33 ? 30.267 -89.546 47.807 1.00 72.26 33 VAL B C 1
ATOM 2651 O O . VAL B 1 33 ? 31.080 -88.822 47.228 1.00 70.41 33 VAL B O 1
ATOM 2655 N N . ARG B 1 34 ? 29.034 -89.744 47.351 1.00 77.43 34 ARG B N 1
ATOM 2656 C CA . ARG B 1 34 ? 28.587 -89.136 46.099 1.00 78.33 34 ARG B CA 1
ATOM 2657 C C . ARG B 1 34 ? 28.583 -87.606 46.190 1.00 78.60 34 ARG B C 1
ATOM 2658 O O . ARG B 1 34 ? 29.037 -86.931 45.259 1.00 73.97 34 ARG B O 1
ATOM 2666 N N . GLU B 1 35 ? 28.034 -87.067 47.283 1.00 72.79 35 GLU B N 1
ATOM 2667 C CA . GLU B 1 35 ? 27.984 -85.615 47.491 1.00 74.00 35 GLU B CA 1
ATOM 2668 C C . GLU B 1 35 ? 29.326 -85.025 47.940 1.00 74.49 35 GLU B C 1
ATOM 2669 O O . GLU B 1 35 ? 29.655 -83.885 47.598 1.00 68.27 35 GLU B O 1
ATOM 2675 N N . SER B 1 36 ? 30.101 -85.803 48.693 1.00 80.04 36 SER B N 1
ATOM 2676 C CA . SER B 1 36 ? 31.333 -85.290 49.298 1.00 80.50 36 SER B CA 1
ATOM 2677 C C . SER B 1 36 ? 32.382 -84.977 48.253 1.00 73.28 36 SER B C 1
ATOM 2678 O O . SER B 1 36 ? 33.354 -85.721 48.095 1.00 73.34 36 SER B O 1
ATOM 2680 N N . SER B 1 37 ? 32.146 -83.882 47.535 1.00 71.55 37 SER B N 1
ATOM 2681 C CA . SER B 1 37 ? 33.107 -83.301 46.607 1.00 70.65 37 SER B CA 1
ATOM 2682 C C . SER B 1 37 ? 33.364 -84.200 45.394 1.00 74.61 37 SER B C 1
ATOM 2683 O O . SER B 1 37 ? 34.436 -84.156 44.788 1.00 71.58 37 SER B O 1
ATOM 2685 N N . GLU B 1 38 ? 32.399 -85.042 45.046 1.00 72.71 38 GLU B N 1
ATOM 2686 C CA . GLU B 1 38 ? 32.349 -85.510 43.672 1.00 65.56 38 GLU B CA 1
ATOM 2687 C C . GLU B 1 38 ? 31.414 -84.533 42.995 1.00 73.71 38 GLU B C 1
ATOM 2688 O O . GLU B 1 38 ? 31.734 -83.971 41.942 1.00 79.13 38 GLU B O 1
ATOM 2694 N N . ALA B 1 39 ? 30.256 -84.334 43.619 1.00 72.94 39 ALA B N 1
ATOM 2695 C CA . ALA B 1 39 ? 29.309 -83.331 43.167 1.00 70.61 39 ALA B CA 1
ATOM 2696 C C . ALA B 1 39 ? 29.785 -81.937 43.588 1.00 72.91 39 ALA B C 1
ATOM 2697 O O . ALA B 1 39 ? 29.926 -81.050 42.755 1.00 74.55 39 ALA B O 1
ATOM 2699 N N . ARG B 1 40 ? 30.086 -81.756 44.872 1.00 71.12 40 ARG B N 1
ATOM 2700 C CA . ARG B 1 40 ? 30.434 -80.423 45.381 1.00 75.66 40 ARG B CA 1
ATOM 2701 C C . ARG B 1 40 ? 31.721 -79.851 44.768 1.00 76.79 40 ARG B C 1
ATOM 2702 O O . ARG B 1 40 ? 31.837 -78.639 44.568 1.00 66.74 40 ARG B O 1
ATOM 2710 N N . GLN B 1 41 ? 32.573 -80.743 44.230 1.00 74.18 41 GLN B N 1
ATOM 2711 C CA . GLN B 1 41 ? 33.689 -80.422 43.296 1.00 71.23 41 GLN B CA 1
ATOM 2712 C C . GLN B 1 41 ? 33.289 -80.089 41.844 1.00 75.56 41 GLN B C 1
ATOM 2713 O O . GLN B 1 41 ? 33.482 -78.984 41.391 1.00 75.84 41 GLN B O 1
ATOM 2719 N N . LEU B 1 42 ? 32.740 -81.061 41.137 1.00 30.00 42 LEU B N 1
ATOM 2720 C CA . LEU B 1 42 ? 32.207 -80.800 39.832 1.00 30.00 42 LEU B CA 1
ATOM 2721 C C . LEU B 1 42 ? 31.636 -79.435 39.884 1.00 30.00 42 LEU B C 1
ATOM 2722 O O . LEU B 1 42 ? 31.921 -78.588 39.071 1.00 30.00 42 LEU B O 1
ATOM 2727 N N . ALA B 1 43 ? 30.803 -79.245 40.883 1.00 30.00 43 ALA B N 1
ATOM 2728 C CA . ALA B 1 43 ? 29.986 -78.060 41.006 1.00 30.00 43 ALA B CA 1
ATOM 2729 C C . ALA B 1 43 ? 30.775 -76.773 41.110 1.00 30.00 43 ALA B C 1
ATOM 2730 O O . ALA B 1 43 ? 30.268 -75.714 40.798 1.00 30.00 43 ALA B O 1
ATOM 2732 N N . ALA B 1 44 ? 32.000 -76.862 41.589 1.00 30.00 44 ALA B N 1
ATOM 2733 C CA . ALA B 1 44 ? 32.907 -75.738 41.628 1.00 30.00 44 ALA B CA 1
ATOM 2734 C C . ALA B 1 44 ? 33.226 -75.243 40.222 1.00 30.00 44 ALA B C 1
ATOM 2735 O O . ALA B 1 44 ? 33.432 -74.061 40.014 1.00 30.00 44 ALA B O 1
ATOM 2737 N N . ASN B 1 45 ? 33.322 -76.163 39.269 1.00 30.00 45 ASN B N 1
ATOM 2738 C CA . ASN B 1 45 ? 33.511 -75.829 37.856 1.00 30.00 45 ASN B CA 1
ATOM 2739 C C . ASN B 1 45 ? 34.719 -74.966 37.596 1.00 30.00 45 ASN B C 1
ATOM 2740 O O . ASN B 1 45 ? 34.626 -73.967 36.916 1.00 30.00 45 ASN B O 1
ATOM 2742 N N . ILE B 1 46 ? 35.856 -75.314 38.165 1.00 30.00 46 ILE B N 1
ATOM 2743 C CA . ILE B 1 46 ? 37.013 -74.453 38.028 1.00 30.00 46 ILE B CA 1
ATOM 2744 C C . ILE B 1 46 ? 37.692 -74.887 36.774 1.00 30.00 46 ILE B C 1
ATOM 2745 O O . ILE B 1 46 ? 37.508 -75.994 36.320 1.00 30.00 46 ILE B O 1
ATOM 2750 N N . LYS B 1 47 ? 38.506 -74.002 36.243 1.00 30.00 47 LYS B N 1
ATOM 2751 C CA . LYS B 1 47 ? 39.329 -74.283 35.094 1.00 30.00 47 LYS B CA 1
ATOM 2752 C C . LYS B 1 47 ? 40.323 -75.381 35.376 1.00 30.00 47 LYS B C 1
ATOM 2753 O O . LYS B 1 47 ? 40.971 -75.385 36.383 1.00 30.00 47 LYS B O 1
ATOM 2755 N N . LEU B 1 48 ? 40.427 -76.299 34.442 1.00 49.90 48 LEU B N 1
ATOM 2756 C CA . LEU B 1 48 ? 41.349 -77.399 34.476 1.00 39.05 48 LEU B CA 1
ATOM 2757 C C . LEU B 1 48 ? 42.084 -77.439 33.174 1.00 39.79 48 LEU B C 1
ATOM 2758 O O . LEU B 1 48 ? 41.579 -77.031 32.193 1.00 42.57 48 LEU B O 1
ATOM 2763 N N . PRO B 1 49 ? 43.286 -77.959 33.167 1.00 41.66 49 PRO B N 1
ATOM 2764 C CA . PRO B 1 49 ? 44.051 -78.109 31.943 1.00 37.35 49 PRO B CA 1
ATOM 2765 C C . PRO B 1 49 ? 43.772 -79.405 31.231 1.00 37.61 49 PRO B C 1
ATOM 2766 O O . PRO B 1 49 ? 43.405 -80.364 31.861 1.00 35.25 49 PRO B O 1
ATOM 2770 N N . GLU B 1 50 ? 43.986 -79.423 29.926 1.00 38.46 50 GLU B N 1
ATOM 2771 C CA . GLU B 1 50 ? 43.666 -80.595 29.106 1.00 37.80 50 GLU B CA 1
ATOM 2772 C C . GLU B 1 50 ? 44.564 -81.786 29.401 1.00 33.70 50 GLU B C 1
ATOM 2773 O O . GLU B 1 50 ? 45.763 -81.624 29.623 1.00 28.71 50 GLU B O 1
ATOM 2779 N N . VAL B 1 51 ? 43.987 -82.986 29.350 1.00 34.76 51 VAL B N 1
ATOM 2780 C CA . VAL B 1 51 ? 44.702 -84.194 29.762 1.00 32.85 51 VAL B CA 1
ATOM 2781 C C . VAL B 1 51 ? 44.174 -85.452 29.043 1.00 34.55 51 VAL B C 1
ATOM 2782 O O . VAL B 1 51 ? 43.045 -85.467 28.542 1.00 31.15 51 VAL B O 1
ATOM 2786 N N . ILE B 1 52 ? 44.992 -86.500 28.983 1.00 37.04 52 ILE B N 1
ATOM 2787 C CA . ILE B 1 52 ? 44.549 -87.792 28.457 1.00 35.64 52 ILE B CA 1
ATOM 2788 C C . ILE B 1 52 ? 44.411 -88.843 29.557 1.00 36.18 52 ILE B C 1
ATOM 2789 O O . ILE B 1 52 ? 45.404 -89.308 30.105 1.00 36.83 52 ILE B O 1
ATOM 2794 N N . GLU B 1 53 ? 43.180 -89.245 29.843 1.00 36.53 53 GLU B N 1
ATOM 2795 C CA . GLU B 1 53 ? 42.901 -90.098 30.992 1.00 39.38 53 GLU B CA 1
ATOM 2796 C C . GLU B 1 53 ? 42.420 -91.495 30.573 1.00 44.64 53 GLU B C 1
ATOM 2797 O O . GLU B 1 53 ? 41.739 -91.650 29.560 1.00 42.40 53 GLU B O 1
ATOM 2803 N N . GLU B 1 54 ? 42.792 -92.508 31.353 1.00 44.50 54 GLU B N 1
ATOM 2804 C CA . GLU B 1 54 ? 42.457 -93.897 31.052 1.00 40.11 54 GLU B CA 1
ATOM 2805 C C . GLU B 1 54 ? 42.331 -94.731 32.330 1.00 40.40 54 GLU B C 1
ATOM 2806 O O . GLU B 1 54 ? 43.184 -94.643 33.209 1.00 37.96 54 GLU B O 1
ATOM 2812 N N . ASP B 1 55 ? 41.267 -95.530 32.433 1.00 42.95 55 ASP B N 1
ATOM 2813 C CA . ASP B 1 55 ? 41.056 -96.403 33.590 1.00 39.18 55 ASP B CA 1
ATOM 2814 C C . ASP B 1 55 ? 41.385 -97.867 33.266 1.00 43.21 55 ASP B C 1
ATOM 2815 O O . ASP B 1 55 ? 41.146 -98.334 32.147 1.00 39.98 55 ASP B O 1
ATOM 2820 N N . LYS B 1 56 ? 41.963 -98.568 34.245 1.00 38.61 56 LYS B N 1
ATOM 2821 C CA . LYS B 1 56 ? 42.363 -99.967 34.100 1.00 34.73 56 LYS B CA 1
ATOM 2822 C C . LYS B 1 56 ? 42.089 -100.820 35.358 1.00 39.02 56 LYS B C 1
ATOM 2823 O O . LYS B 1 56 ? 42.126 -100.325 36.492 1.00 37.52 56 LYS B O 1
ATOM 2829 N N . VAL B 1 57 ? 41.789 -102.098 35.140 1.00 35.86 57 VAL B N 1
ATOM 2830 C CA . VAL B 1 57 ? 41.562 -103.045 36.224 1.00 33.25 57 VAL B CA 1
ATOM 2831 C C . VAL B 1 57 ? 42.464 -104.244 36.022 1.00 35.04 57 VAL B C 1
ATOM 2832 O O . VAL B 1 57 ? 42.370 -104.916 35.000 1.00 37.31 57 VAL B O 1
ATOM 2836 N N . VAL B 1 58 ? 43.349 -104.505 36.981 1.00 36.29 58 VAL B N 1
ATOM 2837 C CA . VAL B 1 58 ? 44.435 -105.461 36.772 1.00 34.46 58 VAL B CA 1
ATOM 2838 C C . VAL B 1 58 ? 44.693 -106.337 37.988 1.00 36.44 58 VAL B C 1
ATOM 2839 O O . VAL B 1 58 ? 44.153 -106.099 39.068 1.00 37.86 58 VAL B O 1
ATOM 2843 N N . GLU B 1 59 ? 45.553 -107.332 37.797 1.00 36.07 59 GLU B N 1
ATOM 2844 C CA . GLU B 1 59 ? 45.919 -108.271 38.844 1.00 39.38 59 GLU B CA 1
ATOM 2845 C C . GLU B 1 59 ? 47.422 -108.148 39.107 1.00 39.47 59 GLU B C 1
ATOM 2846 O O . GLU B 1 59 ? 48.204 -107.957 38.171 1.00 35.62 59 GLU B O 1
ATOM 2852 N N . SER B 1 60 ? 47.816 -108.224 40.380 1.00 34.73 60 SER B N 1
ATOM 2853 C CA . SER B 1 60 ? 49.208 -108.004 40.781 1.00 32.54 60 SER B CA 1
ATOM 2854 C C . SER B 1 60 ? 49.455 -108.436 42.228 1.00 35.73 60 SER B C 1
ATOM 2855 O O . SER B 1 60 ? 48.756 -107.992 43.141 1.00 34.14 60 SER B O 1
ATOM 2858 N N . ASP B 1 61 ? 50.440 -109.313 42.421 1.00 35.73 61 ASP B N 1
ATOM 2859 C CA . ASP B 1 61 ? 50.870 -109.760 43.752 1.00 38.86 61 ASP B CA 1
ATOM 2860 C C . ASP B 1 61 ? 49.741 -110.355 44.611 1.00 40.49 61 ASP B C 1
ATOM 2861 O O . ASP B 1 61 ? 49.739 -110.232 45.842 1.00 39.54 61 ASP B O 1
ATOM 2866 N N . GLY B 1 62 ? 48.774 -110.989 43.960 1.00 40.46 62 GLY B N 1
ATOM 2867 C CA . GLY B 1 62 ? 47.668 -111.603 44.673 1.00 40.99 62 GLY B CA 1
ATOM 2868 C C . GLY B 1 62 ? 46.516 -110.655 44.981 1.00 42.24 62 GLY B C 1
ATOM 2869 O O . GLY B 1 62 ? 45.659 -110.965 45.807 1.00 43.44 62 GLY B O 1
ATOM 2870 N N . LYS B 1 63 ? 46.483 -109.502 44.318 1.00 35.16 63 LYS B N 1
ATOM 2871 C CA . LYS B 1 63 ? 45.378 -108.572 44.505 1.00 36.31 63 LYS B CA 1
ATOM 2872 C C . LYS B 1 63 ? 44.804 -108.071 43.190 1.00 36.77 63 LYS B C 1
ATOM 2873 O O . LYS B 1 63 ? 45.474 -108.097 42.152 1.00 36.41 63 LYS B O 1
ATOM 2879 N N . THR B 1 64 ? 43.566 -107.592 43.256 1.00 39.25 64 THR B N 1
ATOM 2880 C CA . THR B 1 64 ? 42.924 -106.941 42.125 1.00 35.77 64 THR B CA 1
ATOM 2881 C C . THR B 1 64 ? 42.868 -105.444 42.420 1.00 36.21 64 THR B C 1
ATOM 2882 O O . THR B 1 64 ? 42.461 -105.034 43.509 1.00 40.09 64 THR B O 1
ATOM 2886 N N . LEU B 1 65 ? 43.311 -104.640 41.460 1.00 33.66 65 LEU B N 1
ATOM 2887 C CA . LEU B 1 65 ? 43.459 -103.201 41.635 1.00 30.40 65 LEU B CA 1
ATOM 2888 C C . LEU B 1 65 ? 42.645 -102.415 40.604 1.00 32.93 65 LEU B C 1
ATOM 2889 O O . LEU B 1 65 ? 42.408 -102.889 39.482 1.00 33.35 65 LEU B O 1
ATOM 2894 N N . LYS B 1 66 ? 42.268 -101.198 40.975 1.00 25.01 66 LYS B N 1
ATOM 2895 C CA . LYS B 1 66 ? 41.683 -100.245 40.048 1.00 30.08 66 LYS B CA 1
ATOM 2896 C C . LYS B 1 66 ? 42.624 -99.053 39.952 1.00 30.98 66 LYS B C 1
ATOM 2897 O O . LYS B 1 66 ? 43.023 -98.495 40.983 1.00 30.00 66 LYS B O 1
ATOM 2903 N N . LEU B 1 67 ? 42.990 -98.682 38.725 1.00 28.28 67 LEU B N 1
ATOM 2904 C CA . LEU B 1 67 ? 43.963 -97.618 38.484 1.00 26.88 67 LEU B CA 1
ATOM 2905 C C . LEU B 1 67 ? 43.441 -96.584 37.471 1.00 31.21 67 LEU B C 1
ATOM 2906 O O . LEU B 1 67 ? 42.649 -96.914 36.592 1.00 32.93 67 LEU B O 1
ATOM 2911 N N . THR B 1 68 ? 43.876 -95.336 37.610 1.00 23.68 68 THR B N 1
ATOM 2912 C CA . THR B 1 68 ? 43.615 -94.320 36.608 1.00 25.85 68 THR B CA 1
ATOM 2913 C C . THR B 1 68 ? 44.950 -93.749 36.125 1.00 28.82 68 THR B C 1
ATOM 2914 O O . THR B 1 68 ? 45.804 -93.386 36.933 1.00 28.67 68 THR B O 1
ATOM 2918 N N . ILE B 1 69 ? 45.135 -93.695 34.810 1.00 30.09 69 ILE B N 1
ATOM 2919 C CA . ILE B 1 69 ? 46.393 -93.244 34.216 1.00 35.53 69 ILE B CA 1
ATOM 2920 C C . ILE B 1 69 ? 46.200 -91.933 33.450 1.00 35.25 69 ILE B C 1
ATOM 2921 O O . ILE B 1 69 ? 45.338 -91.836 32.571 1.00 35.49 69 ILE B O 1
ATOM 2926 N N . VAL B 1 70 ? 47.008 -90.933 33.800 1.00 32.91 70 VAL B N 1
ATOM 2927 C CA . VAL B 1 70 ? 46.845 -89.559 33.323 1.00 27.76 70 VAL B CA 1
ATOM 2928 C C . VAL B 1 70 ? 48.153 -89.052 32.694 1.00 28.50 70 VAL B C 1
ATOM 2929 O O . VAL B 1 70 ? 49.239 -89.293 33.232 1.00 30.63 70 VAL B O 1
ATOM 2933 N N . ARG B 1 71 ? 48.051 -88.372 31.551 1.00 27.31 71 ARG B N 1
ATOM 2934 C CA . ARG B 1 71 ? 49.222 -87.975 30.750 1.00 31.70 71 ARG B CA 1
ATOM 2935 C C . ARG B 1 71 ? 48.938 -86.638 30.042 1.00 29.15 71 ARG B C 1
ATOM 2936 O O . ARG B 1 71 ? 47.775 -86.335 29.772 1.00 33.09 71 ARG B O 1
ATOM 2944 N N . PRO B 1 72 ? 49.979 -85.825 29.754 1.00 28.10 72 PRO B N 1
ATOM 2945 C CA . PRO B 1 72 ? 49.666 -84.583 29.024 1.00 31.05 72 PRO B CA 1
ATOM 2946 C C . PRO B 1 72 ? 49.462 -84.836 27.521 1.00 31.70 72 PRO B C 1
ATOM 2947 O O . PRO B 1 72 ? 49.996 -85.824 27.004 1.00 32.12 72 PRO B O 1
ATOM 2951 N N . PRO B 1 73 ? 48.690 -83.966 26.836 1.00 34.93 73 PRO B N 1
ATOM 2952 C CA . PRO B 1 73 ? 48.452 -84.098 25.382 1.00 34.77 73 PRO B CA 1
ATOM 2953 C C . PRO B 1 73 ? 49.719 -83.902 24.558 1.00 33.33 73 PRO B C 1
ATOM 2954 O O . PRO B 1 73 ? 50.507 -82.999 24.862 1.00 32.60 73 PRO B O 1
ATOM 2958 N N . GLY B 1 74 ? 49.903 -84.738 23.536 1.00 30.85 74 GLY B N 1
ATOM 2959 C CA . GLY B 1 74 ? 51.044 -84.627 22.637 1.00 33.06 74 GLY B CA 1
ATOM 2960 C C . GLY B 1 74 ? 52.317 -85.308 23.123 1.00 35.72 74 GLY B C 1
ATOM 2961 O O . GLY B 1 74 ? 53.388 -85.081 22.559 1.00 37.09 74 GLY B O 1
ATOM 2962 N N . THR B 1 75 ? 52.202 -86.152 24.153 1.00 35.33 75 THR B N 1
ATOM 2963 C CA . THR B 1 75 ? 53.355 -86.858 24.721 1.00 31.79 75 THR B CA 1
ATOM 2964 C C . THR B 1 75 ? 53.220 -88.387 24.662 1.00 35.99 75 THR B C 1
ATOM 2965 O O . THR B 1 75 ? 54.065 -89.111 25.215 1.00 34.26 75 THR B O 1
ATOM 2969 N N . GLU B 1 76 ? 52.178 -88.876 23.986 1.00 34.66 76 GLU B N 1
ATOM 2970 C CA . GLU B 1 76 ? 51.867 -90.312 23.959 1.00 36.74 76 GLU B CA 1
ATOM 2971 C C . GLU B 1 76 ? 53.016 -91.206 23.451 1.00 35.82 76 GLU B C 1
ATOM 2972 O O . GLU B 1 76 ? 53.161 -92.342 23.918 1.00 32.52 76 GLU B O 1
ATOM 2978 N N . ASP B 1 77 ? 53.808 -90.707 22.492 1.00 37.32 77 ASP B N 1
ATOM 2979 C CA . ASP B 1 77 ? 54.933 -91.475 21.931 1.00 34.76 77 ASP B CA 1
ATOM 2980 C C . ASP B 1 77 ? 56.256 -91.205 22.662 1.00 35.93 77 ASP B C 1
ATOM 2981 O O . ASP B 1 77 ? 57.231 -91.929 22.476 1.00 38.26 77 ASP B O 1
ATOM 2986 N N . GLN B 1 78 ? 56.279 -90.187 23.519 1.00 39.08 78 GLN B N 1
ATOM 2987 C CA . GLN B 1 78 ? 57.472 -89.875 24.311 1.00 36.79 78 GLN B CA 1
ATOM 2988 C C . GLN B 1 78 ? 57.491 -90.674 25.617 1.00 30.52 78 GLN B C 1
ATOM 2989 O O . GLN B 1 78 ? 56.451 -90.848 26.274 1.00 32.56 78 GLN B O 1
ATOM 2995 N N . ILE B 1 79 ? 58.681 -91.130 25.999 1.00 26.41 79 ILE B N 1
ATOM 2996 C CA . ILE B 1 79 ? 58.860 -91.910 27.218 1.00 31.45 79 ILE B CA 1
ATOM 2997 C C . ILE B 1 79 ? 59.057 -90.967 28.397 1.00 32.41 79 ILE B C 1
ATOM 2998 O O . ILE B 1 79 ? 59.997 -90.172 28.413 1.00 33.39 79 ILE B O 1
ATOM 3003 N N . LEU B 1 80 ? 58.168 -91.066 29.382 1.00 31.86 80 LEU B N 1
ATOM 3004 C CA . LEU B 1 80 ? 58.109 -90.119 30.505 1.00 26.55 80 LEU B CA 1
ATOM 3005 C C . LEU B 1 80 ? 58.428 -90.768 31.840 1.00 27.63 80 LEU B C 1
ATOM 3006 O O . LEU B 1 80 ? 58.248 -91.978 32.006 1.00 30.07 80 LEU B O 1
ATOM 3011 N N . PRO B 1 81 ? 58.894 -89.963 32.807 1.00 26.26 81 PRO B N 1
ATOM 3012 C CA . PRO B 1 81 ? 58.972 -90.446 34.189 1.00 23.06 81 PRO B CA 1
ATOM 3013 C C . PRO B 1 81 ? 57.570 -90.598 34.756 1.00 25.80 81 PRO B C 1
ATOM 3014 O O . PRO B 1 81 ? 56.620 -90.053 34.161 1.00 24.34 81 PRO B O 1
ATOM 3018 N N . VAL B 1 82 ? 57.442 -91.311 35.878 1.00 26.96 82 VAL B N 1
ATOM 3019 C CA . VAL B 1 82 ? 56.131 -91.677 36.428 1.00 26.13 82 VAL B CA 1
ATOM 3020 C C . VAL B 1 82 ? 55.945 -91.220 37.904 1.00 28.49 82 VAL B C 1
ATOM 3021 O O . VAL B 1 82 ? 56.875 -91.297 38.724 1.00 25.24 82 VAL B O 1
ATOM 3025 N N . LEU B 1 83 ? 54.741 -90.729 38.221 1.00 25.20 83 LEU B N 1
ATOM 3026 C CA . LEU B 1 83 ? 54.404 -90.279 39.568 1.00 20.25 83 LEU B CA 1
ATOM 3027 C C . LEU B 1 83 ? 53.249 -91.108 40.149 1.00 24.94 83 LEU B C 1
ATOM 3028 O O . LEU B 1 83 ? 52.124 -91.080 39.636 1.00 24.19 83 LEU B O 1
ATOM 3033 N N . ILE B 1 84 ? 53.522 -91.811 41.243 1.00 25.81 84 ILE B N 1
ATOM 3034 C CA . ILE B 1 84 ? 52.511 -92.587 41.957 1.00 22.58 84 ILE B CA 1
ATOM 3035 C C . ILE B 1 84 ? 51.788 -91.653 42.912 1.00 25.05 84 ILE B C 1
ATOM 3036 O O . ILE B 1 84 ? 52.419 -91.129 43.835 1.00 23.14 84 ILE B O 1
ATOM 3041 N N . PHE B 1 85 ? 50.485 -91.429 42.693 1.00 25.07 85 PHE B N 1
ATOM 3042 C CA . PHE B 1 85 ? 49.722 -90.495 43.526 1.00 22.00 85 PHE B CA 1
ATOM 3043 C C . PHE B 1 85 ? 48.635 -91.123 44.415 1.00 26.41 85 PHE B C 1
ATOM 3044 O O . PHE B 1 85 ? 47.770 -91.875 43.952 1.00 26.25 85 PHE B O 1
ATOM 3052 N N . LEU B 1 86 ? 48.684 -90.755 45.693 1.00 24.38 86 LEU B N 1
ATOM 3053 C CA . LEU B 1 86 ? 47.820 -91.297 46.744 1.00 22.49 86 LEU B CA 1
ATOM 3054 C C . LEU B 1 86 ? 46.948 -90.223 47.391 1.00 20.08 86 LEU B C 1
ATOM 3055 O O . LEU B 1 86 ? 47.461 -89.350 48.086 1.00 18.11 86 LEU B O 1
ATOM 3060 N N . HIS B 1 87 ? 45.634 -90.287 47.185 1.00 19.86 87 HIS B N 1
ATOM 3061 C CA . HIS B 1 87 ? 44.755 -89.212 47.671 1.00 24.12 87 HIS B CA 1
ATOM 3062 C C . HIS B 1 87 ? 44.469 -89.282 49.174 1.00 18.87 87 HIS B C 1
ATOM 3063 O O . HIS B 1 87 ? 44.495 -90.358 49.769 1.00 19.69 87 HIS B O 1
ATOM 3070 N N . GLY B 1 88 ? 44.160 -88.129 49.763 1.00 19.65 88 GLY B N 1
ATOM 3071 C CA . GLY B 1 88 ? 43.723 -88.039 51.149 1.00 19.24 88 GLY B CA 1
ATOM 3072 C C . GLY B 1 88 ? 42.206 -88.210 51.317 1.00 25.06 88 GLY B C 1
ATOM 3073 O O . GLY B 1 88 ? 41.495 -88.619 50.381 1.00 21.13 88 GLY B O 1
ATOM 3074 N N . GLY B 1 89 ? 41.706 -87.923 52.520 1.00 22.66 89 GLY B N 1
ATOM 3075 C CA . GLY B 1 89 ? 40.296 -88.076 52.823 1.00 22.01 89 GLY B CA 1
ATOM 3076 C C . GLY B 1 89 ? 40.020 -88.841 54.109 1.00 26.95 89 GLY B C 1
ATOM 3077 O O . GLY B 1 89 ? 38.924 -89.371 54.290 1.00 27.28 89 GLY B O 1
ATOM 3078 N N . GLY B 1 90 ? 41.020 -88.916 54.988 1.00 27.36 90 GLY B N 1
ATOM 3079 C CA . GLY B 1 90 ? 40.883 -89.517 56.311 1.00 24.59 90 GLY B CA 1
ATOM 3080 C C . GLY B 1 90 ? 40.895 -91.042 56.304 1.00 29.10 90 GLY B C 1
ATOM 3081 O O . GLY B 1 90 ? 40.642 -91.674 57.341 1.00 25.76 90 GLY B O 1
ATOM 3082 N N . PHE B 1 91 ? 41.260 -91.602 55.146 1.00 23.22 91 PHE B N 1
ATOM 3083 C CA . PHE B 1 91 ? 41.171 -93.027 54.813 1.00 26.21 91 PHE B CA 1
ATOM 3084 C C . PHE B 1 91 ? 39.724 -93.423 54.519 1.00 28.93 91 PHE B C 1
ATOM 3085 O O . PHE B 1 91 ? 39.464 -94.576 54.178 1.00 27.85 91 PHE B O 1
ATOM 3093 N N . VAL B 1 92 ? 38.795 -92.466 54.592 1.00 26.92 92 VAL B N 1
ATOM 3094 C CA . VAL B 1 92 ? 37.362 -92.792 54.541 1.00 29.26 92 VAL B CA 1
ATOM 3095 C C . VAL B 1 92 ? 36.689 -92.280 53.257 1.00 30.47 92 VAL B C 1
ATOM 3096 O O . VAL B 1 92 ? 35.804 -92.936 52.710 1.00 22.80 92 VAL B O 1
ATOM 3100 N N . PHE B 1 93 ? 37.120 -91.121 52.767 1.00 30.73 93 PHE B N 1
ATOM 3101 C CA . PHE B 1 93 ? 36.585 -90.568 51.523 1.00 26.73 93 PHE B CA 1
ATOM 3102 C C . PHE B 1 93 ? 37.701 -90.316 50.521 1.00 29.57 93 PHE B C 1
ATOM 3103 O O . PHE B 1 93 ? 38.878 -90.541 50.817 1.00 27.22 93 PHE B O 1
ATOM 3111 N N . GLY B 1 94 ? 37.326 -89.787 49.357 1.00 25.98 94 GLY B N 1
ATOM 3112 C CA . GLY B 1 94 ? 38.277 -89.427 48.328 1.00 27.53 94 GLY B CA 1
ATOM 3113 C C . GLY B 1 94 ? 38.147 -90.280 47.084 1.00 30.33 94 GLY B C 1
ATOM 3114 O O . GLY B 1 94 ? 37.794 -91.463 47.152 1.00 25.12 94 GLY B O 1
ATOM 3115 N N . SER B 1 95 ? 38.455 -89.661 45.946 1.00 30.86 95 SER B N 1
ATOM 3116 C CA . SER B 1 95 ? 38.392 -90.303 44.627 1.00 32.27 95 SER B CA 1
ATOM 3117 C C . SER B 1 95 ? 39.129 -89.439 43.617 1.00 32.54 95 SER B C 1
ATOM 3118 O O . SER B 1 95 ? 39.721 -88.408 43.973 1.00 29.18 95 SER B O 1
ATOM 3121 N N . LYS B 1 96 ? 39.051 -89.838 42.352 1.00 26.91 96 LYS B N 1
ATOM 3122 C CA . LYS B 1 96 ? 39.683 -89.079 41.282 1.00 29.54 96 LYS B CA 1
ATOM 3123 C C . LYS B 1 96 ? 38.901 -87.794 40.972 1.00 32.86 96 LYS B C 1
ATOM 3124 O O . LYS B 1 96 ? 39.388 -86.919 40.251 1.00 37.66 96 LYS B O 1
ATOM 3130 N N . TYR B 1 97 ? 37.681 -87.686 41.488 1.00 30.54 97 TYR B N 1
ATOM 3131 C CA . TYR B 1 97 ? 36.905 -86.470 41.290 1.00 29.95 97 TYR B CA 1
ATOM 3132 C C . TYR B 1 97 ? 37.233 -85.421 42.372 1.00 30.29 97 TYR B C 1
ATOM 3133 O O . TYR B 1 97 ? 37.260 -84.216 42.093 1.00 33.53 97 TYR B O 1
ATOM 3142 N N . THR B 1 98 ? 37.500 -85.860 43.599 1.00 26.85 98 THR B N 1
ATOM 3143 C CA . THR B 1 98 ? 37.809 -84.893 44.653 1.00 35.21 98 THR B CA 1
ATOM 3144 C C . THR B 1 98 ? 39.212 -84.296 44.470 1.00 37.46 98 THR B C 1
ATOM 3145 O O . THR B 1 98 ? 39.446 -83.127 44.812 1.00 34.05 98 THR B O 1
ATOM 3149 N N . HIS B 1 99 ? 40.135 -85.076 43.908 1.00 30.48 99 HIS B N 1
ATOM 3150 C CA . HIS B 1 99 ? 41.517 -84.614 43.816 1.00 30.16 99 HIS B CA 1
ATOM 3151 C C . HIS B 1 99 ? 41.902 -84.261 42.380 1.00 31.35 99 HIS B C 1
ATOM 3152 O O . HIS B 1 99 ? 43.091 -84.257 42.022 1.00 29.78 99 HIS B O 1
ATOM 3159 N N . ILE B 1 100 ? 40.899 -83.946 41.563 1.00 28.24 100 ILE B N 1
ATOM 3160 C CA . ILE B 1 100 ? 41.134 -83.777 40.129 1.00 31.15 100 ILE B CA 1
ATOM 3161 C C . ILE B 1 100 ? 42.012 -82.544 39.848 1.00 28.81 100 ILE B C 1
ATOM 3162 O O . ILE B 1 100 ? 42.771 -82.517 38.873 1.00 26.41 100 ILE B O 1
ATOM 3167 N N . LYS B 1 101 ? 41.939 -81.533 40.710 1.00 30.53 101 LYS B N 1
ATOM 3168 C CA . LYS B 1 101 ? 42.673 -80.304 40.435 1.00 27.22 101 LYS B CA 1
ATOM 3169 C C . LYS B 1 101 ? 44.185 -80.455 40.665 1.00 25.78 101 LYS B C 1
ATOM 3170 O O . LYS B 1 101 ? 44.952 -80.288 39.703 1.00 26.20 101 LYS B O 1
ATOM 3176 N N . PRO B 1 102 ? 44.630 -80.860 41.879 1.00 25.30 102 PRO B N 1
ATOM 3177 C CA . PRO B 1 102 ? 46.102 -81.001 41.976 1.00 24.20 102 PRO B CA 1
ATOM 3178 C C . PRO B 1 102 ? 46.705 -82.117 41.092 1.00 23.05 102 PRO B C 1
ATOM 3179 O O . PRO B 1 102 ? 47.830 -81.954 40.617 1.00 27.11 102 PRO B O 1
ATOM 3183 N N . VAL B 1 103 ? 45.966 -83.190 40.823 1.00 21.35 103 VAL B N 1
ATOM 3184 C CA . VAL B 1 103 ? 46.487 -84.267 39.976 1.00 27.19 103 VAL B CA 1
ATOM 3185 C C . VAL B 1 103 ? 46.741 -83.788 38.532 1.00 26.63 103 VAL B C 1
ATOM 3186 O O . VAL B 1 103 ? 47.802 -84.053 37.956 1.00 23.35 103 VAL B O 1
ATOM 3190 N N . ARG B 1 104 ? 45.781 -83.067 37.958 1.00 24.36 104 ARG B N 1
ATOM 3191 C CA . ARG B 1 104 ? 45.960 -82.539 36.608 1.00 27.38 104 ARG B CA 1
ATOM 3192 C C . ARG B 1 104 ? 47.011 -81.432 36.526 1.00 20.67 104 ARG B C 1
ATOM 3193 O O . ARG B 1 104 ? 47.744 -81.369 35.545 1.00 26.87 104 ARG B O 1
ATOM 3201 N N . ASP B 1 105 ? 47.115 -80.594 37.557 1.00 22.13 105 ASP B N 1
ATOM 3202 C CA . ASP B 1 105 ? 48.182 -79.573 37.627 1.00 24.78 105 ASP B CA 1
ATOM 3203 C C . ASP B 1 105 ? 49.584 -80.194 37.667 1.00 24.23 105 ASP B C 1
ATOM 3204 O O . ASP B 1 105 ? 50.439 -79.892 36.826 1.00 24.72 105 ASP B O 1
ATOM 3209 N N . LEU B 1 106 ? 49.804 -81.095 38.619 1.00 23.92 106 LEU B N 1
ATOM 3210 C CA . LEU B 1 106 ? 51.096 -81.779 38.732 1.00 24.17 106 LEU B CA 1
ATOM 3211 C C . LEU B 1 106 ? 51.481 -82.501 37.441 1.00 19.90 106 LEU B C 1
ATOM 3212 O O . LEU B 1 106 ? 52.629 -82.445 37.018 1.00 21.68 106 LEU B O 1
ATOM 3217 N N . THR B 1 107 ? 50.515 -83.159 36.808 1.00 24.01 107 THR B N 1
ATOM 3218 C CA . THR B 1 107 ? 50.774 -83.946 35.601 1.00 21.73 107 THR B CA 1
ATOM 3219 C C . THR B 1 107 ? 51.285 -83.070 34.442 1.00 23.75 107 THR B C 1
ATOM 3220 O O . THR B 1 107 ? 52.349 -83.316 33.872 1.00 22.05 107 THR B O 1
ATOM 3224 N N . VAL B 1 108 ? 50.546 -82.011 34.139 1.00 26.35 108 VAL B N 1
ATOM 3225 C CA . VAL B 1 108 ? 50.871 -81.167 33.001 1.00 24.74 108 VAL B CA 1
ATOM 3226 C C . VAL B 1 108 ? 52.093 -80.270 33.234 1.00 26.21 108 VAL B C 1
ATOM 3227 O O . VAL B 1 108 ? 52.900 -80.098 32.326 1.00 25.96 108 VAL B O 1
ATOM 3231 N N . LYS B 1 109 ? 52.267 -79.757 34.455 1.00 25.50 109 LYS B N 1
ATOM 3232 C CA . LYS B 1 109 ? 53.402 -78.878 34.769 1.00 22.55 109 LYS B CA 1
ATOM 3233 C C . LYS B 1 109 ? 54.735 -79.631 34.909 1.00 19.94 109 LYS B C 1
ATOM 3234 O O . LYS B 1 109 ? 55.780 -79.100 34.566 1.00 24.36 109 LYS B O 1
ATOM 3240 N N . ALA B 1 110 ? 54.708 -80.848 35.450 1.00 25.57 110 ALA B N 1
ATOM 3241 C CA . ALA B 1 110 ? 55.937 -81.645 35.600 1.00 25.67 110 ALA B CA 1
ATOM 3242 C C . ALA B 1 110 ? 56.244 -82.473 34.358 1.00 23.35 110 ALA B C 1
ATOM 3243 O O . ALA B 1 110 ? 57.376 -82.963 34.203 1.00 20.44 110 ALA B O 1
ATOM 3245 N N . ASN B 1 111 ? 55.226 -82.646 33.508 1.00 24.34 111 ASN B N 1
ATOM 3246 C CA . ASN B 1 111 ? 55.336 -83.431 32.271 1.00 27.48 111 ASN B CA 1
ATOM 3247 C C . ASN B 1 111 ? 55.645 -84.894 32.599 1.00 25.93 111 ASN B C 1
ATOM 3248 O O . ASN B 1 111 ? 56.725 -85.391 32.259 1.00 26.99 111 ASN B O 1
ATOM 3253 N N . VAL B 1 112 ? 54.705 -85.559 33.282 1.00 26.54 112 VAL B N 1
ATOM 3254 C CA . VAL B 1 112 ? 54.846 -86.952 33.726 1.00 20.17 112 VAL B CA 1
ATOM 3255 C C . VAL B 1 112 ? 53.604 -87.782 33.414 1.00 25.82 112 VAL B C 1
ATOM 3256 O O . VAL B 1 112 ? 52.578 -87.242 33.002 1.00 21.51 112 VAL B O 1
ATOM 3260 N N . VAL B 1 113 ? 53.707 -89.095 33.644 1.00 27.21 113 VAL B N 1
ATOM 3261 C CA . VAL B 1 113 ? 52.556 -89.991 33.686 1.00 28.14 113 VAL B CA 1
ATOM 3262 C C . VAL B 1 113 ? 52.153 -90.212 35.150 1.00 26.52 113 VAL B C 1
ATOM 3263 O O . VAL B 1 113 ? 52.947 -90.724 35.955 1.00 25.04 113 VAL B O 1
ATOM 3267 N N . THR B 1 114 ? 50.928 -89.829 35.502 1.00 24.58 114 THR B N 1
ATOM 3268 C CA . THR B 1 114 ? 50.450 -90.034 36.865 1.00 22.49 114 THR B CA 1
ATOM 3269 C C . THR B 1 114 ? 49.604 -91.301 36.946 1.00 25.55 114 THR B C 1
ATOM 3270 O O . THR B 1 114 ? 48.647 -91.478 36.186 1.00 29.54 114 THR B O 1
ATOM 3274 N N . VAL B 1 115 ? 49.990 -92.198 37.848 1.00 22.28 115 VAL B N 1
ATOM 3275 C CA . VAL B 1 115 ? 49.206 -93.385 38.128 1.00 24.86 115 VAL B CA 1
ATOM 3276 C C . VAL B 1 115 ? 48.450 -93.157 39.439 1.00 26.49 115 VAL B C 1
ATOM 3277 O O . VAL B 1 115 ? 49.049 -93.150 40.516 1.00 25.76 115 VAL B O 1
ATOM 3281 N N . PHE B 1 116 ? 47.138 -92.964 39.344 1.00 26.94 116 PHE B N 1
ATOM 3282 C CA . PHE B 1 116 ? 46.272 -92.721 40.507 1.00 23.41 116 PHE B CA 1
ATOM 3283 C C . PHE B 1 116 ? 45.753 -94.053 41.063 1.00 28.22 116 PHE B C 1
ATOM 3284 O O . PHE B 1 116 ? 45.036 -94.786 40.359 1.00 22.12 116 PHE B O 1
ATOM 3292 N N . VAL B 1 117 ? 46.114 -94.365 42.316 1.00 26.41 117 VAL B N 1
ATOM 3293 C CA . VAL B 1 117 ? 45.734 -95.652 42.911 1.00 23.88 117 VAL B CA 1
ATOM 3294 C C . VAL B 1 117 ? 44.476 -95.531 43.744 1.00 23.71 117 VAL B C 1
ATOM 3295 O O . VAL B 1 117 ? 44.473 -94.921 44.827 1.00 27.84 117 VAL B O 1
ATOM 3299 N N . ASP B 1 118 ? 43.409 -96.142 43.245 1.00 27.27 118 ASP B N 1
ATOM 3300 C CA . ASP B 1 118 ? 42.105 -96.104 43.892 1.00 27.36 118 ASP B CA 1
ATOM 3301 C C . ASP B 1 118 ? 42.028 -97.210 44.967 1.00 27.99 118 ASP B C 1
ATOM 3302 O O . ASP B 1 118 ? 41.375 -98.243 44.775 1.00 30.16 118 ASP B O 1
ATOM 3307 N N . TYR B 1 119 ? 42.676 -96.963 46.111 1.00 25.51 119 TYR B N 1
ATOM 3308 C CA . TYR B 1 119 ? 42.839 -97.978 47.156 1.00 26.25 119 TYR B CA 1
ATOM 3309 C C . TYR B 1 119 ? 41.534 -98.238 47.909 1.00 28.09 119 TYR B C 1
ATOM 3310 O O . TYR B 1 119 ? 40.570 -97.483 47.757 1.00 25.78 119 TYR B O 1
ATOM 3319 N N . SER B 1 120 ? 41.492 -99.318 48.694 1.00 24.15 120 SER B N 1
ATOM 3320 C CA . SER B 1 120 ? 40.268 -99.690 49.437 1.00 29.56 120 SER B CA 1
ATOM 3321 C C . SER B 1 120 ? 40.017 -98.761 50.633 1.00 28.32 120 SER B C 1
ATOM 3322 O O . SER B 1 120 ? 40.920 -98.536 51.450 1.00 30.66 120 SER B O 1
ATOM 3325 N N . LEU B 1 121 ? 38.809 -98.204 50.739 1.00 25.69 121 LEU B N 1
ATOM 3326 C CA . LEU B 1 121 ? 38.532 -97.224 51.797 1.00 27.29 121 LEU B CA 1
ATOM 3327 C C . LEU B 1 121 ? 38.087 -97.864 53.125 1.00 32.02 121 LEU B C 1
ATOM 3328 O O . LEU B 1 121 ? 37.554 -98.978 53.143 1.00 31.61 121 LEU B O 1
ATOM 3333 N N . SER B 1 122 ? 38.325 -97.149 54.228 1.00 31.87 122 SER B N 1
ATOM 3334 C CA . SER B 1 122 ? 37.864 -97.531 55.566 1.00 25.99 122 SER B CA 1
ATOM 3335 C C . SER B 1 122 ? 36.481 -96.938 55.898 1.00 31.98 122 SER B C 1
ATOM 3336 O O . SER B 1 122 ? 36.152 -95.837 55.441 1.00 28.27 122 SER B O 1
ATOM 3339 N N . PRO B 1 123 ? 35.705 -97.604 56.779 1.00 27.56 123 PRO B N 1
ATOM 3340 C CA . PRO B 1 123 ? 36.023 -98.763 57.629 1.00 30.11 123 PRO B CA 1
ATOM 3341 C C . PRO B 1 123 ? 35.788 -100.141 56.999 1.00 33.66 123 PRO B C 1
ATOM 3342 O O . PRO B 1 123 ? 35.990 -101.134 57.698 1.00 35.24 123 PRO B O 1
ATOM 3346 N N . GLU B 1 124 ? 35.380 -100.215 55.731 1.00 33.25 124 GLU B N 1
ATOM 3347 C CA . GLU B 1 124 ? 35.183 -101.512 55.064 1.00 28.42 124 GLU B CA 1
ATOM 3348 C C . GLU B 1 124 ? 36.492 -102.298 54.960 1.00 28.76 124 GLU B C 1
ATOM 3349 O O . GLU B 1 124 ? 36.505 -103.528 55.033 1.00 25.08 124 GLU B O 1
ATOM 3355 N N . ALA B 1 125 ? 37.592 -101.580 54.771 1.00 28.55 125 ALA B N 1
ATOM 3356 C CA . ALA B 1 125 ? 38.919 -102.171 54.833 1.00 26.55 125 ALA B CA 1
ATOM 3357 C C . ALA B 1 125 ? 39.679 -101.467 55.939 1.00 32.89 125 ALA B C 1
ATOM 3358 O O . ALA B 1 125 ? 39.374 -100.312 56.268 1.00 28.21 125 ALA B O 1
ATOM 3360 N N . LYS B 1 126 ? 40.655 -102.154 56.528 1.00 29.01 126 LYS B N 1
ATOM 3361 C CA . LYS B 1 126 ? 41.457 -101.539 57.580 1.00 27.94 126 LYS B CA 1
ATOM 3362 C C . LYS B 1 126 ? 42.942 -101.770 57.338 1.00 30.19 126 LYS B C 1
ATOM 3363 O O . LYS B 1 126 ? 43.324 -102.484 56.402 1.00 33.53 126 LYS B O 1
ATOM 3369 N N . PHE B 1 127 ? 43.768 -101.141 58.172 1.00 30.12 127 PHE B N 1
ATOM 3370 C CA . PHE B 1 127 ? 45.211 -101.342 58.154 1.00 29.45 127 PHE B CA 1
ATOM 3371 C C . PHE B 1 127 ? 45.497 -102.836 58.249 1.00 30.12 127 PHE B C 1
ATOM 3372 O O . PHE B 1 127 ? 44.899 -103.524 59.081 1.00 31.65 127 PHE B O 1
ATOM 3380 N N . PRO B 1 128 ? 46.395 -103.352 57.390 1.00 34.50 128 PRO B N 1
ATOM 3381 C CA . PRO B 1 128 ? 47.208 -102.603 56.425 1.00 33.08 128 PRO B CA 1
ATOM 3382 C C . PRO B 1 128 ? 46.853 -102.872 54.970 1.00 29.90 128 PRO B C 1
ATOM 3383 O O . PRO B 1 128 ? 47.763 -102.888 54.132 1.00 31.17 128 PRO B O 1
ATOM 3387 N N . THR B 1 129 ? 45.573 -103.058 54.666 1.00 30.47 129 THR B N 1
ATOM 3388 C CA . THR B 1 129 ? 45.186 -103.485 53.321 1.00 29.80 129 THR B CA 1
ATOM 3389 C C . THR B 1 129 ? 45.653 -102.514 52.232 1.00 26.53 129 THR B C 1
ATOM 3390 O O . THR B 1 129 ? 46.319 -102.920 51.281 1.00 28.83 129 THR B O 1
ATOM 3394 N N . ALA B 1 130 ? 45.374 -101.226 52.413 1.00 32.45 130 ALA B N 1
ATOM 3395 C CA . ALA B 1 130 ? 45.721 -100.211 51.406 1.00 28.68 130 ALA B CA 1
ATOM 3396 C C . ALA B 1 130 ? 47.222 -100.137 51.149 1.00 27.24 130 ALA B C 1
ATOM 3397 O O . ALA B 1 130 ? 47.641 -99.957 50.004 1.00 31.97 130 ALA B O 1
ATOM 3399 N N . ILE B 1 131 ? 48.029 -100.256 52.198 1.00 24.84 131 ILE B N 1
ATOM 3400 C CA . ILE B 1 131 ? 49.479 -100.253 52.021 1.00 27.78 131 ILE B CA 1
ATOM 3401 C C . ILE B 1 131 ? 49.924 -101.385 51.109 1.00 30.51 131 ILE B C 1
ATOM 3402 O O . ILE B 1 131 ? 50.757 -101.187 50.220 1.00 28.71 131 ILE B O 1
ATOM 3407 N N . GLU B 1 132 ? 49.314 -102.553 51.291 1.00 29.28 132 GLU B N 1
ATOM 3408 C CA . GLU B 1 132 ? 49.661 -103.734 50.506 1.00 30.09 132 GLU B CA 1
ATOM 3409 C C . GLU B 1 132 ? 49.195 -103.594 49.047 1.00 29.01 132 GLU B C 1
ATOM 3410 O O . GLU B 1 132 ? 49.878 -104.041 48.124 1.00 27.34 132 GLU B O 1
ATOM 3416 N N . GLU B 1 133 ? 48.064 -102.927 48.837 1.00 28.02 133 GLU B N 1
ATOM 3417 C CA . GLU B 1 133 ? 47.586 -102.670 47.482 1.00 28.28 133 GLU B CA 1
ATOM 3418 C C . GLU B 1 133 ? 48.540 -101.718 46.738 1.00 29.66 133 GLU B C 1
ATOM 3419 O O . GLU B 1 133 ? 48.822 -101.893 45.544 1.00 26.42 133 GLU B O 1
ATOM 3425 N N . ILE B 1 134 ? 49.076 -100.731 47.447 1.00 27.27 134 ILE B N 1
ATOM 3426 C CA . ILE B 1 134 ? 49.899 -99.733 46.783 1.00 25.06 134 ILE B CA 1
ATOM 3427 C C . ILE B 1 134 ? 51.267 -100.327 46.408 1.00 27.45 134 ILE B C 1
ATOM 3428 O O . ILE B 1 134 ? 51.836 -100.002 45.354 1.00 24.88 134 ILE B O 1
ATOM 3433 N N . TYR B 1 135 ? 51.767 -101.244 47.228 1.00 28.55 135 TYR B N 1
ATOM 3434 C CA . TYR B 1 135 ? 52.998 -101.948 46.875 1.00 30.87 135 TYR B CA 1
ATOM 3435 C C . TYR B 1 135 ? 52.808 -102.768 45.589 1.00 31.07 135 TYR B C 1
ATOM 3436 O O . TYR B 1 135 ? 53.671 -102.777 44.699 1.00 29.91 135 TYR B O 1
ATOM 3445 N N . ALA B 1 136 ? 51.654 -103.420 45.483 1.00 28.32 136 ALA B N 1
ATOM 3446 C CA . ALA B 1 136 ? 51.331 -104.244 44.320 1.00 30.13 136 ALA B CA 1
ATOM 3447 C C . ALA B 1 136 ? 51.167 -103.409 43.054 1.00 29.64 136 ALA B C 1
ATOM 3448 O O . ALA B 1 136 ? 51.495 -103.861 41.963 1.00 28.48 136 ALA B O 1
ATOM 3450 N N . ALA B 1 137 ? 50.672 -102.184 43.195 1.00 29.59 137 ALA B N 1
ATOM 3451 C CA . ALA B 1 137 ? 50.563 -101.313 42.035 1.00 29.68 137 ALA B CA 1
ATOM 3452 C C . ALA B 1 137 ? 51.949 -100.860 41.581 1.00 29.30 137 ALA B C 1
ATOM 3453 O O . ALA B 1 137 ? 52.229 -100.745 40.382 1.00 30.03 137 ALA B O 1
ATOM 3455 N N . ILE B 1 138 ? 52.828 -100.613 42.540 1.00 30.58 138 ILE B N 1
ATOM 3456 C CA . ILE B 1 138 ? 54.202 -100.261 42.186 1.00 34.44 138 ILE B CA 1
ATOM 3457 C C . ILE B 1 138 ? 54.848 -101.409 41.399 1.00 32.78 138 ILE B C 1
ATOM 3458 O O . ILE B 1 138 ? 55.555 -101.170 40.425 1.00 30.55 138 ILE B O 1
ATOM 3463 N N . LEU B 1 139 ? 54.595 -102.650 41.815 1.00 31.23 139 LEU B N 1
ATOM 3464 C CA . LEU B 1 139 ? 55.105 -103.803 41.072 1.00 32.47 139 LEU B CA 1
ATOM 3465 C C . LEU B 1 139 ? 54.492 -103.872 39.676 1.00 31.52 139 LEU B C 1
ATOM 3466 O O . LEU B 1 139 ? 55.182 -104.191 38.712 1.00 29.56 139 LEU B O 1
ATOM 3471 N N . TRP B 1 140 ? 53.213 -103.526 39.558 1.00 29.16 140 TRP B N 1
ATOM 3472 C CA . TRP B 1 140 ? 52.543 -103.615 38.269 1.00 30.19 140 TRP B CA 1
ATOM 3473 C C . TRP B 1 140 ? 53.081 -102.583 37.277 1.00 34.20 140 TRP B C 1
ATOM 3474 O O . TRP B 1 140 ? 53.319 -102.901 36.108 1.00 34.41 140 TRP B O 1
ATOM 3485 N N . VAL B 1 141 ? 53.306 -101.361 37.758 1.00 33.40 141 VAL B N 1
ATOM 3486 C CA . VAL B 1 141 ? 53.855 -100.293 36.929 1.00 33.06 141 VAL B CA 1
ATOM 3487 C C . VAL B 1 141 ? 55.231 -100.659 36.394 1.00 33.54 141 VAL B C 1
ATOM 3488 O O . VAL B 1 141 ? 55.554 -100.386 35.234 1.00 33.02 141 VAL B O 1
ATOM 3492 N N . ARG B 1 142 ? 56.025 -101.304 37.241 1.00 31.20 142 ARG B N 1
ATOM 3493 C CA . ARG B 1 142 ? 57.339 -101.802 36.843 1.00 37.01 142 ARG B CA 1
ATOM 3494 C C . ARG B 1 142 ? 57.308 -102.934 35.802 1.00 38.76 142 ARG B C 1
ATOM 3495 O O . ARG B 1 142 ? 58.232 -103.047 35.004 1.00 38.20 142 ARG B O 1
ATOM 3503 N N . GLU B 1 143 ? 56.253 -103.752 35.812 1.00 36.49 143 GLU B N 1
ATOM 3504 C CA . GLU B 1 143 ? 56.082 -104.854 34.855 1.00 40.37 143 GLU B CA 1
ATOM 3505 C C . GLU B 1 143 ? 55.659 -104.389 33.473 1.00 39.90 143 GLU B C 1
ATOM 3506 O O . GLU B 1 143 ? 55.954 -105.039 32.478 1.00 40.82 143 GLU B O 1
ATOM 3512 N N . ASN B 1 144 ? 54.979 -103.253 33.408 1.00 38.41 144 ASN B N 1
ATOM 3513 C CA . ASN B 1 144 ? 54.366 -102.843 32.162 1.00 38.43 144 ASN B CA 1
ATOM 3514 C C . ASN B 1 144 ? 54.843 -101.488 31.643 1.00 35.74 144 ASN B C 1
ATOM 3515 O O . ASN B 1 144 ? 54.074 -100.760 31.016 1.00 38.51 144 ASN B O 1
ATOM 3520 N N . ALA B 1 145 ? 56.113 -101.164 31.868 1.00 33.43 145 ALA B N 1
ATOM 3521 C CA . ALA B 1 145 ? 56.639 -99.841 31.507 1.00 36.94 145 ALA B CA 1
ATOM 3522 C C . ALA B 1 145 ? 56.594 -99.573 30.003 1.00 38.68 145 ALA B C 1
ATOM 3523 O O . ALA B 1 145 ? 56.302 -98.459 29.562 1.00 37.05 145 ALA B O 1
ATOM 3525 N N . SER B 1 146 ? 56.874 -100.609 29.224 1.00 46.35 146 SER B N 1
ATOM 3526 C CA . SER B 1 146 ? 56.916 -100.499 27.767 1.00 47.45 146 SER B CA 1
ATOM 3527 C C . SER B 1 146 ? 55.522 -100.307 27.176 1.00 44.94 146 SER B C 1
ATOM 3528 O O . SER B 1 146 ? 55.365 -99.677 26.129 1.00 44.81 146 SER B O 1
ATOM 3531 N N . SER B 1 147 ? 54.510 -100.831 27.859 1.00 39.25 147 SER B N 1
ATOM 3532 C CA . SER B 1 147 ? 53.138 -100.688 27.402 1.00 36.10 147 SER B CA 1
ATOM 3533 C C . SER B 1 147 ? 52.509 -99.381 27.840 1.00 46.01 147 SER B C 1
ATOM 3534 O O . SER B 1 147 ? 51.552 -98.919 27.223 1.00 49.26 147 SER B O 1
ATOM 3537 N N . LEU B 1 148 ? 53.070 -98.783 28.892 1.00 45.32 148 LEU B N 1
ATOM 3538 C CA . LEU B 1 148 ? 52.621 -97.494 29.420 1.00 39.61 148 LEU B CA 1
ATOM 3539 C C . LEU B 1 148 ? 53.480 -96.346 28.887 1.00 40.24 148 LEU B C 1
ATOM 3540 O O . LEU B 1 148 ? 53.161 -95.173 29.092 1.00 38.26 148 LEU B O 1
ATOM 3545 N N . ASN B 1 149 ? 54.576 -96.702 28.217 1.00 39.99 149 ASN B N 1
ATOM 3546 C CA . ASN B 1 149 ? 55.546 -95.734 27.717 1.00 38.01 149 ASN B CA 1
ATOM 3547 C C . ASN B 1 149 ? 56.189 -94.852 28.806 1.00 35.96 149 ASN B C 1
ATOM 3548 O O . ASN B 1 149 ? 56.141 -93.620 28.730 1.00 31.79 149 ASN B O 1
ATOM 3553 N N . ILE B 1 150 ? 56.766 -95.495 29.822 1.00 31.23 150 ILE B N 1
ATOM 3554 C CA . ILE B 1 150 ? 57.491 -94.796 30.878 1.00 32.33 150 ILE B CA 1
ATOM 3555 C C . ILE B 1 150 ? 58.852 -95.412 31.208 1.00 34.14 150 ILE B C 1
ATOM 3556 O O . ILE B 1 150 ? 59.066 -96.615 31.036 1.00 35.39 150 ILE B O 1
ATOM 3561 N N . ASN B 1 151 ? 59.748 -94.577 31.730 1.00 34.01 151 ASN B N 1
ATOM 3562 C CA . ASN B 1 151 ? 60.992 -95.035 32.346 1.00 30.91 151 ASN B CA 1
ATOM 3563 C C . ASN B 1 151 ? 60.709 -95.344 33.797 1.00 33.29 151 ASN B C 1
ATOM 3564 O O . ASN B 1 151 ? 60.644 -94.441 34.640 1.00 34.25 151 ASN B O 1
ATOM 3569 N N . ALA B 1 152 ? 60.550 -96.629 34.084 1.00 31.02 152 ALA B N 1
ATOM 3570 C CA . ALA B 1 152 ? 60.090 -97.067 35.389 1.00 36.03 152 ALA B CA 1
ATOM 3571 C C . ALA B 1 152 ? 61.128 -96.802 36.475 1.00 35.40 152 ALA B C 1
ATOM 3572 O O . ALA B 1 152 ? 60.802 -96.831 37.657 1.00 32.29 152 ALA B O 1
ATOM 3574 N N . GLU B 1 153 ? 62.377 -96.554 36.094 1.00 34.31 153 GLU B N 1
ATOM 3575 C CA . GLU B 1 153 ? 63.368 -96.242 37.115 1.00 38.16 153 GLU B CA 1
ATOM 3576 C C . GLU B 1 153 ? 63.115 -94.858 37.714 1.00 33.96 153 GLU B C 1
ATOM 3577 O O . GLU B 1 153 ? 63.324 -94.642 38.915 1.00 34.59 153 GLU B O 1
ATOM 3583 N N . ALA B 1 154 ? 62.649 -93.932 36.882 1.00 33.16 154 ALA B N 1
ATOM 3584 C CA . ALA B 1 154 ? 62.370 -92.575 37.345 1.00 33.02 154 ALA B CA 1
ATOM 3585 C C . ALA B 1 154 ? 60.965 -92.515 37.946 1.00 26.98 154 ALA B C 1
ATOM 3586 O O . ALA B 1 154 ? 60.002 -92.072 37.297 1.00 24.17 154 ALA B O 1
ATOM 3588 N N . LEU B 1 155 ? 60.872 -92.946 39.202 1.00 25.91 155 LEU B N 1
ATOM 3589 C CA . LEU B 1 155 ? 59.593 -93.174 39.869 1.00 29.28 155 LEU B CA 1
ATOM 3590 C C . LEU B 1 155 ? 59.562 -92.427 41.205 1.00 25.05 155 LEU B C 1
ATOM 3591 O O . LEU B 1 155 ? 60.552 -92.411 41.931 1.00 27.10 155 LEU B O 1
ATOM 3596 N N . ALA B 1 156 ? 58.420 -91.810 41.511 1.00 26.56 156 ALA B N 1
ATOM 3597 C CA . ALA B 1 156 ? 58.216 -91.058 42.758 1.00 25.31 156 ALA B CA 1
ATOM 3598 C C . ALA B 1 156 ? 56.838 -91.363 43.400 1.00 24.74 156 ALA B C 1
ATOM 3599 O O . ALA B 1 156 ? 55.891 -91.733 42.694 1.00 25.86 156 ALA B O 1
ATOM 3601 N N . VAL B 1 157 ? 56.710 -91.232 44.721 1.00 20.16 157 VAL B N 1
ATOM 3602 C CA . VAL B 1 157 ? 55.382 -91.335 45.342 1.00 22.87 157 VAL B CA 1
ATOM 3603 C C . VAL B 1 157 ? 55.043 -90.049 46.092 1.00 20.29 157 VAL B C 1
ATOM 3604 O O . VAL B 1 157 ? 55.900 -89.462 46.747 1.00 19.43 157 VAL B O 1
ATOM 3608 N N . ALA B 1 158 ? 53.791 -89.604 45.966 1.00 19.07 158 ALA B N 1
ATOM 3609 C CA . ALA B 1 158 ? 53.351 -88.351 46.575 1.00 21.74 158 ALA B CA 1
ATOM 3610 C C . ALA B 1 158 ? 51.887 -88.423 47.003 1.00 21.46 158 ALA B C 1
ATOM 3611 O O . ALA B 1 158 ? 51.085 -89.039 46.304 1.00 23.71 158 ALA B O 1
ATOM 3613 N N . GLY B 1 159 ? 51.539 -87.780 48.126 1.00 17.15 159 GLY B N 1
ATOM 3614 C CA . GLY B 1 159 ? 50.160 -87.736 48.608 1.00 17.79 159 GLY B CA 1
ATOM 3615 C C . GLY B 1 159 ? 49.842 -86.662 49.651 1.00 21.81 159 GLY B C 1
ATOM 3616 O O . GLY B 1 159 ? 50.747 -86.088 50.280 1.00 17.05 159 GLY B O 1
ATOM 3617 N N . ASP B 1 160 ? 48.547 -86.389 49.839 1.00 21.74 160 ASP B N 1
ATOM 3618 C CA . ASP B 1 160 ? 48.078 -85.423 50.851 1.00 18.99 160 ASP B CA 1
ATOM 3619 C C . ASP B 1 160 ? 47.435 -86.084 52.090 1.00 19.69 160 ASP B C 1
ATOM 3620 O O . ASP B 1 160 ? 46.728 -87.090 51.962 1.00 20.57 160 ASP B O 1
ATOM 3625 N N . SER B 1 161 ? 47.683 -85.527 53.281 1.00 19.04 161 SER B N 1
ATOM 3626 C CA . SER B 1 161 ? 47.058 -86.015 54.522 1.00 20.73 161 SER B CA 1
ATOM 3627 C C . SER B 1 161 ? 47.230 -87.536 54.717 1.00 19.05 161 SER B C 1
ATOM 3628 O O . SER B 1 161 ? 48.351 -88.036 54.850 1.00 19.32 161 SER B O 1
ATOM 3631 N N . ALA B 1 162 ? 46.125 -88.280 54.688 1.00 17.08 162 ALA B N 1
ATOM 3632 C CA . ALA B 1 162 ? 46.209 -89.747 54.772 1.00 21.71 162 ALA B CA 1
ATOM 3633 C C . ALA B 1 162 ? 46.964 -90.352 53.571 1.00 21.59 162 ALA B C 1
ATOM 3634 O O . ALA B 1 162 ? 47.545 -91.423 53.676 1.00 18.47 162 ALA B O 1
ATOM 3636 N N . GLY B 1 163 ? 46.956 -89.665 52.430 1.00 22.04 163 GLY B N 1
ATOM 3637 C CA . GLY B 1 163 ? 47.737 -90.117 51.293 1.00 20.18 163 GLY B CA 1
ATOM 3638 C C . GLY B 1 163 ? 49.226 -89.924 51.533 1.00 22.54 163 GLY B C 1
ATOM 3639 O O . GLY B 1 163 ? 50.057 -90.688 51.014 1.00 20.35 163 GLY B O 1
ATOM 3640 N N . ALA B 1 164 ? 49.565 -88.901 52.319 1.00 20.44 164 ALA B N 1
ATOM 3641 C CA . ALA B 1 164 ? 50.953 -88.654 52.697 1.00 17.65 164 ALA B CA 1
ATOM 3642 C C . ALA B 1 164 ? 51.444 -89.707 53.690 1.00 21.30 164 ALA B C 1
ATOM 3643 O O . ALA B 1 164 ? 52.590 -90.191 53.601 1.00 22.72 164 ALA B O 1
ATOM 3645 N N . THR B 1 165 ? 50.571 -90.082 54.624 1.00 20.40 165 THR B N 1
ATOM 3646 C CA . THR B 1 165 ? 50.894 -91.155 55.566 1.00 21.35 165 THR B CA 1
ATOM 3647 C C . THR B 1 165 ? 51.154 -92.444 54.774 1.00 24.77 165 THR B C 1
ATOM 3648 O O . THR B 1 165 ? 52.130 -93.156 55.018 1.00 28.09 165 THR B O 1
ATOM 3652 N N . LEU B 1 166 ? 50.318 -92.726 53.784 1.00 24.49 166 LEU B N 1
ATOM 3653 C CA . LEU B 1 166 ? 50.519 -93.929 52.974 1.00 23.00 166 LEU B CA 1
ATOM 3654 C C . LEU B 1 166 ? 51.817 -93.909 52.152 1.00 23.51 166 LEU B C 1
ATOM 3655 O O . LEU B 1 166 ? 52.497 -94.930 52.045 1.00 20.74 166 LEU B O 1
ATOM 3660 N N . SER B 1 167 ? 52.178 -92.755 51.593 1.00 24.96 167 SER B N 1
ATOM 3661 C CA . SER B 1 167 ? 53.441 -92.639 50.839 1.00 23.89 167 SER B CA 1
ATOM 3662 C C . SER B 1 167 ? 54.661 -93.032 51.666 1.00 25.75 167 SER B C 1
ATOM 3663 O O . SER B 1 167 ? 55.548 -93.769 51.194 1.00 23.24 167 SER B O 1
ATOM 3666 N N . ALA B 1 168 ? 54.690 -92.545 52.909 1.00 21.11 168 ALA B N 1
ATOM 3667 C CA . ALA B 1 168 ? 55.817 -92.788 53.795 1.00 24.00 168 ALA B CA 1
ATOM 3668 C C . ALA B 1 168 ? 55.881 -94.255 54.258 1.00 26.63 168 ALA B C 1
ATOM 3669 O O . ALA B 1 168 ? 56.955 -94.876 54.270 1.00 23.56 168 ALA B O 1
ATOM 3671 N N . ALA B 1 169 ? 54.732 -94.812 54.627 1.00 26.04 169 ALA B N 1
ATOM 3672 C CA . ALA B 1 169 ? 54.687 -96.207 55.062 1.00 28.17 169 ALA B CA 1
ATOM 3673 C C . ALA B 1 169 ? 55.039 -97.175 53.913 1.00 27.00 169 ALA B C 1
ATOM 3674 O O . ALA B 1 169 ? 55.795 -98.126 54.126 1.00 24.33 169 ALA B O 1
ATOM 3676 N N . VAL B 1 170 ? 54.544 -96.933 52.698 1.00 23.42 170 VAL B N 1
ATOM 3677 C CA . VAL B 1 170 ? 54.873 -97.864 51.606 1.00 30.04 170 VAL B CA 1
ATOM 3678 C C . VAL B 1 170 ? 56.358 -97.734 51.203 1.00 26.03 170 VAL B C 1
ATOM 3679 O O . VAL B 1 170 ? 56.919 -98.653 50.629 1.00 27.24 170 VAL B O 1
ATOM 3683 N N . SER B 1 171 ? 57.013 -96.626 51.539 1.00 26.89 171 SER B N 1
ATOM 3684 C CA . SER B 1 171 ? 58.462 -96.545 51.306 1.00 27.56 171 SER B CA 1
ATOM 3685 C C . SER B 1 171 ? 59.254 -97.483 52.245 1.00 25.94 171 SER B C 1
ATOM 3686 O O . SER B 1 171 ? 60.301 -98.003 51.865 1.00 28.62 171 SER B O 1
ATOM 3689 N N . ILE B 1 172 ? 58.756 -97.684 53.466 1.00 28.79 172 ILE B N 1
ATOM 3690 C CA . ILE B 1 172 ? 59.381 -98.584 54.442 1.00 24.45 172 ILE B CA 1
ATOM 3691 C C . ILE B 1 172 ? 59.046 -100.042 54.118 1.00 29.82 172 ILE B C 1
ATOM 3692 O O . ILE B 1 172 ? 59.932 -100.905 54.094 1.00 29.69 172 ILE B O 1
ATOM 3697 N N . TYR B 1 173 ? 57.762 -100.297 53.854 1.00 29.91 173 TYR B N 1
ATOM 3698 C CA . TYR B 1 173 ? 57.261 -101.621 53.466 1.00 29.16 173 TYR B CA 1
ATOM 3699 C C . TYR B 1 173 ? 58.016 -102.176 52.271 1.00 33.12 173 TYR B C 1
ATOM 3700 O O . TYR B 1 173 ? 58.404 -103.349 52.257 1.00 35.11 173 TYR B O 1
ATOM 3709 N N . ALA B 1 174 ? 58.208 -101.336 51.256 1.00 32.29 174 ALA B N 1
ATOM 3710 C CA . ALA B 1 174 ? 58.887 -101.781 50.046 1.00 29.43 174 ALA B CA 1
ATOM 3711 C C . ALA B 1 174 ? 60.329 -102.143 50.375 1.00 36.55 174 ALA B C 1
ATOM 3712 O O . AL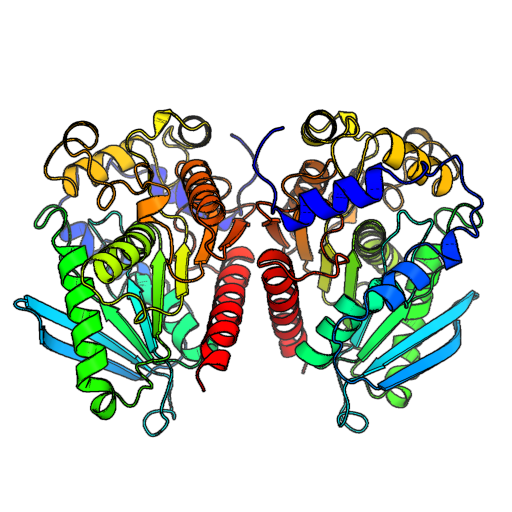A B 1 174 ? 60.871 -103.120 49.842 1.00 35.75 174 ALA B O 1
ATOM 3714 N N . LYS B 1 175 ? 60.938 -101.372 51.278 1.00 31.58 175 LYS B N 1
ATOM 3715 C CA . LYS B 1 175 ? 62.318 -101.629 51.683 1.00 35.85 175 LYS B CA 1
ATOM 3716 C C . LYS B 1 175 ? 62.441 -102.976 52.415 1.00 35.84 175 LYS B C 1
ATOM 3717 O O . LYS B 1 175 ? 63.399 -103.724 52.200 1.00 34.71 175 LYS B O 1
ATOM 3723 N N . GLU B 1 176 ? 61.452 -103.283 53.250 1.00 33.19 176 GLU B N 1
ATOM 3724 C CA . GLU B 1 176 ? 61.449 -104.506 54.046 1.00 33.36 176 GLU B CA 1
ATOM 3725 C C . GLU B 1 176 ? 61.155 -105.719 53.166 1.00 36.71 176 GLU B C 1
ATOM 3726 O O . GLU B 1 176 ? 61.323 -106.861 53.593 1.00 35.30 176 GLU B O 1
ATOM 3732 N N . LYS B 1 177 ? 60.695 -105.450 51.944 1.00 37.82 177 LYS B N 1
ATOM 3733 C CA . LYS B 1 177 ? 60.416 -106.486 50.948 1.00 36.95 177 LYS B CA 1
ATOM 3734 C C . LYS B 1 177 ? 61.601 -106.708 50.000 1.00 36.72 177 LYS B C 1
ATOM 3735 O O . LYS B 1 177 ? 61.537 -107.545 49.109 1.00 41.40 177 LYS B O 1
ATOM 3741 N N . GLY B 1 178 ? 62.663 -105.928 50.161 1.00 31.30 178 GLY B N 1
ATOM 3742 C CA . GLY B 1 178 ? 63.823 -106.074 49.308 1.00 32.22 178 GLY B CA 1
ATOM 3743 C C . GLY B 1 178 ? 63.710 -105.270 48.025 1.00 38.49 178 GLY B C 1
ATOM 3744 O O . GLY B 1 178 ? 64.464 -105.492 47.078 1.00 37.95 178 GLY B O 1
ATOM 3745 N N . LEU B 1 179 ? 62.782 -104.318 47.997 1.00 39.30 179 LEU B N 1
ATOM 3746 C CA . LEU B 1 179 ? 62.583 -103.484 46.815 1.00 36.82 179 LEU B CA 1
ATOM 3747 C C . LEU B 1 179 ? 63.008 -102.048 47.138 1.00 39.12 179 LEU B C 1
ATOM 3748 O O . LEU B 1 179 ? 62.263 -101.096 46.899 1.00 40.52 179 LEU B O 1
ATOM 3753 N N . SER B 1 180 ? 64.221 -101.898 47.663 1.00 34.42 180 SER B N 1
ATOM 3754 C CA . SER B 1 180 ? 64.640 -100.633 48.270 1.00 36.51 180 SER B CA 1
ATOM 3755 C C . SER B 1 180 ? 65.147 -99.581 47.269 1.00 40.68 180 SER B C 1
ATOM 3756 O O . SER B 1 180 ? 65.415 -98.433 47.651 1.00 35.42 180 SER B O 1
ATOM 3759 N N . ALA B 1 181 ? 65.286 -99.965 46.001 1.00 36.99 181 ALA B N 1
ATOM 3760 C CA . ALA B 1 181 ? 65.838 -99.050 45.005 1.00 33.21 181 ALA B CA 1
ATOM 3761 C C . ALA B 1 181 ? 64.764 -98.521 44.053 1.00 33.17 181 ALA B C 1
ATOM 3762 O O . ALA B 1 181 ? 65.050 -97.696 43.171 1.00 34.95 181 ALA B O 1
ATOM 3764 N N . ALA B 1 182 ? 63.535 -98.993 44.241 1.00 29.62 182 ALA B N 1
ATOM 3765 C CA . ALA B 1 182 ? 62.423 -98.649 43.362 1.00 30.17 182 ALA B CA 1
ATOM 3766 C C . ALA B 1 182 ? 61.985 -97.174 43.466 1.00 29.21 182 ALA B C 1
ATOM 3767 O O . ALA B 1 182 ? 61.833 -96.505 42.441 1.00 30.09 182 ALA B O 1
ATOM 3769 N N . ILE B 1 183 ? 61.762 -96.674 44.683 1.00 28.16 183 ILE B N 1
ATOM 3770 C CA . ILE B 1 183 ? 61.281 -95.295 44.866 1.00 27.03 183 ILE B CA 1
ATOM 3771 C C . ILE B 1 183 ? 62.434 -94.279 44.977 1.00 27.28 183 ILE B C 1
ATOM 3772 O O . ILE B 1 183 ? 63.211 -94.315 45.924 1.00 27.00 183 ILE B O 1
ATOM 3777 N N . LYS B 1 184 ? 62.520 -93.344 44.033 1.00 26.03 184 LYS B N 1
ATOM 3778 C CA . LYS B 1 184 ? 63.641 -92.391 44.027 1.00 30.75 184 LYS B CA 1
ATOM 3779 C C . LYS B 1 184 ? 63.405 -91.133 44.886 1.00 30.09 184 LYS B C 1
ATOM 3780 O O . LYS B 1 184 ? 64.366 -90.415 45.210 1.00 26.75 184 LYS B O 1
ATOM 3786 N N . THR B 1 185 ? 62.143 -90.868 45.243 1.00 28.08 185 THR B N 1
ATOM 3787 C CA . THR B 1 185 ? 61.804 -89.795 46.193 1.00 25.91 185 THR B CA 1
ATOM 3788 C C . THR B 1 185 ? 60.369 -89.943 46.741 1.00 27.30 185 THR B C 1
ATOM 3789 O O . THR B 1 185 ? 59.491 -90.512 46.083 1.00 22.17 185 THR B O 1
ATOM 3793 N N . GLN B 1 186 ? 60.160 -89.455 47.967 1.00 24.69 186 GLN B N 1
ATOM 3794 C CA . GLN B 1 186 ? 58.841 -89.417 48.602 1.00 20.60 186 GLN B CA 1
ATOM 3795 C C . GLN B 1 186 ? 58.415 -87.946 48.862 1.00 21.93 186 GLN B C 1
ATOM 3796 O O . GLN B 1 186 ? 59.188 -87.151 49.436 1.00 21.33 186 GLN B O 1
ATOM 3802 N N . VAL B 1 187 ? 57.203 -87.588 48.423 1.00 17.90 187 VAL B N 1
ATOM 3803 C CA . VAL B 1 187 ? 56.649 -86.238 48.619 1.00 19.37 187 VAL B CA 1
ATOM 3804 C C . VAL B 1 187 ? 55.455 -86.292 49.582 1.00 23.93 187 VAL B C 1
ATOM 3805 O O . VAL B 1 187 ? 54.410 -86.862 49.239 1.00 22.79 187 VAL B O 1
ATOM 3809 N N . LEU B 1 188 ? 55.606 -85.670 50.759 1.00 20.30 188 LEU B N 1
ATOM 3810 C CA . LEU B 1 188 ? 54.698 -85.851 51.898 1.00 18.41 188 LEU B CA 1
ATOM 3811 C C . LEU B 1 188 ? 53.992 -84.566 52.343 1.00 18.34 188 LEU B C 1
ATOM 3812 O O . LEU B 1 188 ? 54.599 -83.731 52.997 1.00 19.17 188 LEU B O 1
ATOM 3817 N N . ILE B 1 189 ? 52.707 -84.426 52.027 1.00 16.82 189 ILE B N 1
ATOM 3818 C CA . ILE B 1 189 ? 51.969 -83.179 52.290 1.00 17.97 189 ILE B CA 1
ATOM 3819 C C . ILE B 1 189 ? 51.049 -83.265 53.531 1.00 17.58 189 ILE B C 1
ATOM 3820 O O . ILE B 1 189 ? 50.024 -83.936 53.507 1.00 18.58 189 ILE B O 1
ATOM 3825 N N . TYR B 1 190 ? 51.440 -82.578 54.607 1.00 16.94 190 TYR B N 1
ATOM 3826 C CA . TYR B 1 190 ? 50.819 -82.679 55.951 1.00 17.48 190 TYR B CA 1
ATOM 3827 C C . TYR B 1 190 ? 50.347 -84.096 56.355 1.00 15.75 190 TYR B C 1
ATOM 3828 O O . TYR B 1 190 ? 49.149 -84.353 56.470 1.00 17.06 190 TYR B O 1
ATOM 3837 N N . PRO B 1 191 ? 51.298 -85.025 56.582 1.00 14.88 191 PRO B N 1
ATOM 3838 C CA . PRO B 1 191 ? 50.957 -86.391 57.007 1.00 15.22 191 PRO B CA 1
ATOM 3839 C C . PRO B 1 191 ? 50.562 -86.502 58.491 1.00 24.61 191 PRO B C 1
ATOM 3840 O O . PRO B 1 191 ? 50.859 -85.605 59.295 1.00 20.17 191 PRO B O 1
ATOM 3844 N N . ALA B 1 192 ? 49.923 -87.614 58.848 1.00 20.16 192 ALA B N 1
ATOM 3845 C CA . ALA B 1 192 ? 49.655 -87.942 60.246 1.00 20.20 192 ALA B CA 1
ATOM 3846 C C . ALA B 1 192 ? 50.583 -89.076 60.681 1.00 20.02 192 ALA B C 1
ATOM 3847 O O . ALA B 1 192 ? 50.707 -90.080 59.966 1.00 22.16 192 ALA B O 1
ATOM 3849 N N . THR B 1 193 ? 51.216 -88.926 61.848 1.00 20.43 193 THR B N 1
ATOM 3850 C CA . THR B 1 193 ? 52.252 -89.864 62.298 1.00 23.35 193 THR B CA 1
ATOM 3851 C C . THR B 1 193 ? 52.138 -90.415 63.751 1.00 28.83 193 THR B C 1
ATOM 3852 O O . THR B 1 193 ? 52.761 -91.436 64.071 1.00 23.35 193 THR B O 1
ATOM 3856 N N . ALA B 1 194 ? 51.357 -89.752 64.614 1.00 25.16 194 ALA B N 1
ATOM 3857 C CA . ALA B 1 194 ? 51.440 -89.964 66.076 1.00 30.41 194 ALA B CA 1
ATOM 3858 C C . ALA B 1 194 ? 50.588 -91.102 66.692 1.00 30.42 194 ALA B C 1
ATOM 3859 O O . ALA B 1 194 ? 49.433 -91.314 66.308 1.00 31.65 194 ALA B O 1
ATOM 3861 N N . VAL B 1 195 ? 51.152 -91.800 67.682 1.00 27.72 195 VAL B N 1
ATOM 3862 C CA . VAL B 1 195 ? 50.367 -92.704 68.530 1.00 26.45 195 VAL B CA 1
ATOM 3863 C C . VAL B 1 195 ? 49.357 -91.907 69.350 1.00 30.65 195 VAL B C 1
ATOM 3864 O O . VAL B 1 195 ? 48.173 -92.263 69.433 1.00 30.93 195 VAL B O 1
ATOM 3868 N N . SER B 1 196 ? 49.847 -90.832 69.967 1.00 30.97 196 SER B N 1
ATOM 3869 C CA . SER B 1 196 ? 49.019 -89.908 70.734 1.00 28.08 196 SER B CA 1
ATOM 3870 C C . SER B 1 196 ? 49.271 -88.481 70.271 1.00 28.26 196 SER B C 1
ATOM 3871 O O . SER B 1 196 ? 50.404 -88.001 70.302 1.00 25.97 196 SER B O 1
ATOM 3874 N N . HIS B 1 197 ? 48.212 -87.805 69.842 1.00 29.94 197 HIS B N 1
ATOM 3875 C CA . HIS B 1 197 ? 48.346 -86.476 69.261 1.00 27.86 197 HIS B CA 1
ATOM 3876 C C . HIS B 1 197 ? 48.474 -85.397 70.328 1.00 30.30 197 HIS B C 1
ATOM 3877 O O . HIS B 1 197 ? 49.068 -84.340 70.074 1.00 26.88 197 HIS B O 1
ATOM 3884 N N . ALA B 1 198 ? 47.912 -85.657 71.513 1.00 32.36 198 ALA B N 1
ATOM 3885 C CA . ALA B 1 198 ? 47.854 -84.656 72.590 1.00 27.23 198 ALA B CA 1
ATOM 3886 C C . ALA B 1 198 ? 49.212 -84.378 73.232 1.00 23.87 198 ALA B C 1
ATOM 3887 O O . ALA B 1 198 ? 49.340 -83.475 74.050 1.00 31.41 198 ALA B O 1
ATOM 3889 N N . LYS B 1 199 ? 50.217 -85.163 72.866 1.00 24.58 199 LYS B N 1
ATOM 3890 C CA . LYS B 1 199 ? 51.609 -84.903 73.249 1.00 27.55 199 LYS B CA 1
ATOM 3891 C C . LYS B 1 199 ? 52.184 -83.618 72.583 1.00 32.06 199 LYS B C 1
ATOM 3892 O O . LYS B 1 199 ? 53.167 -83.051 73.059 1.00 33.77 199 LYS B O 1
ATOM 3898 N N . TYR B 1 200 ? 51.598 -83.191 71.464 1.00 27.68 200 TYR B N 1
ATOM 3899 C CA . TYR B 1 200 ? 52.121 -82.064 70.682 1.00 29.28 200 TYR B CA 1
ATOM 3900 C C . TYR B 1 200 ? 51.280 -80.802 70.893 1.00 27.19 200 TYR B C 1
ATOM 3901 O O . TYR B 1 200 ? 50.051 -80.888 71.015 1.00 25.92 200 TYR B O 1
ATOM 3910 N N . GLU B 1 201 ? 51.939 -79.639 70.938 1.00 22.34 201 GLU B N 1
ATOM 3911 C CA . GLU B 1 201 ? 51.243 -78.394 71.267 1.00 26.06 201 GLU B CA 1
ATOM 3912 C C . GLU B 1 201 ? 50.196 -78.010 70.224 1.00 26.04 201 GLU B C 1
ATOM 3913 O O . GLU B 1 201 ? 49.157 -77.438 70.584 1.00 22.58 201 GLU B O 1
ATOM 3919 N N . SER B 1 202 ? 50.439 -78.346 68.949 1.00 21.93 202 SER B N 1
ATOM 3920 C CA . SER B 1 202 ? 49.492 -77.950 67.903 1.00 21.93 202 SER B CA 1
ATOM 3921 C C . SER B 1 202 ? 48.127 -78.651 68.022 1.00 21.90 202 SER B C 1
ATOM 3922 O O . SER B 1 202 ? 47.128 -78.098 67.573 1.00 20.51 202 SER B O 1
ATOM 3925 N N . TYR B 1 203 ? 48.069 -79.831 68.655 1.00 30.51 203 TYR B N 1
ATOM 3926 C CA . TYR B 1 203 ? 46.786 -80.501 68.958 1.00 27.14 203 TYR B CA 1
ATOM 3927 C C . TYR B 1 203 ? 45.922 -79.599 69.838 1.00 28.40 203 TYR B C 1
ATOM 3928 O O . TYR B 1 203 ? 44.745 -79.380 69.553 1.00 27.79 203 TYR B O 1
ATOM 3937 N N . LYS B 1 204 ? 46.531 -79.020 70.867 1.00 29.50 204 LYS B N 1
ATOM 3938 C CA . LYS B 1 204 ? 45.805 -78.133 71.763 1.00 30.45 204 LYS B CA 1
ATOM 3939 C C . LYS B 1 204 ? 45.366 -76.843 71.074 1.00 33.19 204 LYS B C 1
ATOM 3940 O O . LYS B 1 204 ? 44.210 -76.420 71.205 1.00 31.53 204 LYS B O 1
ATOM 3946 N N . LEU B 1 205 ? 46.292 -76.214 70.352 1.00 27.42 205 LEU B N 1
ATOM 3947 C CA . LEU B 1 205 ? 46.032 -74.910 69.751 1.00 26.13 205 LEU B CA 1
ATOM 3948 C C . LEU B 1 205 ? 44.928 -74.904 68.690 1.00 28.19 205 LEU B C 1
ATOM 3949 O O . LEU B 1 205 ? 44.153 -73.945 68.614 1.00 24.31 205 LEU B O 1
ATOM 3954 N N . PHE B 1 206 ? 44.842 -75.966 67.883 1.00 26.34 206 PHE B N 1
ATOM 3955 C CA . PHE B 1 206 ? 43.967 -75.934 66.704 1.00 26.68 206 PHE B CA 1
ATOM 3956 C C . PHE B 1 206 ? 42.939 -77.062 66.658 1.00 26.71 206 PHE B C 1
ATOM 3957 O O . PHE B 1 206 ? 42.275 -77.251 65.631 1.00 27.21 206 PHE B O 1
ATOM 3965 N N . GLY B 1 207 ? 42.782 -77.799 67.758 1.00 26.09 207 GLY B N 1
ATOM 3966 C CA . GLY B 1 207 ? 41.948 -78.990 67.725 1.00 26.98 207 GLY B CA 1
ATOM 3967 C C . GLY B 1 207 ? 40.574 -78.905 68.358 1.00 30.03 207 GLY B C 1
ATOM 3968 O O . GLY B 1 207 ? 39.843 -79.899 68.385 1.00 30.51 207 GLY B O 1
ATOM 3969 N N . ASN B 1 208 ? 40.195 -77.714 68.809 1.00 31.55 208 ASN B N 1
ATOM 3970 C CA . ASN B 1 208 ? 38.979 -77.546 69.613 1.00 35.18 208 ASN B CA 1
ATOM 3971 C C . ASN B 1 208 ? 37.683 -77.340 68.798 1.00 34.46 208 ASN B C 1
ATOM 3972 O O . ASN B 1 208 ? 36.620 -77.134 69.366 1.00 35.83 208 ASN B O 1
ATOM 3977 N N . GLY B 1 209 ? 37.767 -77.449 67.476 1.00 32.36 209 GLY B N 1
ATOM 3978 C CA . GLY B 1 209 ? 36.594 -77.333 66.623 1.00 37.38 209 GLY B CA 1
ATOM 3979 C C . GLY B 1 209 ? 36.439 -76.013 65.876 1.00 39.02 209 GLY B C 1
ATOM 3980 O O . GLY B 1 209 ? 35.439 -75.806 65.170 1.00 33.08 209 GLY B O 1
ATOM 3981 N N . ASP B 1 210 ? 37.422 -75.122 66.006 1.00 30.58 210 ASP B N 1
ATOM 3982 C CA . ASP B 1 210 ? 37.370 -73.882 65.248 1.00 31.40 210 ASP B CA 1
ATOM 3983 C C . ASP B 1 210 ? 38.305 -73.919 64.027 1.00 30.79 210 ASP B C 1
ATOM 3984 O O . ASP B 1 210 ? 38.421 -72.925 63.310 1.00 28.80 210 ASP B O 1
ATOM 3989 N N . TYR B 1 211 ? 38.929 -75.074 63.768 1.00 30.85 211 TYR B N 1
ATOM 3990 C CA . TYR B 1 211 ? 39.707 -75.292 62.527 1.00 30.04 211 TYR B CA 1
ATOM 3991 C C . TYR B 1 211 ? 39.307 -76.579 61.787 1.00 29.75 211 TYR B C 1
ATOM 3992 O O . TYR B 1 211 ? 38.682 -77.476 62.366 1.00 30.80 211 TYR B O 1
ATOM 4001 N N . ILE B 1 212 ? 39.718 -76.683 60.523 1.00 32.96 212 ILE B N 1
ATOM 4002 C CA . ILE B 1 212 ? 39.239 -77.726 59.607 1.00 33.43 212 ILE B CA 1
ATOM 4003 C C . ILE B 1 212 ? 39.417 -79.180 60.098 1.00 42.49 212 ILE B C 1
ATOM 4004 O O . ILE B 1 212 ? 38.522 -80.026 59.906 1.00 46.66 212 ILE B O 1
ATOM 4009 N N . LEU B 1 213 ? 40.525 -79.498 60.755 1.00 36.22 213 LEU B N 1
ATOM 4010 C CA . LEU B 1 213 ? 40.621 -80.859 61.286 1.00 38.24 213 LEU B CA 1
ATOM 4011 C C . LEU B 1 213 ? 40.668 -80.861 62.825 1.00 32.35 213 LEU B C 1
ATOM 4012 O O . LEU B 1 213 ? 41.712 -80.604 63.408 1.00 28.46 213 LEU B O 1
ATOM 4017 N N . SER B 1 214 ? 39.543 -81.188 63.464 1.00 36.05 214 SER B N 1
ATOM 4018 C CA . SER B 1 214 ? 39.403 -81.155 64.928 1.00 29.23 214 SER B CA 1
ATOM 4019 C C . SER B 1 214 ? 39.818 -82.467 65.592 1.00 30.97 214 SER B C 1
ATOM 4020 O O . SER B 1 214 ? 39.855 -83.522 64.951 1.00 31.60 214 SER B O 1
ATOM 4023 N N . ALA B 1 215 ? 40.074 -82.411 66.894 1.00 33.85 215 ALA B N 1
ATOM 4024 C CA . ALA B 1 215 ? 40.375 -83.623 67.655 1.00 39.53 215 ALA B CA 1
ATOM 4025 C C . ALA B 1 215 ? 39.230 -84.626 67.579 1.00 35.75 215 ALA B C 1
ATOM 4026 O O . ALA B 1 215 ? 39.468 -85.838 67.579 1.00 37.49 215 ALA B O 1
ATOM 4028 N N . GLU B 1 216 ? 38.002 -84.113 67.474 1.00 34.91 216 GLU B N 1
ATOM 4029 C CA . GLU B 1 216 ? 36.811 -84.947 67.334 1.00 36.03 216 GLU B CA 1
ATOM 4030 C C . GLU B 1 216 ? 36.789 -85.653 65.986 1.00 37.92 216 GLU B C 1
ATOM 4031 O O . GLU B 1 216 ? 36.435 -86.831 65.913 1.00 38.00 216 GLU B O 1
ATOM 4037 N N . ASP B 1 217 ? 37.177 -84.932 64.927 1.00 39.03 217 ASP B N 1
ATOM 4038 C CA . ASP B 1 217 ? 37.288 -85.506 63.580 1.00 29.17 217 ASP B CA 1
ATOM 4039 C C . ASP B 1 217 ? 38.368 -86.585 63.501 1.00 34.38 217 ASP B C 1
ATOM 4040 O O . ASP B 1 217 ? 38.144 -87.667 62.932 1.00 34.35 217 ASP B O 1
ATOM 4045 N N . LEU B 1 218 ? 39.529 -86.293 64.086 1.00 30.37 218 LEU B N 1
ATOM 4046 C CA . LEU B 1 218 ? 40.651 -87.227 64.087 1.00 31.10 218 LEU B CA 1
ATOM 4047 C C . LEU B 1 218 ? 40.278 -88.551 64.715 1.00 31.50 218 LEU B C 1
ATOM 4048 O O . LEU B 1 218 ? 40.670 -89.620 64.223 1.00 34.14 218 LEU B O 1
ATOM 4053 N N . LYS B 1 219 ? 39.498 -88.476 65.790 1.00 35.58 219 LYS B N 1
ATOM 4054 C CA . LYS B 1 219 ? 39.114 -89.667 66.535 1.00 37.19 219 LYS B CA 1
ATOM 4055 C C . LYS B 1 219 ? 38.215 -90.534 65.672 1.00 34.19 219 LYS B C 1
ATOM 4056 O O . LYS B 1 219 ? 38.289 -91.761 65.750 1.00 34.90 219 LYS B O 1
ATOM 4062 N N . PHE B 1 220 ? 37.377 -89.903 64.847 1.00 34.54 220 PHE B N 1
ATOM 4063 C CA . PHE B 1 220 ? 36.512 -90.660 63.935 1.00 34.64 220 PHE B CA 1
ATOM 4064 C C . PHE B 1 220 ? 37.342 -91.429 62.908 1.00 32.53 220 PHE B C 1
ATOM 4065 O O . PHE B 1 220 ? 37.097 -92.612 62.683 1.00 34.95 220 PHE B O 1
ATOM 4073 N N . PHE B 1 221 ? 38.339 -90.776 62.310 1.00 31.35 221 PHE B N 1
ATOM 4074 C CA . PHE B 1 221 ? 39.129 -91.427 61.258 1.00 32.43 221 PHE B CA 1
ATOM 4075 C C . PHE B 1 221 ? 40.013 -92.562 61.795 1.00 33.13 221 PHE B C 1
ATOM 4076 O O . PHE B 1 221 ? 40.159 -93.593 61.140 1.00 31.18 221 PHE B O 1
ATOM 4084 N N . SER B 1 222 ? 40.577 -92.394 62.991 1.00 34.51 222 SER B N 1
ATOM 4085 C CA . SER B 1 222 ? 41.426 -93.439 63.576 1.00 36.46 222 SER B CA 1
ATOM 4086 C C . SER B 1 222 ? 40.626 -94.719 63.871 1.00 38.05 222 SER B C 1
ATOM 4087 O O . SER B 1 222 ? 41.086 -95.836 63.592 1.00 33.73 222 SER B O 1
ATOM 4090 N N . ASN B 1 223 ? 39.420 -94.550 64.414 1.00 36.06 223 ASN B N 1
ATOM 4091 C CA . ASN B 1 223 ? 38.570 -95.689 64.722 1.00 32.53 223 ASN B CA 1
ATOM 4092 C C . ASN B 1 223 ? 38.111 -96.356 63.426 1.00 34.61 223 ASN B C 1
ATOM 4093 O O . ASN B 1 223 ? 37.914 -97.570 63.380 1.00 39.99 223 ASN B O 1
ATOM 4098 N N . ALA B 1 224 ? 37.967 -95.575 62.362 1.00 30.47 224 ALA B N 1
ATOM 4099 C CA . ALA B 1 224 ? 37.587 -96.150 61.073 1.00 31.22 224 ALA B CA 1
ATOM 4100 C C . ALA B 1 224 ? 38.732 -96.961 60.445 1.00 32.36 224 ALA B C 1
ATOM 4101 O O . ALA B 1 224 ? 38.506 -98.044 59.910 1.00 37.10 224 ALA B O 1
ATOM 4103 N N . TYR B 1 225 ? 39.953 -96.438 60.532 1.00 30.68 225 TYR B N 1
ATOM 4104 C CA . TYR B 1 225 ? 41.125 -97.020 59.872 1.00 31.90 225 TYR B CA 1
ATOM 4105 C C . TYR B 1 225 ? 41.761 -98.184 60.652 1.00 33.28 225 TYR B C 1
ATOM 4106 O O . TYR B 1 225 ? 42.128 -99.213 60.059 1.00 30.68 225 TYR B O 1
ATOM 4115 N N . LEU B 1 226 ? 41.893 -98.029 61.970 1.00 30.08 226 LEU B N 1
ATOM 4116 C CA . LEU B 1 226 ? 42.629 -99.008 62.774 1.00 29.40 226 LEU B CA 1
ATOM 4117 C C . LEU B 1 226 ? 41.761 -100.169 63.274 1.00 33.72 226 LEU B C 1
ATOM 4118 O O . LEU B 1 226 ? 40.612 -99.960 63.667 1.00 35.34 226 LEU B O 1
ATOM 4123 N N . PRO B 1 227 ? 42.304 -101.407 63.238 1.00 34.88 227 PRO B N 1
ATOM 4124 C CA . PRO B 1 227 ? 41.582 -102.587 63.743 1.00 34.16 227 PRO B CA 1
ATOM 4125 C C . PRO B 1 227 ? 41.701 -102.748 65.268 1.00 36.47 227 PRO B C 1
ATOM 4126 O O . PRO B 1 227 ? 41.021 -103.598 65.854 1.00 30.87 227 PRO B O 1
ATOM 4130 N N . ALA B 1 228 ? 42.551 -101.931 65.885 1.00 35.80 228 ALA B N 1
ATOM 4131 C CA . ALA B 1 228 ? 42.748 -101.919 67.332 1.00 35.29 228 ALA B CA 1
ATOM 4132 C C . ALA B 1 228 ? 43.283 -100.538 67.755 1.00 37.67 228 ALA B C 1
ATOM 4133 O O . ALA B 1 228 ? 43.619 -99.728 66.895 1.00 36.03 228 ALA B O 1
ATOM 4135 N N . PRO B 1 229 ? 43.345 -100.252 69.071 1.00 33.90 229 PRO B N 1
ATOM 4136 C CA . PRO B 1 229 ? 43.929 -98.957 69.443 1.00 34.16 229 PRO B CA 1
ATOM 4137 C C . PRO B 1 229 ? 45.434 -98.892 69.157 1.00 40.26 229 PRO B C 1
ATOM 4138 O O . PRO B 1 229 ? 46.131 -99.900 69.293 1.00 37.45 229 PRO B O 1
ATOM 4142 N N . ALA B 1 230 ? 45.921 -97.713 68.769 1.00 40.06 230 ALA B N 1
ATOM 4143 C CA . ALA B 1 230 ? 47.308 -97.541 68.324 1.00 37.46 230 ALA B CA 1
ATOM 4144 C C . ALA B 1 230 ? 48.325 -97.999 69.364 1.00 36.41 230 ALA B C 1
ATOM 4145 O O . ALA B 1 230 ? 49.390 -98.521 69.017 1.00 32.04 230 ALA B O 1
ATOM 4147 N N . SER B 1 231 ? 47.995 -97.797 70.636 1.00 36.90 231 SER B N 1
ATOM 4148 C CA . SER B 1 231 ? 48.884 -98.186 71.721 1.00 39.00 231 SER B CA 1
ATOM 4149 C C . SER B 1 231 ? 49.019 -99.703 71.859 1.00 43.04 231 SER B C 1
ATOM 4150 O O . SER B 1 231 ? 50.082 -100.204 72.234 1.00 49.51 231 SER B O 1
ATOM 4153 N N . GLU B 1 232 ? 47.962 -100.434 71.519 1.00 40.48 232 GLU B N 1
ATOM 4154 C CA . GLU B 1 232 ? 48.016 -101.897 71.552 1.00 44.06 232 GLU B CA 1
ATOM 4155 C C . GLU B 1 232 ? 48.605 -102.448 70.259 1.00 40.83 232 GLU B C 1
ATOM 4156 O O . GLU B 1 232 ? 49.256 -103.491 70.260 1.00 39.36 232 GLU B O 1
ATOM 4162 N N . LEU B 1 233 ? 48.382 -101.733 69.161 1.00 39.58 233 LEU B N 1
ATOM 4163 C CA . LEU B 1 233 ? 48.881 -102.158 67.860 1.00 37.52 233 LEU B CA 1
ATOM 4164 C C . LEU B 1 233 ? 50.410 -102.110 67.819 1.00 36.05 233 LEU B C 1
ATOM 4165 O O . LEU B 1 233 ? 51.052 -103.091 67.455 1.00 40.33 233 LEU B O 1
ATOM 4170 N N . ASN B 1 234 ? 50.990 -100.987 68.236 1.00 39.58 234 ASN B N 1
ATOM 4171 C CA . ASN B 1 234 ? 52.443 -100.877 68.339 1.00 38.75 234 ASN B CA 1
ATOM 4172 C C . ASN B 1 234 ? 53.149 -101.217 67.021 1.00 38.76 234 ASN B C 1
ATOM 4173 O O . ASN B 1 234 ? 54.119 -101.977 67.009 1.00 37.78 234 ASN B O 1
ATOM 4178 N N . ASP B 1 235 ? 52.646 -100.659 65.918 1.00 36.19 235 ASP B N 1
ATOM 4179 C CA . ASP B 1 235 ? 53.147 -100.952 64.571 1.00 33.59 235 ASP B CA 1
ATOM 4180 C C . ASP B 1 235 ? 53.502 -99.663 63.841 1.00 32.46 235 ASP B C 1
ATOM 4181 O O . ASP B 1 235 ? 52.636 -98.814 63.612 1.00 30.55 235 ASP B O 1
ATOM 4186 N N . LYS B 1 236 ? 54.777 -99.539 63.470 1.00 33.04 236 LYS B N 1
ATOM 4187 C CA . LYS B 1 236 ? 55.320 -98.332 62.837 1.00 30.67 236 LYS B CA 1
ATOM 4188 C C . LYS B 1 236 ? 54.663 -97.993 61.490 1.00 32.96 236 LYS B C 1
ATOM 4189 O O . LYS B 1 236 ? 54.574 -96.823 61.110 1.00 30.67 236 LYS B O 1
ATOM 4195 N N . LEU B 1 237 ? 54.216 -99.021 60.773 1.00 31.47 237 LEU B N 1
ATOM 4196 C CA . LEU B 1 237 ? 53.580 -98.841 59.479 1.00 30.47 237 LEU B CA 1
ATOM 4197 C C . LEU B 1 237 ? 52.173 -98.255 59.651 1.00 28.47 237 LEU B C 1
ATOM 4198 O O . LEU B 1 237 ? 51.596 -97.729 58.703 1.00 28.35 237 LEU B O 1
ATOM 4203 N N . ALA B 1 238 ? 51.617 -98.368 60.856 1.00 28.08 238 ALA B N 1
ATOM 4204 C CA . ALA B 1 238 ? 50.339 -97.731 61.186 1.00 27.77 238 ALA B CA 1
ATOM 4205 C C . ALA B 1 238 ? 50.562 -96.311 61.696 1.00 31.76 238 ALA B C 1
ATOM 4206 O O . ALA B 1 238 ? 49.926 -95.357 61.235 1.00 24.16 238 ALA B O 1
ATOM 4208 N N . THR B 1 239 ? 51.472 -96.188 62.657 1.00 30.31 239 THR B N 1
ATOM 4209 C CA . THR B 1 239 ? 51.799 -94.901 63.253 1.00 28.86 239 THR B CA 1
ATOM 4210 C C . THR B 1 239 ? 53.308 -94.648 63.128 1.00 31.72 239 THR B C 1
ATOM 4211 O O . THR B 1 239 ? 54.101 -95.072 63.981 1.00 30.73 239 THR B O 1
ATOM 4215 N N . LEU B 1 240 ? 53.673 -93.939 62.054 1.00 28.49 240 LEU B N 1
ATOM 4216 C CA . LEU B 1 240 ? 55.051 -93.636 61.669 1.00 25.87 240 LEU B CA 1
ATOM 4217 C C . LEU B 1 240 ? 55.977 -93.173 62.811 1.00 28.01 240 LEU B C 1
ATOM 4218 O O . LEU B 1 240 ? 57.195 -93.382 62.764 1.00 32.20 240 LEU B O 1
ATOM 4223 N N . GLU B 1 241 ? 55.411 -92.515 63.813 1.00 24.85 241 GLU B N 1
ATOM 4224 C CA . GLU B 1 241 ? 56.194 -91.994 64.932 1.00 27.01 241 GLU B CA 1
ATOM 4225 C C . GLU B 1 241 ? 56.996 -93.059 65.672 1.00 30.18 241 GLU B C 1
ATOM 4226 O O . GLU B 1 241 ? 58.052 -92.763 66.234 1.00 30.74 241 GLU B O 1
ATOM 4232 N N . LEU B 1 242 ? 56.542 -94.307 65.610 1.00 29.62 242 LEU B N 1
ATOM 4233 C CA . LEU B 1 242 ? 57.224 -95.387 66.320 1.00 29.87 242 LEU B CA 1
ATOM 4234 C C . LEU B 1 242 ? 58.491 -95.886 65.602 1.00 32.83 242 LEU B C 1
ATOM 4235 O O . LEU B 1 242 ? 59.236 -96.700 66.152 1.00 34.84 242 LEU B O 1
ATOM 4240 N N . ALA B 1 243 ? 58.734 -95.405 64.383 1.00 30.44 243 ALA B N 1
ATOM 4241 C CA . ALA B 1 243 ? 59.846 -95.902 63.575 1.00 31.07 243 ALA B CA 1
ATOM 4242 C C . ALA B 1 243 ? 61.208 -95.687 64.237 1.00 31.38 243 ALA B C 1
ATOM 4243 O O . ALA B 1 243 ? 61.512 -94.591 64.718 1.00 28.77 243 ALA B O 1
ATOM 4245 N N . THR B 1 244 ? 62.039 -96.729 64.224 1.00 30.97 244 THR B N 1
ATOM 4246 C CA . THR B 1 244 ? 63.399 -96.625 64.746 1.00 31.19 244 THR B CA 1
ATOM 4247 C C . THR B 1 244 ? 64.358 -96.065 63.714 1.00 35.32 244 THR B C 1
ATOM 4248 O O . THR B 1 244 ? 64.075 -96.075 62.511 1.00 33.33 244 THR B O 1
ATOM 4252 N N . LYS B 1 245 ? 65.522 -95.633 64.193 1.00 36.72 245 LYS B N 1
ATOM 4253 C CA . LYS B 1 245 ? 66.605 -95.187 63.330 1.00 35.44 245 LYS B CA 1
ATOM 4254 C C . LYS B 1 245 ? 66.974 -96.297 62.338 1.00 37.57 245 LYS B C 1
ATOM 4255 O O . LYS B 1 245 ? 67.238 -96.037 61.156 1.00 39.16 245 LYS B O 1
ATOM 4261 N N . ALA B 1 246 ? 66.915 -97.545 62.795 1.00 36.00 246 ALA B N 1
ATOM 4262 C CA . ALA B 1 246 ? 67.224 -98.666 61.920 1.00 32.71 246 ALA B CA 1
ATOM 4263 C C . ALA B 1 246 ? 66.179 -98.826 60.826 1.00 33.69 246 ALA B C 1
ATOM 4264 O O . ALA B 1 246 ? 66.519 -99.134 59.679 1.00 32.86 246 ALA B O 1
ATOM 4266 N N . ASP B 1 247 ? 64.911 -98.624 61.188 1.00 36.34 247 ASP B N 1
ATOM 4267 C CA . ASP B 1 247 ? 63.806 -98.651 60.222 1.00 36.37 247 ASP B CA 1
ATOM 4268 C C . ASP B 1 247 ? 63.967 -97.614 59.099 1.00 38.86 247 ASP B C 1
ATOM 4269 O O . ASP B 1 247 ? 63.626 -97.884 57.941 1.00 37.08 247 ASP B O 1
ATOM 4274 N N . LEU B 1 248 ? 64.506 -96.441 59.433 1.00 31.46 248 LEU B N 1
ATOM 4275 C CA . LEU B 1 248 ? 64.477 -95.317 58.497 1.00 36.79 248 LEU B CA 1
ATOM 4276 C C . LEU B 1 248 ? 65.735 -95.189 57.617 1.00 34.90 248 LEU B C 1
ATOM 4277 O O . LEU B 1 248 ? 65.716 -94.475 56.607 1.00 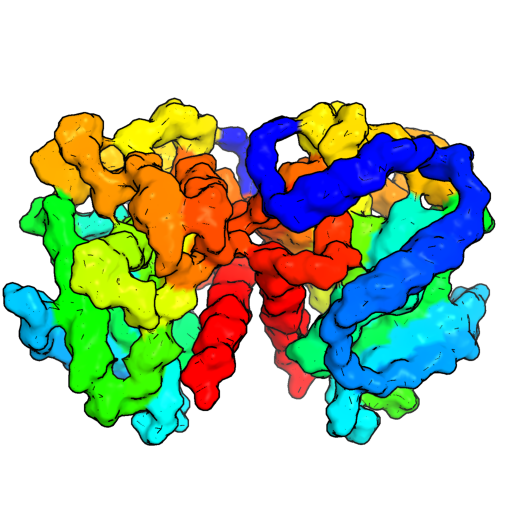30.26 248 LEU B O 1
ATOM 4282 N N . GLU B 1 249 ? 66.811 -95.888 57.987 1.00 36.09 249 GLU B N 1
ATOM 4283 C 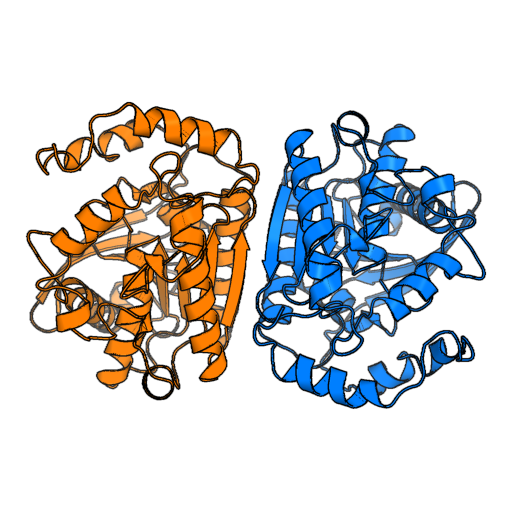CA . GLU B 1 249 ? 68.062 -95.862 57.214 1.00 33.01 249 GLU B CA 1
ATOM 4284 C C . GLU B 1 249 ? 67.890 -96.374 55.774 1.00 32.32 249 GLU B C 1
ATOM 4285 O O . GLU B 1 249 ? 67.206 -97.363 55.534 1.00 33.94 249 GLU B O 1
ATOM 4287 N N . GLY B 1 250 ? 68.480 -95.661 54.819 1.00 36.62 250 GLY B N 1
ATOM 4288 C CA . GLY B 1 250 ? 68.443 -96.055 53.422 1.00 30.72 250 GLY B CA 1
ATOM 4289 C C . GLY B 1 250 ? 67.160 -95.710 52.682 1.00 35.79 250 GLY B C 1
ATOM 4290 O O . GLY B 1 250 ? 66.974 -96.130 51.533 1.00 35.22 250 GLY B O 1
ATOM 4291 N N . LEU B 1 251 ? 66.276 -94.946 53.321 1.00 30.81 251 LEU B N 1
ATOM 4292 C CA . LEU B 1 251 ? 65.018 -94.553 52.671 1.00 32.84 251 LEU B CA 1
ATOM 4293 C C . LEU B 1 251 ? 65.250 -93.426 51.661 1.00 29.63 251 LEU B C 1
ATOM 4294 O O . LEU B 1 251 ? 66.257 -92.722 51.720 1.00 27.76 251 LEU B O 1
ATOM 4299 N N . PRO B 1 252 ? 64.314 -93.253 50.721 1.00 31.74 252 PRO B N 1
ATOM 4300 C CA . PRO B 1 252 ? 64.526 -92.236 49.678 1.00 29.96 252 PRO B CA 1
ATOM 4301 C C . PRO B 1 252 ? 64.307 -90.797 50.143 1.00 28.49 252 PRO B C 1
ATOM 4302 O O . PRO B 1 252 ? 63.514 -90.567 51.060 1.00 28.02 252 PRO B O 1
ATOM 4306 N N . PRO B 1 253 ? 65.018 -89.844 49.513 1.00 26.62 253 PRO B N 1
ATOM 4307 C CA . PRO B 1 253 ? 64.979 -88.410 49.806 1.00 26.46 253 PRO B CA 1
ATOM 4308 C C . PRO B 1 253 ? 63.558 -87.867 49.886 1.00 27.59 253 PRO B C 1
ATOM 4309 O O . PRO B 1 253 ? 62.716 -88.225 49.060 1.00 30.08 253 PRO B O 1
ATOM 4313 N N . ALA B 1 254 ? 63.310 -86.985 50.847 1.00 24.69 254 ALA B N 1
ATOM 4314 C CA . ALA B 1 254 ? 61.960 -86.542 51.143 1.00 23.23 254 ALA B CA 1
ATOM 4315 C C . ALA B 1 254 ? 61.780 -85.042 50.943 1.00 25.10 254 ALA B C 1
ATOM 4316 O O . ALA B 1 254 ? 62.717 -84.255 51.120 1.00 23.84 254 ALA B O 1
ATOM 4318 N N . LEU B 1 255 ? 60.566 -84.670 50.545 1.00 25.04 255 LEU B N 1
ATOM 4319 C CA . LEU B 1 255 ? 60.097 -83.284 50.572 1.00 20.23 255 LEU B CA 1
ATOM 4320 C C . LEU B 1 255 ? 58.845 -83.298 51.431 1.00 20.29 255 LEU B C 1
ATOM 4321 O O . LEU B 1 255 ? 57.886 -84.002 51.105 1.00 20.78 255 LEU B O 1
ATOM 4326 N N . LEU B 1 256 ? 58.861 -82.567 52.547 1.00 23.23 256 LEU B N 1
ATOM 4327 C CA . LEU B 1 256 ? 57.724 -82.575 53.480 1.00 18.29 256 LEU B CA 1
ATOM 4328 C C . LEU B 1 256 ? 57.159 -81.170 53.705 1.00 17.46 256 LEU B C 1
ATOM 4329 O O . LEU B 1 256 ? 57.894 -80.236 54.024 1.00 12.80 256 LEU B O 1
ATOM 4334 N N . PHE B 1 257 ? 55.841 -81.043 53.549 1.00 22.14 257 PHE B N 1
ATOM 4335 C CA . PHE B 1 257 ? 55.127 -79.787 53.825 1.00 16.45 257 PHE B CA 1
ATOM 4336 C C . PHE B 1 257 ? 54.292 -79.952 55.079 1.00 20.65 257 PHE B C 1
ATOM 4337 O O . PHE B 1 257 ? 53.631 -80.980 55.287 1.00 19.15 257 PHE B O 1
ATOM 4345 N N . THR B 1 258 ? 54.284 -78.904 55.882 1.00 18.63 258 THR B N 1
ATOM 4346 C CA . THR B 1 258 ? 53.497 -78.858 57.084 1.00 19.51 258 THR B CA 1
ATOM 4347 C C . THR B 1 258 ? 52.661 -77.576 57.013 1.00 22.96 258 THR B C 1
ATOM 4348 O O . THR B 1 258 ? 53.057 -76.620 56.336 1.00 21.36 258 THR B O 1
ATOM 4352 N N . ALA B 1 259 ? 51.490 -77.560 57.649 1.00 22.30 259 ALA B N 1
ATOM 4353 C CA . ALA B 1 259 ? 50.653 -76.360 57.635 1.00 22.77 259 ALA B CA 1
ATOM 4354 C C . ALA B 1 259 ? 50.670 -75.655 58.995 1.00 24.36 259 ALA B C 1
ATOM 4355 O O . ALA B 1 259 ? 50.569 -76.316 60.034 1.00 25.02 259 ALA B O 1
ATOM 4357 N N . GLU B 1 260 ? 50.789 -74.324 58.991 1.00 20.85 260 GLU B N 1
ATOM 4358 C CA . GLU B 1 260 ? 50.942 -73.575 60.236 1.00 19.64 260 GLU B CA 1
ATOM 4359 C C . GLU B 1 260 ? 49.776 -73.787 61.198 1.00 24.16 260 GLU B C 1
ATOM 4360 O O . GLU B 1 260 ? 50.002 -74.011 62.391 1.00 26.04 260 GLU B O 1
ATOM 4366 N N . SER B 1 261 ? 48.537 -73.707 60.702 1.00 21.91 261 SER B N 1
ATOM 4367 C CA . SER B 1 261 ? 47.376 -73.869 61.585 1.00 20.99 261 SER B CA 1
ATOM 4368 C C . SER B 1 261 ? 46.707 -75.222 61.376 1.00 20.78 261 SER B C 1
ATOM 4369 O O . SER B 1 261 ? 45.660 -75.326 60.736 1.00 23.35 261 SER B O 1
ATOM 4372 N N . ASP B 1 262 ? 47.298 -76.250 61.977 1.00 22.98 262 ASP B N 1
ATOM 4373 C CA . ASP B 1 262 ? 46.952 -77.646 61.715 1.00 20.32 262 ASP B CA 1
ATOM 4374 C C . ASP B 1 262 ? 47.405 -78.496 62.903 1.00 22.34 262 ASP B C 1
ATOM 4375 O O . ASP B 1 262 ? 48.588 -78.468 63.273 1.00 26.25 262 ASP B O 1
ATOM 4380 N N . VAL B 1 263 ? 46.484 -79.268 63.484 1.00 22.17 263 VAL B N 1
ATOM 4381 C CA . VAL B 1 263 ? 46.802 -80.116 64.646 1.00 20.52 263 VAL B CA 1
ATOM 4382 C C . VAL B 1 263 ? 47.995 -81.053 64.408 1.00 22.19 263 VAL B C 1
ATOM 4383 O O . VAL B 1 263 ? 48.773 -81.333 65.327 1.00 19.84 263 VAL B O 1
ATOM 4387 N N . LEU B 1 264 ? 48.151 -81.503 63.166 1.00 22.10 264 LEU B N 1
ATOM 4388 C CA . LEU B 1 264 ? 49.219 -82.433 62.790 1.00 24.43 264 LEU B CA 1
ATOM 4389 C C . LEU B 1 264 ? 50.569 -81.738 62.546 1.00 23.39 264 LEU B C 1
ATOM 4390 O O . LEU B 1 264 ? 51.542 -82.394 62.162 1.00 22.83 264 LEU B O 1
ATOM 4395 N N . ARG B 1 265 ? 50.638 -80.428 62.789 1.00 19.55 265 ARG B N 1
ATOM 4396 C CA . ARG B 1 265 ? 51.836 -79.656 62.428 1.00 25.61 265 ARG B CA 1
ATOM 4397 C C . ARG B 1 265 ? 53.102 -80.176 63.097 1.00 23.91 265 ARG B C 1
ATOM 4398 O O . ARG B 1 265 ? 54.086 -80.494 62.416 1.00 22.75 265 ARG B O 1
ATOM 4406 N N . ASP B 1 266 ? 53.064 -80.297 64.420 1.00 19.10 266 ASP B N 1
ATOM 4407 C CA . ASP B 1 266 ? 54.280 -80.570 65.169 1.00 21.17 266 ASP B CA 1
ATOM 4408 C C . ASP B 1 266 ? 54.736 -82.019 64.982 1.00 20.69 266 ASP B C 1
ATOM 4409 O O . ASP B 1 266 ? 55.940 -82.303 64.974 1.00 20.40 266 ASP B O 1
ATOM 4414 N N . GLU B 1 267 ? 53.792 -82.940 64.804 1.00 20.79 267 GLU B N 1
ATOM 4415 C CA . GLU B 1 267 ? 54.187 -84.333 64.617 1.00 21.60 267 GLU B CA 1
ATOM 4416 C C . GLU B 1 267 ? 54.735 -84.566 63.213 1.00 22.56 267 GLU B C 1
ATOM 4417 O O . GLU B 1 267 ? 55.650 -85.380 63.025 1.00 28.68 267 GLU B O 1
ATOM 4423 N N . GLY B 1 268 ? 54.248 -83.804 62.239 1.00 18.78 268 GLY B N 1
ATOM 4424 C CA . GLY B 1 268 ? 54.841 -83.837 60.916 1.00 20.12 268 GLY B CA 1
ATOM 4425 C C . GLY B 1 268 ? 56.279 -83.325 60.965 1.00 22.21 268 GLY B C 1
ATOM 4426 O O . GLY B 1 268 ? 57.165 -83.916 60.350 1.00 20.88 268 GLY B O 1
ATOM 4427 N N . GLU B 1 269 ? 56.520 -82.244 61.712 1.00 21.41 269 GLU B N 1
ATOM 4428 C CA . GLU B 1 269 ? 57.863 -81.655 61.781 1.00 22.60 269 GLU B CA 1
ATOM 4429 C C . GLU B 1 269 ? 58.791 -82.601 62.563 1.00 23.39 269 GLU B C 1
ATOM 4430 O O . GLU B 1 269 ? 60.000 -82.649 62.311 1.00 22.02 269 GLU B O 1
ATOM 4436 N N . LYS B 1 270 ? 58.218 -83.407 63.459 1.00 26.19 270 LYS B N 1
ATOM 4437 C CA . LYS B 1 270 ? 59.018 -84.379 64.207 1.00 23.61 270 LYS B CA 1
ATOM 4438 C C . LYS B 1 270 ? 59.478 -85.516 63.319 1.00 21.32 270 LYS B C 1
ATOM 4439 O O . LYS B 1 270 ? 60.600 -85.997 63.455 1.00 23.34 270 LYS B O 1
ATOM 4445 N N . TYR B 1 271 ? 58.620 -85.943 62.402 1.00 21.99 271 TYR B N 1
ATOM 4446 C CA . TYR B 1 271 ? 59.006 -87.018 61.489 1.00 21.84 271 TYR B CA 1
ATOM 4447 C C . TYR B 1 271 ? 60.137 -86.551 60.552 1.00 21.77 271 TYR B C 1
ATOM 4448 O O . TYR B 1 271 ? 61.038 -87.331 60.228 1.00 22.19 271 TYR B O 1
ATOM 4457 N N . ALA B 1 272 ? 60.122 -85.281 60.143 1.00 24.21 272 ALA B N 1
ATOM 4458 C CA . ALA B 1 272 ? 61.243 -84.733 59.360 1.00 23.64 272 ALA B CA 1
ATOM 4459 C C . ALA B 1 272 ? 62.562 -84.900 60.108 1.00 22.06 272 ALA B C 1
ATOM 4460 O O . ALA B 1 272 ? 63.545 -85.364 59.543 1.00 26.17 272 ALA B O 1
ATOM 4462 N N . GLN B 1 273 ? 62.552 -84.567 61.393 1.00 18.81 273 GLN B N 1
ATOM 4463 C CA . GLN B 1 273 ? 63.735 -84.675 62.234 1.00 24.34 273 GLN B CA 1
ATOM 4464 C C . GLN B 1 273 ? 64.229 -86.117 62.316 1.00 23.46 273 GLN B C 1
ATOM 4465 O O . GLN B 1 273 ? 65.436 -86.362 62.276 1.00 21.62 273 GLN B O 1
ATOM 4471 N N . GLN B 1 274 ? 63.286 -87.057 62.430 1.00 22.43 274 GLN B N 1
ATOM 4472 C CA . GLN B 1 274 ? 63.593 -88.484 62.531 1.00 21.40 274 GLN B CA 1
ATOM 4473 C C . GLN B 1 274 ? 64.268 -89.006 61.269 1.00 23.57 274 GLN B C 1
ATOM 4474 O O . GLN B 1 274 ? 65.238 -89.772 61.339 1.00 25.43 274 GLN B O 1
ATOM 4480 N N . LEU B 1 275 ? 63.761 -88.585 60.111 1.00 23.94 275 LEU B N 1
ATOM 4481 C CA . LEU B 1 275 ? 64.369 -88.967 58.837 1.00 23.13 275 LEU B CA 1
ATOM 4482 C C . LEU B 1 275 ? 65.783 -88.364 58.687 1.00 25.15 275 LEU B C 1
ATOM 4483 O O . LEU B 1 275 ? 66.720 -89.057 58.272 1.00 28.10 275 LEU B O 1
ATOM 4488 N N . ALA B 1 276 ? 65.966 -87.102 59.067 1.00 21.35 276 ALA B N 1
ATOM 4489 C CA . ALA B 1 276 ? 67.296 -86.492 58.951 1.00 23.77 276 ALA B CA 1
ATOM 4490 C C . ALA B 1 276 ? 68.291 -87.126 59.938 1.00 26.22 276 ALA B C 1
ATOM 4491 O O . ALA B 1 276 ? 69.464 -87.306 59.608 1.00 26.80 276 ALA B O 1
ATOM 4493 N N . GLU B 1 277 ? 67.822 -87.510 61.123 1.00 27.41 277 GLU B N 1
ATOM 4494 C CA . GLU B 1 277 ? 68.691 -88.191 62.098 1.00 31.73 277 GLU B CA 1
ATOM 4495 C C . GLU B 1 277 ? 69.225 -89.520 61.558 1.00 34.40 277 GLU B C 1
ATOM 4496 O O . GLU B 1 277 ? 70.338 -89.943 61.891 1.00 36.20 277 GLU B O 1
ATOM 4502 N N . ALA B 1 278 ? 68.431 -90.170 60.714 1.00 32.63 278 ALA B N 1
ATOM 4503 C CA . ALA B 1 278 ? 68.806 -91.468 60.174 1.00 30.07 278 ALA B CA 1
ATOM 4504 C C . ALA B 1 278 ? 69.640 -91.320 58.910 1.00 28.79 278 ALA B C 1
ATOM 4505 O O . ALA B 1 278 ? 69.959 -92.304 58.249 1.00 34.16 278 ALA B O 1
ATOM 4507 N N . GLY B 1 279 ? 69.969 -90.087 58.551 1.00 29.33 279 GLY B N 1
ATOM 4508 C CA . GLY B 1 279 ? 70.839 -89.873 57.411 1.00 26.88 279 GLY B CA 1
ATOM 4509 C C . GLY B 1 279 ? 70.126 -89.674 56.085 1.00 27.16 279 GLY B C 1
ATOM 4510 O O . GLY B 1 279 ? 70.779 -89.559 55.047 1.00 26.88 279 GLY B O 1
ATOM 4511 N N . VAL B 1 280 ? 68.795 -89.593 56.109 1.00 25.07 280 VAL B N 1
ATOM 4512 C CA . VAL B 1 280 ? 68.026 -89.389 54.883 1.00 26.66 280 VAL B CA 1
ATOM 4513 C C . VAL B 1 280 ? 68.068 -87.913 54.454 1.00 26.72 280 VAL B C 1
ATOM 4514 O O . VAL B 1 280 ? 67.917 -87.020 55.291 1.00 26.06 280 VAL B O 1
ATOM 4518 N N . ASP B 1 281 ? 68.243 -87.655 53.157 1.00 26.33 281 ASP B N 1
ATOM 4519 C CA . ASP B 1 281 ? 68.149 -86.289 52.620 1.00 26.48 281 ASP B CA 1
ATOM 4520 C C . ASP B 1 281 ? 66.741 -85.716 52.749 1.00 25.80 281 ASP B C 1
ATOM 4521 O O . ASP B 1 281 ? 65.826 -86.195 52.081 1.00 26.10 281 ASP B O 1
ATOM 4526 N N . VAL B 1 282 ? 66.574 -84.676 53.573 1.00 23.20 282 VAL B N 1
ATOM 4527 C CA . VAL B 1 282 ? 65.243 -84.116 53.839 1.00 20.77 282 VAL B CA 1
ATOM 4528 C C . VAL B 1 282 ? 65.166 -82.592 53.694 1.00 20.06 282 VAL B C 1
ATOM 4529 O O . VAL B 1 282 ? 65.929 -81.866 54.326 1.00 22.22 282 VAL B O 1
ATOM 4533 N N . ALA B 1 283 ? 64.245 -82.115 52.857 1.00 18.81 283 ALA B N 1
ATOM 4534 C CA . ALA B 1 283 ? 63.874 -80.704 52.824 1.00 18.92 283 ALA B CA 1
ATOM 4535 C C . ALA B 1 283 ? 62.468 -80.568 53.374 1.00 17.56 283 ALA B C 1
ATOM 4536 O O . ALA B 1 283 ? 61.529 -81.160 52.840 1.00 16.77 283 ALA B O 1
ATOM 4538 N N . ALA B 1 284 ? 62.319 -79.800 54.452 1.00 19.23 284 ALA B N 1
ATOM 4539 C CA . ALA B 1 284 ? 61.028 -79.671 55.114 1.00 19.03 284 ALA B CA 1
ATOM 4540 C C . ALA B 1 284 ? 60.712 -78.201 55.403 1.00 19.11 284 ALA B C 1
ATOM 4541 O O . ALA B 1 284 ? 61.595 -77.464 55.836 1.00 20.69 284 ALA B O 1
ATOM 4543 N N . VAL B 1 285 ? 59.468 -77.772 55.142 1.00 19.19 285 VAL B N 1
ATOM 4544 C CA . VAL B 1 285 ? 59.041 -76.388 55.417 1.00 16.60 285 VAL B CA 1
ATOM 4545 C C . VAL B 1 285 ? 57.670 -76.299 56.088 1.00 21.60 285 VAL B C 1
ATOM 4546 O O . VAL B 1 285 ? 56.792 -77.144 55.845 1.00 17.79 285 VAL B O 1
ATOM 4550 N N . ARG B 1 286 ? 57.490 -75.262 56.915 1.00 16.94 286 ARG B N 1
ATOM 4551 C CA . ARG B 1 286 ? 56.171 -74.895 57.453 1.00 19.36 286 ARG B CA 1
ATOM 4552 C C . ARG B 1 286 ? 55.528 -73.784 56.607 1.00 20.41 286 ARG B C 1
ATOM 4553 O O . ARG B 1 286 ? 56.128 -72.713 56.399 1.00 17.56 286 ARG B O 1
ATOM 4561 N N . VAL B 1 287 ? 54.318 -74.033 56.105 1.00 18.12 287 VAL B N 1
ATOM 4562 C CA . VAL B 1 287 ? 53.645 -73.036 55.255 1.00 20.87 287 VAL B CA 1
ATOM 4563 C C . VAL B 1 287 ? 52.761 -72.093 56.072 1.00 20.78 287 VAL B C 1
ATOM 4564 O O . VAL B 1 287 ? 51.760 -72.506 56.674 1.00 21.43 287 VAL B O 1
ATOM 4568 N N . LEU B 1 288 ? 53.130 -70.814 56.054 1.00 24.17 288 LEU B N 1
ATOM 4569 C CA . LEU B 1 288 ? 52.489 -69.762 56.860 1.00 20.64 288 LEU B CA 1
ATOM 4570 C C . LEU B 1 288 ? 51.149 -69.326 56.287 1.00 22.98 288 LEU B C 1
ATOM 4571 O O . LEU B 1 288 ? 51.006 -69.164 55.066 1.00 22.40 288 LEU B O 1
ATOM 4576 N N . GLY B 1 289 ? 50.161 -69.167 57.167 1.00 20.90 289 GLY B N 1
ATOM 4577 C CA . GLY B 1 289 ? 48.830 -68.736 56.769 1.00 20.07 289 GLY B CA 1
ATOM 4578 C C . GLY B 1 289 ? 47.924 -69.875 56.298 1.00 22.49 289 GLY B C 1
ATOM 4579 O O . GLY B 1 289 ? 46.753 -69.648 55.948 1.00 21.11 289 GLY B O 1
ATOM 4580 N N . ALA B 1 290 ? 48.448 -71.100 56.291 1.00 15.96 290 ALA B N 1
ATOM 4581 C CA . ALA B 1 290 ? 47.704 -72.214 55.704 1.00 24.50 290 ALA B CA 1
ATOM 4582 C C . ALA B 1 290 ? 47.079 -73.117 56.759 1.00 22.65 290 ALA B C 1
ATOM 4583 O O . ALA B 1 290 ? 47.506 -73.113 57.923 1.00 22.13 290 ALA B O 1
ATOM 4585 N N . VAL B 1 291 ? 46.053 -73.871 56.345 1.00 23.18 291 VAL B N 1
ATOM 4586 C CA . VAL B 1 291 ? 45.331 -74.802 57.232 1.00 19.51 291 VAL B CA 1
ATOM 4587 C C . VAL B 1 291 ? 45.433 -76.224 56.689 1.00 19.50 291 VAL B C 1
ATOM 4588 O O . VAL B 1 291 ? 45.806 -76.428 55.529 1.00 20.87 291 VAL B O 1
ATOM 4592 N N . HIS B 1 292 ? 45.051 -77.206 57.494 1.00 18.94 292 HIS B N 1
ATOM 4593 C CA . HIS B 1 292 ? 45.054 -78.594 57.033 1.00 19.16 292 HIS B CA 1
ATOM 4594 C C . HIS B 1 292 ? 44.183 -78.786 55.780 1.00 21.47 292 HIS B C 1
ATOM 4595 O O . HIS B 1 292 ? 43.113 -78.179 55.638 1.00 21.31 292 HIS B O 1
ATOM 4602 N N . GLY B 1 293 ? 44.671 -79.608 54.856 1.00 24.63 293 GLY B N 1
ATOM 4603 C CA . GLY B 1 293 ? 43.930 -79.965 53.655 1.00 19.67 293 GLY B CA 1
ATOM 4604 C C . GLY B 1 293 ? 43.970 -78.974 52.502 1.00 21.75 293 GLY B C 1
ATOM 4605 O O . GLY B 1 293 ? 43.194 -79.121 51.560 1.00 25.11 293 GLY B O 1
ATOM 4606 N N . PHE B 1 294 ? 44.862 -77.982 52.537 1.00 19.09 294 PHE B N 1
ATOM 4607 C CA . PHE B 1 294 ? 44.712 -76.858 51.601 1.00 21.00 294 PHE B CA 1
ATOM 4608 C C . PHE B 1 294 ? 44.940 -77.195 50.118 1.00 19.44 294 PHE B C 1
ATOM 4609 O O . PHE B 1 294 ? 44.489 -76.453 49.243 1.00 17.83 294 PHE B O 1
ATOM 4617 N N . ILE B 1 295 ? 45.573 -78.322 49.819 1.00 18.25 295 ILE B N 1
ATOM 4618 C CA . ILE B 1 295 ? 45.856 -78.619 48.424 1.00 20.20 295 ILE B CA 1
ATOM 4619 C C . ILE B 1 295 ? 44.574 -78.923 47.631 1.00 19.96 295 ILE B C 1
ATOM 4620 O O . ILE B 1 295 ? 44.581 -78.810 46.408 1.00 21.36 295 ILE B O 1
ATOM 4625 N N . THR B 1 296 ? 43.478 -79.277 48.310 1.00 20.75 296 THR B N 1
ATOM 4626 C CA . THR B 1 296 ? 42.211 -79.568 47.614 1.00 27.15 296 THR B CA 1
ATOM 4627 C C . THR B 1 296 ? 41.167 -78.437 47.637 1.00 26.88 296 THR B C 1
ATOM 4628 O O . THR B 1 296 ? 40.026 -78.645 47.226 1.00 29.60 296 THR B O 1
ATOM 4632 N N . VAL B 1 297 ? 41.554 -77.249 48.093 1.00 27.38 297 VAL B N 1
ATOM 4633 C CA . VAL B 1 297 ? 40.667 -76.078 48.072 1.00 27.27 297 VAL B CA 1
ATOM 4634 C C . VAL B 1 297 ? 40.674 -75.432 46.674 1.00 27.58 297 VAL B C 1
ATOM 4635 O O . VAL B 1 297 ? 41.732 -75.070 46.154 1.00 23.90 297 VAL B O 1
ATOM 4639 N N . PRO B 1 298 ? 39.486 -75.318 46.053 1.00 32.98 298 PRO B N 1
ATOM 4640 C CA . PRO B 1 298 ? 39.277 -74.894 44.648 1.00 25.75 298 PRO B CA 1
ATOM 4641 C C . PRO B 1 298 ? 39.736 -73.464 44.313 1.00 29.15 298 PRO B C 1
ATOM 4642 O O . PRO B 1 298 ? 40.310 -73.226 43.253 1.00 29.07 298 PRO B O 1
ATOM 4646 N N . VAL B 1 299 ? 39.485 -72.517 45.208 1.00 27.21 299 VAL B N 1
ATOM 4647 C CA . VAL B 1 299 ? 39.869 -71.136 44.952 1.00 30.44 299 VAL B CA 1
ATOM 4648 C C . VAL B 1 299 ? 41.344 -70.932 45.255 1.00 31.31 299 VAL B C 1
ATOM 4649 O O . VAL B 1 299 ? 41.795 -71.106 46.383 1.00 28.15 299 VAL B O 1
ATOM 4653 N N . GLU B 1 300 ? 42.079 -70.557 44.217 1.00 30.94 300 GLU B N 1
ATOM 4654 C CA . GLU B 1 300 ? 43.531 -70.436 44.250 1.00 31.93 300 GLU B CA 1
ATOM 4655 C C . GLU B 1 300 ? 44.050 -69.383 45.258 1.00 30.85 300 GLU B C 1
ATOM 4656 O O . GLU B 1 300 ? 43.470 -68.308 45.416 1.00 29.87 300 GLU B O 1
ATOM 4662 N N . THR B 1 301 ? 45.115 -69.737 45.974 1.00 29.46 301 THR B N 1
ATOM 4663 C CA . THR B 1 301 ? 45.763 -68.854 46.941 1.00 28.14 301 THR B CA 1
ATOM 4664 C C . THR B 1 301 ? 47.247 -68.808 46.646 1.00 23.30 301 THR B C 1
ATOM 4665 O O . THR B 1 301 ? 47.742 -69.680 45.937 1.00 18.87 301 THR B O 1
ATOM 4669 N N . PRO B 1 302 ? 47.965 -67.802 47.193 1.00 23.57 302 PRO B N 1
ATOM 4670 C CA . PRO B 1 302 ? 49.416 -67.762 46.959 1.00 25.69 302 PRO B CA 1
ATOM 4671 C C . PRO B 1 302 ? 50.118 -69.031 47.449 1.00 24.02 302 PRO B C 1
ATOM 4672 O O . PRO B 1 302 ? 51.173 -69.390 46.906 1.00 23.21 302 PRO B O 1
ATOM 4676 N N . GLN B 1 303 ? 49.510 -69.700 48.431 1.00 20.74 303 GLN B N 1
ATOM 4677 C CA . GLN B 1 303 ? 50.036 -70.935 49.002 1.00 20.24 303 GLN B CA 1
ATOM 4678 C C . GLN B 1 303 ? 49.762 -72.162 48.112 1.00 21.64 303 GLN B C 1
ATOM 4679 O O . GLN B 1 303 ? 50.579 -73.092 48.071 1.00 19.56 303 GLN B O 1
ATOM 4685 N N . TYR B 1 304 ? 48.639 -72.174 47.393 1.00 19.47 304 TYR B N 1
ATOM 4686 C CA . TYR B 1 304 ? 48.383 -73.294 46.495 1.00 22.82 304 TYR B CA 1
ATOM 4687 C C . TYR B 1 304 ? 49.403 -73.249 45.353 1.00 20.86 304 TYR B C 1
ATOM 4688 O O . TYR B 1 304 ? 50.024 -74.260 45.008 1.00 19.30 304 TYR B O 1
ATOM 4697 N N . ARG B 1 305 ? 49.593 -72.064 44.789 1.00 20.73 305 ARG B N 1
ATOM 4698 C CA . ARG B 1 305 ? 50.513 -71.893 43.663 1.00 22.65 305 ARG B CA 1
ATOM 4699 C C . ARG B 1 305 ? 51.968 -72.208 44.046 1.00 19.85 305 ARG B C 1
ATOM 4700 O O . ARG B 1 305 ? 52.668 -72.921 43.326 1.00 20.91 305 ARG B O 1
ATOM 4708 N N . PHE B 1 306 ? 52.410 -71.694 45.192 1.00 20.05 306 PHE B N 1
ATOM 4709 C CA . PHE B 1 306 ? 53.760 -71.962 45.696 1.00 17.94 306 PHE B CA 1
ATOM 4710 C C . PHE B 1 306 ? 53.978 -73.465 45.829 1.00 17.02 306 PHE B C 1
ATOM 4711 O O . PHE B 1 306 ? 54.989 -73.996 45.397 1.00 20.47 306 PHE B O 1
ATOM 4719 N N . THR B 1 307 ? 53.005 -74.158 46.399 1.00 19.78 307 THR B N 1
ATOM 4720 C CA . THR B 1 307 ? 53.192 -75.560 46.740 1.00 18.72 307 THR B CA 1
ATOM 4721 C C . THR B 1 307 ? 53.233 -76.443 45.487 1.00 18.60 307 THR B C 1
ATOM 4722 O O . THR B 1 307 ? 54.087 -77.347 45.378 1.00 15.66 307 THR B O 1
ATOM 4726 N N . ILE B 1 308 ? 52.353 -76.169 44.525 1.00 17.28 308 ILE B N 1
ATOM 4727 C CA . ILE B 1 308 ? 52.407 -76.906 43.252 1.00 16.34 308 ILE B CA 1
ATOM 4728 C C . ILE B 1 308 ? 53.741 -76.672 42.511 1.00 17.71 308 ILE B C 1
ATOM 4729 O O . ILE B 1 308 ? 54.415 -77.625 42.143 1.00 18.99 308 ILE B O 1
ATOM 4734 N N . ASN B 1 309 ? 54.135 -75.413 42.308 1.00 20.06 309 ASN B N 1
ATOM 4735 C CA . ASN B 1 309 ? 55.400 -75.106 41.614 1.00 19.81 309 ASN B CA 1
ATOM 4736 C C . ASN B 1 309 ? 56.649 -75.677 42.306 1.00 21.26 309 ASN B C 1
ATOM 4737 O O . ASN B 1 309 ? 57.628 -76.066 41.645 1.00 20.83 309 ASN B O 1
ATOM 4742 N N . THR B 1 310 ? 56.621 -75.700 43.640 1.00 17.71 310 THR B N 1
ATOM 4743 C CA . THR B 1 310 ? 57.768 -76.138 44.414 1.00 16.81 310 THR B CA 1
ATOM 4744 C C . THR B 1 310 ? 57.911 -77.676 44.334 1.00 17.25 310 THR B C 1
ATOM 4745 O O . THR B 1 310 ? 59.016 -78.189 44.204 1.00 16.58 310 THR B O 1
ATOM 4749 N N . ILE B 1 311 ? 56.799 -78.407 44.411 1.00 17.88 311 ILE B N 1
ATOM 4750 C CA . ILE B 1 311 ? 56.829 -79.856 44.171 1.00 19.46 311 ILE B CA 1
ATOM 4751 C C . ILE B 1 311 ? 57.322 -80.169 42.735 1.00 21.85 311 ILE B C 1
ATOM 4752 O O . ILE B 1 311 ? 58.160 -81.064 42.519 1.00 22.50 311 ILE B O 1
ATOM 4757 N N . VAL B 1 312 ? 56.818 -79.430 41.751 1.00 19.18 312 VAL B N 1
ATOM 4758 C CA . VAL B 1 312 ? 57.235 -79.658 40.357 1.00 19.88 312 VAL B CA 1
ATOM 4759 C C . VAL B 1 312 ? 58.755 -79.473 40.202 1.00 23.06 312 VAL B C 1
ATOM 4760 O O . VAL B 1 312 ? 59.421 -80.249 39.498 1.00 21.23 312 VAL B O 1
ATOM 4764 N N . ALA B 1 313 ? 59.312 -78.457 40.865 1.00 21.71 313 ALA B N 1
ATOM 4765 C CA . ALA B 1 313 ? 60.745 -78.201 40.769 1.00 17.77 313 ALA B CA 1
ATOM 4766 C C . ALA B 1 313 ? 61.594 -79.287 41.465 1.00 22.63 313 ALA B C 1
ATOM 4767 O O . ALA B 1 313 ? 62.715 -79.576 41.028 1.00 24.88 313 ALA B O 1
ATOM 4769 N N . HIS B 1 314 ? 61.071 -79.876 42.543 1.00 21.74 314 HIS B N 1
ATOM 4770 C CA . HIS B 1 314 ? 61.760 -80.973 43.242 1.00 22.61 314 HIS B CA 1
ATOM 4771 C C . HIS B 1 314 ? 61.710 -82.281 42.427 1.00 22.28 314 HIS B C 1
ATOM 4772 O O . HIS B 1 314 ? 62.715 -82.996 42.304 1.00 20.04 314 HIS B O 1
ATOM 4779 N N . LEU B 1 315 ? 60.547 -82.581 41.854 1.00 19.87 315 LEU B N 1
ATOM 4780 C CA . LEU B 1 315 ? 60.425 -83.785 41.032 1.00 24.08 315 LEU B CA 1
ATOM 4781 C C . LEU B 1 315 ? 61.356 -83.724 39.801 1.00 25.55 315 LEU B C 1
ATOM 4782 O O . LEU B 1 315 ? 62.002 -84.714 39.454 1.00 27.65 315 LEU B O 1
ATOM 4787 N N . ARG B 1 316 ? 61.453 -82.565 39.159 1.00 25.94 316 ARG B N 1
ATOM 4788 C CA . ARG B 1 316 ? 62.297 -82.449 37.975 1.00 25.40 316 ARG B CA 1
ATOM 4789 C C . ARG B 1 316 ? 63.780 -82.458 38.350 1.00 26.91 316 ARG B C 1
ATOM 4790 O O . ARG B 1 316 ? 64.625 -82.904 37.564 1.00 25.09 316 ARG B O 1
ATOM 4798 N N . ASP B 1 317 ? 64.095 -82.020 39.566 1.00 25.65 317 ASP B N 1
ATOM 4799 C CA . ASP B 1 317 ? 65.472 -82.121 40.041 1.00 28.03 317 ASP B CA 1
ATOM 4800 C C . ASP B 1 317 ? 65.857 -83.595 40.206 1.00 29.27 317 ASP B C 1
ATOM 4801 O O . ASP B 1 317 ? 66.912 -84.015 39.726 1.00 28.36 317 ASP B O 1
ATOM 4806 N N . ILE B 1 318 ? 64.987 -84.385 40.843 1.00 30.26 318 ILE B N 1
ATOM 4807 C CA . ILE B 1 318 ? 65.274 -85.809 41.078 1.00 29.56 318 ILE B CA 1
ATOM 4808 C C . ILE B 1 318 ? 65.326 -86.614 39.780 1.00 28.29 318 ILE B C 1
ATOM 4809 O O . ILE B 1 318 ? 66.263 -87.360 39.542 1.00 27.78 318 ILE B O 1
ATOM 4814 N N . TYR B 1 319 ? 64.329 -86.428 38.930 1.00 26.65 319 TYR B N 1
ATOM 4815 C CA . TYR B 1 319 ? 64.216 -87.196 37.700 1.00 28.19 319 TYR B CA 1
ATOM 4816 C C . TYR B 1 319 ? 65.430 -87.011 36.772 1.00 36.26 319 TYR B C 1
ATOM 4817 O O . TYR B 1 319 ? 65.838 -87.938 36.076 1.00 35.96 319 TYR B O 1
ATOM 4826 N N . ALA B 1 320 ? 66.020 -85.820 36.779 1.00 37.49 320 ALA B N 1
ATOM 4827 C CA . ALA B 1 320 ? 67.093 -85.506 35.839 1.00 35.81 320 ALA B CA 1
ATOM 4828 C C . ALA B 1 320 ? 68.352 -86.357 36.055 1.00 42.80 320 ALA B C 1
ATOM 4829 O O . ALA B 1 320 ? 69.123 -86.593 35.112 1.00 42.52 320 ALA B O 1
ATOM 4831 N N . LYS B 1 321 ? 68.553 -86.843 37.253 1.00 38.69 321 LYS B N 1
ATOM 4832 C CA . LYS B 1 321 ? 69.701 -87.646 37.477 1.00 39.65 321 LYS B CA 1
ATOM 4833 C C . LYS B 1 321 ? 69.511 -89.090 37.147 1.00 48.23 321 LYS B C 1
ATOM 4834 O O . LYS B 1 321 ? 70.323 -89.885 37.540 1.00 53.84 321 LYS B O 1
ATOM 4840 N N . TYR B 1 322 ? 68.491 -89.401 36.360 1.00 45.19 322 TYR B N 1
ATOM 4841 C CA . TYR B 1 322 ? 68.148 -90.759 35.955 1.00 43.30 322 TYR B CA 1
ATOM 4842 C C . TYR B 1 322 ? 67.792 -90.813 34.477 1.00 54.75 322 TYR B C 1
ATOM 4843 O O . TYR B 1 322 ? 67.141 -91.727 33.987 1.00 53.84 322 TYR B O 1
ATOM 4852 N N . ASN B 1 323 ? 68.215 -89.821 33.745 1.00 54.02 323 ASN B N 1
ATOM 4853 C CA . ASN B 1 323 ? 67.912 -89.808 32.316 1.00 56.10 323 ASN B CA 1
ATOM 4854 C C . ASN B 1 323 ? 69.150 -89.668 31.440 1.00 63.05 323 ASN B C 1
ATOM 4855 O O . ASN B 1 323 ? 69.395 -90.503 30.566 1.00 68.09 323 ASN B O 1
#

Nearest PDB structures (foldseek):
  4wy5-assembly1_B  TM=1.000E+00  e=9.562E-63  Rhizomucor miehei
  4ypv-assembly1_A  TM=9.218E-01  e=7.568E-27  Parvibaculum
  6rky-assembly2_D  TM=8.971E-01  e=1.708E-26  metagenome
  5jd4-assembly3_C  TM=8.974E-01  e=3.636E-26  uncultured bacterium
  5l2p-assembly1_C  TM=8.903E-01  e=3.854E-26  Saccharolobus solfataricus

Foldseek 3Di:
DDDAFDPLQLVVLVVVLPDDADVPDDLCCLVVVPLVVLVVLPFDFDDWDKDWDWDDFPHDIWIKMKIFHPPCQVAAFAEEEEFEDDLLRHDDCSLQVHLVRLLRVLLGHIYIYTPFDGWPVDAPPRRLVSSLRVLVVCVVCSVVRRYDQLLYAYEYAECSLLSQVLNLLVCVVVVNLSRHQEYEHELYAADLDLVVDPLLVVQAPSSGDHHPSNNVVSQVTHHPDRSVVVLDCSSHVLSADLVSQASGHAYEYEAEPNESSRVVSVVSQVSNVVSPHHYDYDYDPNDYGPCCSSRDDDPVNVVVSVVVSVVSNVRSVVPD/DDDAFDPLQLVVLVVVLVDDDDVPDDLVVQCVPQLCVVVVLVFDFDDKDKDWDWDDFPHDIWIKMKIFHPPCQQPAFAEEEEFEDDLLRYDDCRLQVHLVRLLRVLLGHIYIYTPFDGWPVDAPPRRLVSSLRVLVVCVVCSVVRRYDQQLYAYEYAECSLLSQVLNLLVCVVVVNNSRHQEYEHELYAADLDLVVDPLLVVQAPSSADHHPVNNVVSCVTHHPDRSVVVLDCSSHVVSDDLVSQASGHAYEYEAEPNESSRVVSVVSQVSNVVSVHHYDYDYDPSDYGPPCSSRDDDPRNVCVSVVVSVVSNVRSVVVD

CATH classification: 3.40.50.1820

Radius of gyration: 25.37 Å; Cα contacts (8 Å, |Δi|>4): 1247; chains: 2; bounding box: 65×74×52 Å

Solvent-accessible surface area: 25867 Å² total; per-residue (Å²): 47,134,29,83,43,49,98,32,6,45,68,48,47,70,82,98,68,99,70,77,53,33,128,71,69,114,43,123,27,42,168,107,20,35,57,56,64,21,152,72,35,138,46,184,66,40,138,31,66,72,94,78,77,119,24,134,14,84,73,57,108,10,112,0,10,14,5,22,8,54,64,11,88,136,100,120,7,22,0,1,0,3,0,0,0,27,14,22,3,34,12,21,52,112,19,9,35,38,2,12,53,8,4,0,46,107,2,62,0,0,1,0,4,2,56,7,46,48,5,54,144,21,72,22,54,45,7,2,53,16,0,16,0,0,0,51,26,0,80,144,46,18,112,95,19,46,10,48,13,90,0,0,0,0,1,0,7,19,5,0,0,6,1,0,0,0,0,3,0,34,2,50,96,123,69,35,73,73,0,12,25,0,0,0,0,3,4,1,29,4,9,42,65,35,74,149,24,108,0,59,154,40,1,8,121,40,71,37,60,21,10,26,109,24,18,158,46,29,44,112,6,15,25,76,36,78,14,92,133,47,115,44,46,20,10,11,0,32,66,12,72,120,81,31,2,103,54,14,16,48,3,0,0,0,1,0,14,1,4,2,6,22,28,2,0,12,92,1,5,49,24,0,58,118,5,65,13,65,14,9,5,0,22,2,16,13,0,10,17,16,1,4,41,31,49,90,103,2,15,10,11,74,16,0,4,28,4,1,15,21,32,0,131,44,11,8,73,140,88,142,40,135,31,79,48,48,103,35,2,44,66,35,42,50,54,90,112,152,90,97,72,45,124,71,73,106,44,109,16,40,164,76,18,26,45,55,96,18,142,79,42,86,47,90,66,40,139,26,67,73,84,66,65,115,28,138,14,81,73,56,107,10,94,0,8,12,5,21,8,74,65,12,88,136,101,118,9,19,0,0,0,3,0,0,0,28,13,22,4,32,13,17,55,106,14,8,37,37,2,11,48,9,5,0,54,110,2,60,0,1,1,0,3,2,60,8,44,47,4,54,141,19,69,19,53,46,7,1,54,19,0,16,0,0,0,54,30,0,85,146,43,19,111,95,18,42,9,50,16,90,0,0,0,0,1,0,7,18,6,0,0,6,1,0,1,0,0,4,0,36,2,50,96,115,69,34,68,70,0,10,27,0,1,0,0,4,4,2,28,4,8,46,60,33,71,159,26,104,0,58,135,42,2,5,126,18,84,35,35,17,6,18,112,30,15,135,55,30,43,120,6,14,26,76,36,78,16,92,133,50,112,43,45,20,8,12,0,34,66,11,74,130,82,31,2,48,66,12,15,44,3,0,0,0,2,0,12,2,3,2,6,25,30,1,0,15,90,1,4,54,23,0,58,118,16,66,11,64,14,10,4,0,23,2,13,14,0,6,18,20,1,3,43,28,49,95,98,2,15,10,10,77,16,0,3,26,4,1,16,20,31,0,131,49,15,8,75,120,77,141